Protein AF-A0A2R6EWQ9-F1 (afdb_monomer)

Radius of gyration: 22.06 Å; Cα contacts (8 Å, |Δi|>4): 755; chains: 1; bounding box: 52×58×64 Å

Solvent-accessible surface area (backbone atoms only — not comparable to full-atom values): 20057 Å² total; per-residue (Å²): 109,15,66,54,37,15,45,53,34,19,38,67,75,30,76,86,56,91,73,80,49,56,49,53,68,72,64,59,32,27,69,34,65,42,60,30,19,48,40,15,24,69,72,83,68,93,82,56,87,54,98,54,98,66,66,81,88,78,64,72,33,48,52,29,72,69,55,52,76,74,50,56,74,68,19,66,62,44,56,52,30,74,68,42,41,51,52,25,50,49,53,46,29,72,73,67,61,38,45,39,74,92,68,59,31,35,43,40,38,53,42,41,80,21,49,70,43,44,32,27,34,36,41,64,53,34,61,75,45,31,67,83,58,74,66,42,34,33,28,43,22,42,69,79,39,78,75,38,47,22,61,60,15,18,58,46,38,40,73,76,47,100,38,61,44,41,57,47,71,44,84,71,86,67,87,39,79,99,53,59,43,52,61,44,48,6,50,38,39,46,69,37,38,69,36,92,83,76,36,40,31,57,57,47,54,45,60,65,47,61,80,72,59,86,82,57,60,24,39,35,30,58,41,27,55,17,58,86,42,28,68,57,40,41,52,51,42,21,69,72,65,72,25,51,54,18,41,27,43,48,64,71,68,15,34,49,9,41,39,52,49,54,56,58,40,77,78,52,79,73,53,60,45,74,76,48,73,62,100,86,51,69,41,42,74,89,84,61,57,60,54,46,61,67,92,48,77,76,60,33,50,46,96,50,95,83,49,84,37,55,51,57,29,38,16,29,46,56,53,88,77,31,19,44,24,41,99,86,70,45,66,73,43,96,91,46,61,54,47,25,86,54,42,25,56,44,45,37,74,80,15,35,19,52,44,35,45,11,40,31,33,4,27,53,34,6,50,61,59,46,78,109

Sequence (372 aa):
MEGYVAALTAALEEPVADVRLLVRDDGRFCHEPGWIDLLGYPPADGDTAGDDDVGPVREPLQEPFAALADLPEDHPYSRAGIEGVRRALSLFEELSGYEGLESDANALVATATGEVTPTFLYPDSVASGLASDGRETLLVGFERIVDFDAALAAAKLDEFLPYDVGHTTIELDVEVGGAEPAKRFAAVLDDNAELDGELPARRAVAGKIRNELDIEPRIGFPAVLGRTDADEVRSDLEAILQADVFEVPLGPPSMPGLRLADRLRSELDVGAGGLRADRERIREPAFGCHVAQPADRADWVAEGFLDDQPFARAGLAVDDEFRPLDADGTPEFENLRAAGRVLGGADVAAEQSTGGVAVVTGYAAGQLAAEW

Mean predicted aligned error: 8.61 Å

Secondary structure (DSSP, 8-state):
-HHHHHHHHHHHH-TTS---EE-S--GGGGTS-S-B-S--SPPP-TT---SSSSPPPPPPPS-HHHHGGGS-TTSHHHHHHHHHHHHHHHHHHHHHTEE-GGG-S-EEEE-TTS-EEEESBEEHHHHTTBTT--S-EEEEEETT-TT--HHHHHHHHHTTSSS-EEEEEE------TTS-HHHHHHHHHHTTPEETTTEEHHHHHHHHHTTT-SS-SEEEEES-S-SSSHHHHHHHHHHHHTSEEEEE--SSSPHHHHHHHHHHHHT--EE----EE-SS-EE-SSS----B--SSGGGGS-SSTTS--GGGG-BB-B-TT-PBB-TTS-BS-TT----GGGB-S--TTTTT-HHHHHHHHHHHHHHHHHT-

Structure (mmCIF, N/CA/C/O backbone):
data_AF-A0A2R6EWQ9-F1
#
_entry.id   AF-A0A2R6EWQ9-F1
#
loop_
_atom_site.group_PDB
_atom_site.id
_atom_site.type_symbol
_atom_site.label_atom_id
_atom_site.label_alt_id
_atom_site.label_comp_id
_atom_site.label_asym_id
_atom_site.label_entity_id
_atom_site.label_seq_id
_atom_site.pdbx_PDB_ins_code
_atom_site.Cartn_x
_atom_site.Cartn_y
_atom_site.Cartn_z
_atom_site.occupancy
_atom_site.B_iso_or_equiv
_atom_site.auth_seq_id
_atom_site.auth_comp_id
_atom_site.auth_asym_id
_atom_site.auth_atom_id
_atom_site.pdbx_PDB_model_num
ATOM 1 N N . MET A 1 1 ? 1.059 3.180 10.791 1.00 85.56 1 MET A N 1
ATOM 2 C CA . MET A 1 1 ? 0.075 3.907 9.962 1.00 85.56 1 MET A CA 1
ATOM 3 C C . MET A 1 1 ? -1.058 4.475 10.816 1.00 85.56 1 MET A C 1
ATOM 5 O O . MET A 1 1 ? -1.260 5.679 10.828 1.00 85.56 1 MET A O 1
ATOM 9 N N . GLU A 1 2 ? -1.723 3.634 11.602 1.00 88.00 2 GLU A N 1
ATOM 10 C CA . GLU A 1 2 ? -2.805 3.932 12.544 1.00 88.00 2 GLU A CA 1
ATOM 11 C C . GLU A 1 2 ? -2.563 5.164 13.431 1.00 88.00 2 GLU A C 1
ATOM 13 O O . GLU A 1 2 ? -3.433 6.021 13.541 1.00 88.00 2 GLU A O 1
ATOM 18 N N . GLY A 1 3 ? -1.365 5.308 14.010 1.00 87.00 3 GLY A N 1
ATOM 19 C CA . GLY A 1 3 ? -1.033 6.455 14.859 1.00 87.00 3 GLY A CA 1
ATOM 20 C C . GLY A 1 3 ? -0.943 7.776 14.090 1.00 87.00 3 GLY A C 1
ATOM 21 O O . GLY A 1 3 ? -1.352 8.807 14.613 1.00 87.00 3 GLY A O 1
ATOM 22 N N . TYR A 1 4 ? -0.458 7.742 12.843 1.00 85.50 4 TYR A N 1
ATOM 23 C CA . TYR A 1 4 ? -0.447 8.916 11.965 1.00 85.50 4 TYR A CA 1
ATOM 24 C C . TYR A 1 4 ? -1.873 9.339 11.623 1.00 85.50 4 TYR A C 1
ATOM 26 O O . TYR A 1 4 ? -2.214 10.502 11.801 1.00 85.50 4 TYR A O 1
ATOM 34 N N . VAL A 1 5 ? -2.723 8.389 11.218 1.00 88.81 5 VAL A N 1
ATOM 35 C CA . VAL A 1 5 ? -4.127 8.679 10.891 1.00 88.81 5 VAL A CA 1
ATOM 36 C C . VAL A 1 5 ? -4.880 9.206 12.114 1.00 88.81 5 VAL A C 1
ATOM 38 O O . VAL A 1 5 ? -5.596 10.195 11.990 1.00 88.81 5 VAL A O 1
ATOM 41 N N . ALA A 1 6 ? -4.675 8.628 13.301 1.00 89.81 6 ALA A N 1
ATOM 42 C CA . ALA A 1 6 ? -5.292 9.118 14.534 1.00 89.81 6 ALA A CA 1
ATOM 43 C C . ALA A 1 6 ? -4.861 10.546 14.884 1.00 89.81 6 ALA A C 1
ATOM 45 O O . ALA A 1 6 ? -5.706 11.384 15.186 1.00 89.81 6 ALA A O 1
ATOM 46 N N . ALA A 1 7 ? -3.560 10.841 14.808 1.00 85.38 7 ALA A N 1
ATOM 47 C CA . ALA A 1 7 ? -3.040 12.174 15.095 1.00 85.38 7 ALA A CA 1
ATOM 48 C C . ALA A 1 7 ? -3.544 13.222 14.089 1.00 85.38 7 ALA A C 1
ATOM 50 O O . ALA A 1 7 ? -3.971 14.298 14.500 1.00 85.38 7 ALA A O 1
ATOM 51 N N . LEU A 1 8 ? -3.543 12.899 12.792 1.00 81.88 8 LEU A N 1
ATOM 52 C CA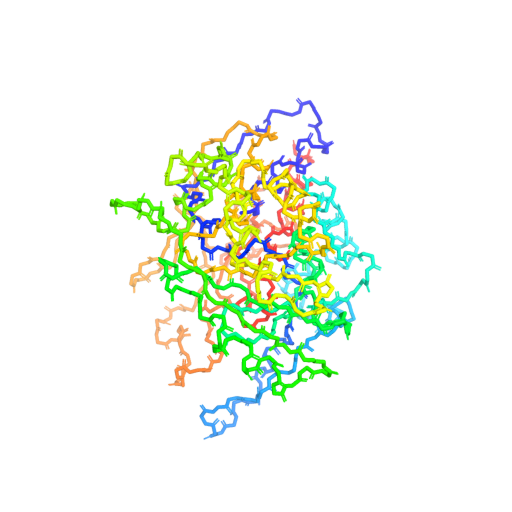 . LEU A 1 8 ? -4.062 13.785 11.746 1.00 81.88 8 LEU A CA 1
ATOM 53 C C . LEU A 1 8 ? -5.559 14.025 11.909 1.00 81.88 8 LEU A C 1
ATOM 55 O O . LEU A 1 8 ? -6.001 15.166 11.862 1.00 81.88 8 LEU A O 1
ATOM 59 N N . THR A 1 9 ? -6.326 12.968 12.172 1.00 87.44 9 THR A N 1
ATOM 60 C CA . THR A 1 9 ? -7.769 13.086 12.402 1.00 87.44 9 THR A CA 1
ATOM 61 C C . THR A 1 9 ? -8.051 13.966 13.616 1.00 87.44 9 THR A C 1
ATOM 63 O O . THR A 1 9 ? -8.817 14.913 13.503 1.00 87.44 9 THR A O 1
ATOM 66 N N . ALA A 1 10 ? -7.376 13.737 14.747 1.00 86.06 10 ALA A N 1
ATOM 67 C CA . ALA A 1 10 ? -7.555 14.561 15.942 1.00 86.06 10 ALA A CA 1
ATOM 68 C C . ALA A 1 10 ? -7.197 16.039 15.698 1.00 86.06 10 ALA A C 1
ATOM 70 O O . ALA A 1 10 ? -7.912 16.930 16.148 1.00 86.06 10 ALA A O 1
ATOM 71 N N . ALA A 1 11 ? -6.119 16.306 14.952 1.00 78.44 11 ALA A N 1
ATOM 72 C CA . ALA A 1 11 ? -5.702 17.666 14.607 1.00 78.44 11 ALA A CA 1
ATOM 73 C C . ALA A 1 11 ? -6.688 18.374 13.659 1.00 78.44 11 ALA A C 1
ATOM 75 O O . ALA A 1 11 ? -6.830 19.595 13.722 1.00 78.44 11 ALA A O 1
ATOM 76 N N . LEU A 1 12 ? -7.356 17.625 12.775 1.00 78.31 12 LEU A N 1
ATOM 77 C CA . LEU A 1 12 ? -8.372 18.155 11.863 1.00 78.31 12 LEU A CA 1
ATOM 78 C C . LEU A 1 12 ? -9.708 18.414 12.567 1.00 78.31 12 LEU A C 1
ATOM 80 O O . LEU A 1 12 ? -10.344 19.429 12.289 1.00 78.31 12 LEU A O 1
ATOM 84 N N . GLU A 1 13 ? -10.115 17.518 13.467 1.00 84.94 13 GLU A N 1
ATOM 85 C CA . GLU A 1 13 ? -11.352 17.648 14.246 1.00 84.94 13 GLU A CA 1
ATOM 86 C C . GLU A 1 13 ? -11.259 18.796 15.261 1.00 84.94 13 GLU A C 1
ATOM 88 O O . GLU A 1 13 ? -12.192 19.587 15.379 1.00 84.94 13 GLU A O 1
ATOM 93 N N . GLU A 1 14 ? -10.108 18.962 15.926 1.00 83.94 14 GLU A N 1
ATOM 94 C CA . GLU A 1 14 ? -9.870 20.057 16.873 1.00 83.94 14 GLU A CA 1
ATOM 95 C C . GLU A 1 14 ? -8.591 20.854 16.543 1.00 83.94 14 GLU A C 1
ATOM 97 O O . GLU A 1 14 ? -7.540 20.657 17.161 1.00 83.94 14 GLU A O 1
ATOM 102 N N . PRO A 1 15 ? -8.665 21.844 15.626 1.00 73.56 15 PRO A N 1
ATOM 103 C CA . PRO A 1 15 ? -7.501 22.603 15.144 1.00 73.56 15 PRO A CA 1
ATOM 104 C C . PRO A 1 15 ? -6.754 23.427 16.202 1.00 73.56 15 PRO A C 1
ATOM 106 O O . PRO A 1 15 ? -5.693 23.988 15.923 1.00 73.56 15 PRO A O 1
ATOM 109 N N . VAL A 1 16 ? -7.334 23.583 17.395 1.00 75.31 16 VAL A N 1
ATOM 110 C CA . VAL A 1 16 ? -6.729 24.307 18.525 1.00 75.31 16 VAL A CA 1
ATOM 111 C C . VAL A 1 16 ? -5.999 23.384 19.504 1.00 75.31 16 VAL A C 1
ATOM 113 O O . VAL A 1 16 ? -5.335 23.889 20.412 1.00 75.31 16 VAL A O 1
ATOM 116 N N . ALA A 1 17 ? -6.132 22.065 19.353 1.00 73.12 17 ALA A N 1
ATOM 117 C CA . ALA A 1 17 ? -5.489 21.084 20.213 1.00 73.12 17 ALA A CA 1
ATOM 118 C C . ALA A 1 17 ? -4.013 20.882 19.831 1.00 73.12 17 ALA A C 1
ATOM 120 O O . ALA A 1 17 ? -3.647 20.811 18.659 1.00 73.12 17 ALA A O 1
ATOM 121 N N . ASP A 1 18 ? -3.152 20.738 20.841 1.00 72.75 18 ASP A N 1
ATOM 122 C CA . ASP A 1 18 ? -1.759 20.338 20.642 1.00 72.75 18 ASP A CA 1
ATOM 123 C C . ASP A 1 18 ? -1.677 18.810 20.498 1.00 72.75 18 ASP A C 1
ATOM 125 O O . ASP A 1 18 ? -1.676 18.076 21.491 1.00 72.75 18 ASP A O 1
ATOM 129 N N . VAL A 1 19 ? -1.569 18.318 19.264 1.00 74.56 19 VAL A N 1
ATOM 130 C CA . VAL A 1 19 ? -1.415 16.883 18.988 1.00 74.56 19 VAL A CA 1
ATOM 131 C C . VAL A 1 19 ? 0.065 16.499 18.963 1.00 74.56 19 VAL A C 1
ATOM 133 O O . VAL A 1 19 ? 0.877 17.100 18.261 1.00 74.56 19 VAL A O 1
ATOM 136 N N . ARG A 1 20 ? 0.434 15.459 19.720 1.00 74.81 20 ARG A N 1
ATOM 137 C CA . ARG A 1 20 ? 1.791 14.893 19.721 1.00 74.81 20 ARG A CA 1
ATOM 138 C C . ARG A 1 20 ? 1.756 13.403 19.432 1.00 74.81 20 ARG A C 1
ATOM 140 O O . ARG A 1 20 ? 1.177 12.635 20.194 1.00 74.81 20 ARG A O 1
ATOM 147 N N . LEU A 1 21 ? 2.470 12.994 18.388 1.00 76.94 21 LEU A N 1
ATOM 148 C CA . LEU A 1 21 ? 2.582 11.598 17.986 1.00 76.94 21 LEU A CA 1
ATOM 149 C C . LEU A 1 21 ? 3.912 10.967 18.445 1.00 76.94 21 LEU A C 1
ATOM 151 O O . LEU A 1 21 ? 4.987 11.560 18.323 1.00 76.94 21 LEU A O 1
ATOM 155 N N . LEU A 1 22 ? 3.828 9.736 18.966 1.00 69.19 22 LEU A N 1
ATOM 156 C CA . LEU A 1 22 ? 4.959 8.899 19.383 1.00 69.19 22 LEU A CA 1
ATOM 157 C C . LEU A 1 22 ? 4.903 7.493 18.692 1.00 69.19 22 LEU A C 1
ATOM 159 O O . LEU A 1 22 ? 4.190 6.618 19.159 1.00 69.19 22 LEU A O 1
ATOM 163 N N . VAL A 1 23 ? 5.702 7.224 17.640 1.00 68.25 23 VAL A N 1
ATOM 164 C CA . VAL A 1 23 ? 5.900 6.021 16.739 1.00 68.25 23 VAL A CA 1
ATOM 165 C C . VAL A 1 23 ? 7.249 5.204 16.830 1.00 68.25 23 VAL A C 1
ATOM 167 O O . VAL A 1 23 ? 8.274 5.658 16.334 1.00 68.25 23 VAL A O 1
ATOM 170 N N . ARG A 1 24 ? 7.337 4.014 17.468 1.00 55.75 24 ARG A N 1
ATOM 171 C CA . ARG A 1 24 ? 8.615 3.485 18.091 1.00 55.75 24 ARG A CA 1
ATOM 172 C C . ARG A 1 24 ? 9.678 3.180 17.080 1.00 55.75 24 ARG A C 1
ATOM 174 O O . ARG A 1 24 ? 10.872 3.230 17.357 1.00 55.75 24 ARG A O 1
ATOM 181 N N . ASP A 1 25 ? 9.158 2.690 15.988 1.00 59.88 25 ASP A N 1
ATOM 182 C CA . ASP A 1 25 ? 9.857 2.108 14.895 1.00 59.88 25 ASP A CA 1
ATOM 183 C C . ASP A 1 25 ? 8.956 2.373 13.708 1.00 59.88 25 ASP A C 1
ATOM 185 O O . ASP A 1 25 ? 7.842 1.852 13.622 1.00 59.88 25 ASP A O 1
ATOM 189 N N . ASP A 1 26 ? 9.435 3.257 12.850 1.00 62.16 26 ASP A N 1
ATOM 190 C CA . ASP A 1 26 ? 8.756 3.624 11.622 1.00 62.16 26 ASP A CA 1
ATOM 191 C C . ASP A 1 26 ? 9.320 2.857 10.419 1.00 62.16 26 ASP A C 1
ATOM 193 O O . ASP A 1 26 ? 8.995 3.132 9.266 1.00 62.16 26 ASP A O 1
ATOM 197 N N . GLY A 1 27 ? 10.170 1.859 10.691 1.00 68.12 27 GLY A N 1
ATOM 198 C CA . GLY A 1 27 ? 10.653 0.908 9.707 1.00 68.12 27 GLY A CA 1
ATOM 199 C C . GLY A 1 27 ? 9.546 0.012 9.159 1.00 68.12 27 GLY A C 1
ATOM 200 O O . GLY A 1 27 ? 9.745 -0.596 8.118 1.00 68.12 27 GLY A O 1
ATOM 201 N N . ARG A 1 28 ? 8.354 -0.056 9.773 1.00 75.88 28 ARG A N 1
ATOM 202 C CA . ARG A 1 28 ? 7.239 -0.853 9.221 1.00 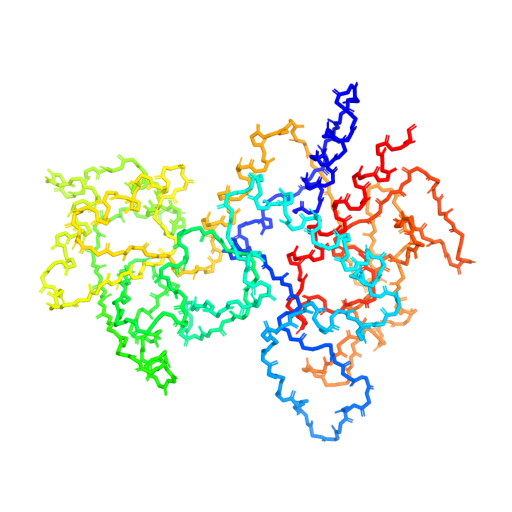75.88 28 ARG A CA 1
ATOM 203 C C . ARG A 1 28 ? 6.873 -0.457 7.798 1.00 75.88 28 ARG A C 1
ATOM 205 O O . ARG A 1 28 ? 6.698 -1.340 6.970 1.00 75.88 28 ARG A O 1
ATOM 212 N N . PHE A 1 29 ? 6.869 0.837 7.495 1.00 84.06 29 PHE A N 1
ATOM 213 C CA . PHE A 1 29 ? 6.629 1.316 6.139 1.00 84.06 29 PHE A CA 1
ATOM 214 C C . PHE A 1 29 ? 7.660 0.797 5.128 1.00 84.06 29 PHE A C 1
ATOM 216 O O . PHE A 1 29 ? 7.350 0.672 3.953 1.00 84.06 29 PHE A O 1
ATOM 223 N N . CYS A 1 30 ? 8.873 0.422 5.557 1.00 84.06 30 CYS A N 1
ATOM 224 C CA . CYS A 1 30 ? 9.844 -0.202 4.657 1.00 84.06 30 CYS A CA 1
ATOM 225 C C . CYS A 1 30 ? 9.515 -1.669 4.331 1.00 84.06 30 CYS A C 1
ATOM 227 O O . CYS A 1 30 ? 10.109 -2.226 3.413 1.00 84.06 30 CYS A O 1
ATOM 229 N N . HIS A 1 31 ? 8.575 -2.282 5.052 1.00 83.44 31 HIS A N 1
ATOM 230 C CA . HIS A 1 31 ? 8.115 -3.654 4.842 1.00 83.44 31 HIS A CA 1
ATOM 231 C C . HIS A 1 31 ? 6.708 -3.743 4.241 1.00 83.44 31 HIS A C 1
ATOM 233 O O . HIS A 1 31 ? 6.272 -4.839 3.903 1.00 83.44 31 HIS A O 1
ATOM 239 N N . GLU A 1 32 ? 6.001 -2.621 4.122 1.00 84.06 32 GLU A N 1
ATOM 240 C CA . GLU A 1 32 ? 4.654 -2.567 3.560 1.00 84.06 32 GLU A CA 1
ATOM 241 C C . GLU A 1 32 ? 4.723 -2.189 2.075 1.00 84.06 32 GLU A C 1
ATOM 243 O O . GLU A 1 32 ? 5.497 -1.302 1.712 1.00 84.06 32 GLU A O 1
ATOM 248 N N . PRO A 1 33 ? 3.918 -2.812 1.200 1.00 82.25 33 PRO A N 1
ATOM 249 C CA . PRO A 1 33 ? 3.963 -2.571 -0.246 1.00 82.25 33 PRO A CA 1
ATOM 250 C C . PRO A 1 33 ? 3.551 -1.145 -0.645 1.00 82.25 33 PRO A C 1
ATOM 252 O O . PRO A 1 33 ? 3.814 -0.736 -1.769 1.00 82.25 33 PRO A O 1
ATOM 255 N N . GLY A 1 34 ? 2.971 -0.370 0.281 1.00 85.12 34 GLY A N 1
ATOM 256 C CA . GLY A 1 34 ? 2.555 1.015 0.053 1.00 85.12 34 GLY A CA 1
ATOM 257 C C . GLY A 1 34 ? 1.174 1.145 -0.582 1.00 85.12 34 GLY A C 1
ATOM 258 O O . GLY A 1 34 ? 0.899 2.146 -1.223 1.00 85.12 34 GLY A O 1
ATOM 259 N N . TRP A 1 35 ? 0.310 0.150 -0.408 1.00 90.31 35 TRP A N 1
ATOM 260 C CA . TRP A 1 35 ? -1.111 0.223 -0.731 1.00 90.31 35 TRP A CA 1
ATOM 261 C C . TRP A 1 35 ? -1.956 -0.118 0.500 1.00 90.31 35 TRP A C 1
ATOM 263 O O . TRP A 1 35 ? -1.430 -0.597 1.509 1.00 90.31 35 TRP A O 1
ATOM 273 N N . ILE A 1 36 ? -3.257 0.147 0.429 1.00 93.12 36 ILE A N 1
ATOM 274 C CA . ILE A 1 36 ? -4.216 -0.060 1.512 1.00 93.12 36 ILE A CA 1
ATOM 275 C C . ILE A 1 36 ? -5.209 -1.133 1.103 1.00 93.12 36 ILE A C 1
ATOM 277 O O . ILE A 1 36 ? -5.940 -0.992 0.123 1.00 93.12 36 ILE A O 1
ATOM 281 N N . ASP A 1 37 ? -5.265 -2.191 1.897 1.00 91.50 37 ASP A N 1
ATOM 282 C CA . ASP A 1 37 ? -6.211 -3.275 1.686 1.00 91.50 37 ASP A CA 1
ATOM 283 C C . ASP A 1 37 ? -7.528 -3.013 2.427 1.00 91.50 37 ASP A C 1
ATOM 285 O O . ASP A 1 37 ? -7.514 -2.535 3.566 1.00 91.50 37 ASP A O 1
ATOM 289 N N . LEU A 1 38 ? -8.659 -3.375 1.818 1.00 93.31 38 LEU A N 1
ATOM 290 C CA . LEU A 1 38 ? -9.973 -3.389 2.459 1.00 93.31 38 LEU A CA 1
ATOM 291 C C . LEU A 1 38 ? -10.596 -4.768 2.253 1.00 93.31 38 LEU A C 1
ATOM 293 O O . LEU A 1 38 ? -11.191 -5.021 1.211 1.00 93.31 38 LEU A O 1
ATOM 297 N N . LEU A 1 39 ? -10.441 -5.644 3.251 1.00 92.31 39 LEU A N 1
ATOM 298 C CA . LEU A 1 39 ? -10.996 -7.002 3.260 1.00 92.31 39 LEU A CA 1
ATOM 299 C C . LEU A 1 39 ? -10.808 -7.715 1.904 1.00 92.31 39 LEU A C 1
ATOM 301 O O . LEU A 1 39 ? -11.763 -7.939 1.163 1.00 92.31 39 LEU A O 1
ATOM 305 N N . GLY A 1 40 ? -9.557 -8.013 1.550 1.00 90.12 40 GLY A N 1
ATOM 306 C CA . GLY A 1 40 ? -9.220 -8.648 0.275 1.00 90.12 40 GLY A CA 1
ATOM 307 C C . GLY A 1 40 ? -9.727 -10.088 0.140 1.00 90.12 40 GLY A C 1
ATOM 308 O O . GLY A 1 40 ? -9.950 -10.547 -0.977 1.00 90.12 40 GLY A O 1
ATOM 309 N N . TYR A 1 41 ? -9.957 -10.785 1.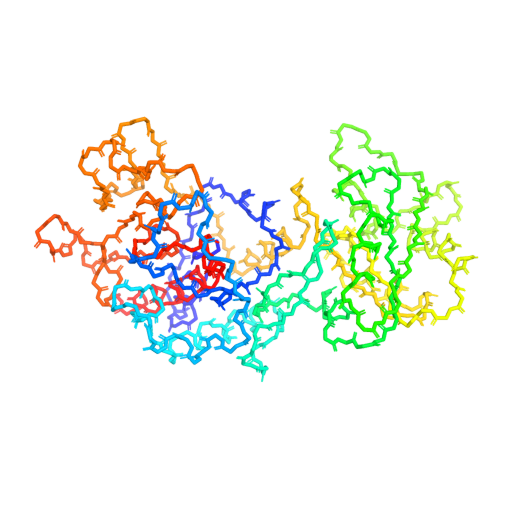253 1.00 90.81 41 TYR A N 1
ATOM 310 C CA . TYR A 1 41 ? -10.492 -12.148 1.291 1.00 90.81 41 TYR A CA 1
ATOM 311 C C . TYR A 1 41 ? -11.557 -12.278 2.382 1.00 90.81 41 TYR A C 1
ATOM 313 O O . TYR A 1 41 ? -11.481 -11.570 3.390 1.00 90.81 41 TYR A O 1
ATOM 321 N N . PRO A 1 42 ? -12.538 -13.189 2.231 1.00 85.50 42 PRO A N 1
ATOM 322 C CA . PRO A 1 42 ? -13.504 -13.424 3.292 1.00 85.50 42 PRO A CA 1
ATOM 323 C C . PRO A 1 42 ? -12.802 -13.961 4.555 1.00 85.50 42 PRO A C 1
ATOM 325 O O . PRO A 1 42 ? -11.808 -14.700 4.442 1.00 85.50 42 PRO A O 1
ATOM 328 N N . PRO A 1 43 ? -13.314 -13.632 5.757 1.00 80.06 43 PRO A N 1
ATOM 329 C CA . PRO A 1 43 ? -12.847 -14.239 6.997 1.00 80.06 43 PRO A CA 1
ATOM 330 C C . PRO A 1 43 ? -12.924 -15.763 6.941 1.00 80.06 43 PRO A C 1
ATOM 332 O O . PRO A 1 43 ? -13.742 -16.343 6.227 1.00 80.06 43 PRO A O 1
ATOM 335 N N . ALA A 1 44 ? -12.067 -16.427 7.713 1.00 70.38 44 ALA A N 1
ATOM 336 C CA . ALA A 1 44 ? -12.147 -17.873 7.856 1.00 70.38 44 ALA A CA 1
ATOM 337 C C . ALA A 1 44 ? -13.474 -18.255 8.532 1.00 70.38 44 ALA A C 1
ATOM 339 O O . ALA A 1 44 ? -13.709 -17.864 9.681 1.00 70.38 44 ALA A O 1
ATOM 340 N N . ASP A 1 45 ? -14.302 -19.056 7.859 1.00 61.53 45 ASP A N 1
ATOM 341 C CA . ASP A 1 45 ? -15.418 -19.739 8.509 1.00 61.53 45 ASP A CA 1
ATOM 342 C C . ASP A 1 45 ? -14.837 -20.717 9.535 1.00 61.53 45 ASP A C 1
ATOM 344 O O . ASP A 1 45 ? -14.238 -21.732 9.168 1.00 61.53 45 ASP A O 1
ATOM 348 N N . GLY A 1 46 ? -15.020 -20.424 10.825 1.00 48.25 46 GLY A N 1
ATOM 349 C CA . GLY A 1 46 ? -14.469 -21.198 11.948 1.00 48.25 46 GLY A CA 1
ATOM 350 C C . GLY A 1 46 ? -14.920 -22.667 12.045 1.00 48.25 46 GLY A C 1
ATOM 351 O O . GLY A 1 46 ? -14.551 -23.337 13.003 1.00 48.25 46 GLY A O 1
ATOM 352 N N . ASP A 1 47 ? -15.689 -23.171 11.073 1.00 43.47 47 ASP A N 1
ATOM 353 C CA . ASP A 1 47 ? -16.299 -24.508 11.042 1.00 43.47 47 ASP A CA 1
ATOM 354 C C . ASP A 1 47 ? -15.815 -25.403 9.875 1.00 43.47 47 ASP A C 1
ATOM 356 O O . ASP A 1 47 ? -16.314 -26.517 9.712 1.00 43.47 47 ASP A O 1
ATOM 360 N N . THR A 1 48 ? -14.850 -24.967 9.050 1.00 43.50 48 THR A N 1
ATOM 361 C CA . THR A 1 48 ? -14.399 -25.737 7.860 1.00 43.50 48 THR A CA 1
ATOM 362 C C . THR A 1 48 ? -12.969 -26.280 7.926 1.00 43.50 48 THR A C 1
ATOM 364 O O . THR A 1 48 ? -12.382 -26.595 6.891 1.00 43.50 48 THR A O 1
ATOM 367 N N . ALA A 1 49 ? -12.428 -26.499 9.128 1.00 42.78 49 ALA A N 1
ATOM 368 C CA . ALA A 1 49 ? -11.283 -27.394 9.308 1.00 42.78 49 ALA A CA 1
ATOM 369 C C . ALA A 1 49 ? -11.746 -28.855 9.127 1.00 42.78 49 ALA A C 1
ATOM 371 O O . ALA A 1 49 ? -11.997 -29.589 10.083 1.00 42.78 49 ALA A O 1
ATOM 372 N N . GLY A 1 50 ? -11.970 -29.253 7.874 1.00 44.78 50 GLY A N 1
ATOM 373 C CA . GLY A 1 50 ? -12.022 -30.664 7.507 1.00 44.78 50 GLY A CA 1
ATOM 374 C C . GLY A 1 50 ? -10.635 -31.289 7.657 1.00 44.78 50 GLY A C 1
ATOM 375 O O . GLY A 1 50 ? -9.636 -30.593 7.560 1.00 44.78 50 GLY A O 1
ATOM 376 N N . ASP A 1 51 ? -10.590 -32.607 7.853 1.00 46.31 51 ASP A N 1
ATOM 377 C CA . ASP A 1 51 ? -9.398 -33.466 8.049 1.00 46.31 51 ASP A CA 1
ATOM 378 C C . ASP A 1 51 ? -8.358 -33.422 6.891 1.00 46.31 51 ASP A C 1
ATOM 380 O O . ASP A 1 51 ? -7.398 -34.193 6.875 1.00 46.31 51 ASP A O 1
ATOM 384 N N . ASP A 1 52 ? -8.564 -32.550 5.900 1.00 48.66 52 ASP A N 1
ATOM 385 C CA . ASP A 1 52 ? -7.661 -32.293 4.786 1.00 48.66 52 ASP A CA 1
ATOM 386 C C . ASP A 1 52 ? -6.830 -31.038 5.121 1.00 48.66 52 ASP A C 1
ATOM 388 O O . ASP A 1 52 ? -7.363 -29.939 5.219 1.00 48.66 52 ASP A O 1
ATOM 392 N N . ASP A 1 53 ? -5.516 -31.228 5.279 1.00 47.66 53 ASP A N 1
ATOM 393 C CA . ASP A 1 53 ? -4.451 -30.303 5.748 1.00 47.66 53 ASP A CA 1
ATOM 394 C C . ASP A 1 53 ? -4.261 -29.006 4.907 1.00 47.66 53 ASP A C 1
ATOM 396 O O . ASP A 1 53 ? -3.212 -28.359 4.938 1.00 47.66 53 ASP A O 1
ATOM 400 N N . VAL A 1 54 ? -5.248 -28.640 4.083 1.00 48.75 54 VAL A N 1
ATOM 401 C CA . VAL A 1 54 ? -5.309 -27.410 3.287 1.00 48.75 54 VAL A CA 1
ATOM 402 C C . VAL A 1 54 ? -6.758 -26.919 3.309 1.00 48.75 54 VAL A C 1
ATOM 404 O O . VAL A 1 54 ? -7.614 -27.459 2.606 1.00 48.75 54 VAL A O 1
ATOM 407 N N . GLY A 1 55 ? -7.040 -25.893 4.118 1.00 52.03 55 GLY A N 1
ATOM 408 C CA . GLY A 1 55 ? -8.340 -25.214 4.120 1.00 52.03 55 GLY A CA 1
ATOM 409 C C . GLY A 1 55 ? -8.754 -24.728 2.717 1.00 52.03 55 GLY A C 1
ATOM 410 O O . GLY A 1 55 ? -7.914 -24.633 1.816 1.00 52.03 55 GLY A O 1
ATOM 411 N N . PRO A 1 56 ? -10.045 -24.424 2.489 1.00 55.16 56 PRO A N 1
ATOM 412 C CA . PRO A 1 56 ? -10.536 -24.052 1.166 1.00 55.16 56 PRO A CA 1
ATOM 413 C C . PRO A 1 56 ? -9.780 -22.838 0.608 1.00 55.16 56 PRO A C 1
ATOM 415 O O . PRO A 1 56 ? -9.566 -21.848 1.310 1.00 55.16 56 PRO A O 1
ATOM 418 N N . VAL A 1 57 ? -9.403 -22.910 -0.674 1.00 60.75 57 VAL A N 1
ATOM 419 C CA . VAL A 1 57 ? -8.853 -21.766 -1.414 1.00 60.75 57 VAL A CA 1
ATOM 420 C C . VAL A 1 57 ? -9.903 -20.657 -1.403 1.00 60.75 57 VAL A C 1
ATOM 422 O O . VAL A 1 57 ? -11.010 -20.853 -1.904 1.00 60.75 57 VAL A O 1
ATOM 425 N N . ARG A 1 58 ? -9.571 -19.513 -0.800 1.00 73.88 58 ARG A N 1
ATOM 426 C CA . ARG A 1 58 ? -10.463 -18.351 -0.734 1.00 73.88 58 ARG A CA 1
ATOM 427 C C . ARG A 1 58 ? -10.324 -17.534 -2.007 1.00 73.88 58 ARG A C 1
ATOM 429 O O . ARG A 1 58 ? -9.212 -17.257 -2.450 1.00 73.88 58 ARG A O 1
ATOM 436 N N . GLU A 1 59 ? -11.453 -17.147 -2.583 1.00 81.44 59 GLU A N 1
ATOM 437 C CA . GLU A 1 59 ? -11.467 -16.249 -3.734 1.00 81.44 59 GLU A CA 1
ATOM 438 C C . GLU A 1 59 ? -11.300 -14.791 -3.266 1.00 81.44 59 GLU A C 1
ATOM 440 O O . GLU A 1 59 ? -11.847 -14.427 -2.217 1.00 81.44 59 GLU A O 1
ATOM 445 N N . PRO A 1 60 ? -10.553 -13.952 -4.010 1.00 88.38 60 PRO A N 1
ATOM 446 C CA . PRO A 1 60 ? -10.456 -12.524 -3.728 1.00 88.38 60 PRO A CA 1
ATOM 447 C C . PRO A 1 60 ? -11.835 -11.850 -3.726 1.00 88.38 60 PRO A C 1
ATOM 449 O O . PRO A 1 60 ? -12.639 -12.054 -4.637 1.00 88.38 60 PRO A O 1
ATOM 452 N N . LEU A 1 61 ? -12.102 -11.007 -2.730 1.00 89.94 61 LEU A N 1
ATOM 453 C CA . LEU A 1 61 ? -13.334 -10.226 -2.648 1.00 89.94 61 LEU A CA 1
ATOM 454 C C . LEU A 1 61 ? -13.249 -9.000 -3.546 1.00 89.94 61 LEU A C 1
ATOM 456 O O . LEU A 1 61 ? -12.442 -8.106 -3.306 1.00 89.94 61 LEU A O 1
ATOM 460 N N . GLN A 1 62 ? -14.137 -8.924 -4.536 1.00 89.56 62 GLN A N 1
ATOM 461 C CA . GLN A 1 62 ? -14.261 -7.745 -5.389 1.00 89.56 62 GLN A CA 1
ATOM 462 C C . GLN A 1 62 ? -15.029 -6.608 -4.705 1.00 89.56 62 GLN A C 1
ATOM 464 O O . GLN A 1 62 ? -14.635 -5.460 -4.848 1.00 89.56 62 GLN A O 1
ATOM 469 N N . GLU A 1 63 ? -16.099 -6.905 -3.961 1.00 91.44 63 GLU A N 1
ATOM 470 C CA . GLU A 1 63 ? -17.002 -5.908 -3.361 1.00 91.44 63 GLU A CA 1
ATOM 471 C C . GLU A 1 63 ? -16.887 -5.909 -1.823 1.00 91.44 63 GLU A C 1
ATOM 473 O O . GLU A 1 63 ? -17.751 -6.459 -1.130 1.00 91.44 63 GLU A O 1
ATOM 478 N N . PRO A 1 64 ? -15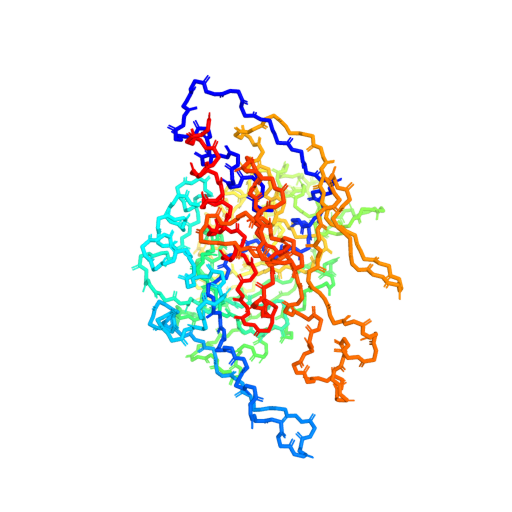.829 -5.315 -1.243 1.00 93.12 64 PRO A N 1
ATOM 479 C CA . PRO A 1 64 ? -15.569 -5.435 0.188 1.00 93.12 64 PRO A CA 1
ATOM 480 C C . PRO A 1 64 ? -16.671 -4.815 1.052 1.00 93.12 64 PRO A C 1
ATOM 482 O O . PRO A 1 64 ? -17.033 -5.394 2.072 1.00 93.12 64 PRO A O 1
ATOM 485 N N . PHE A 1 65 ? -17.278 -3.694 0.638 1.00 93.50 65 PHE A N 1
ATOM 486 C CA . PHE A 1 65 ? -18.357 -3.043 1.399 1.00 93.50 65 PHE A CA 1
ATOM 487 C C . PHE A 1 65 ? -19.605 -3.909 1.581 1.00 93.50 65 PHE A C 1
ATOM 489 O O . PHE A 1 65 ? -20.285 -3.766 2.597 1.00 93.50 65 PHE A O 1
ATOM 496 N N . ALA A 1 66 ? -19.911 -4.788 0.622 1.00 90.88 66 ALA A N 1
ATOM 497 C CA . ALA A 1 66 ? -21.008 -5.738 0.764 1.00 90.88 66 ALA A CA 1
ATOM 498 C C . ALA A 1 66 ? -20.680 -6.772 1.850 1.00 90.88 66 ALA A C 1
ATOM 500 O O . ALA A 1 66 ? -21.505 -7.027 2.722 1.00 90.88 66 ALA A O 1
ATOM 501 N N . ALA A 1 67 ? -19.446 -7.284 1.846 1.00 90.88 67 ALA A N 1
ATOM 502 C CA . ALA A 1 67 ? -18.970 -8.256 2.826 1.00 90.88 67 ALA A CA 1
ATOM 503 C C . ALA A 1 67 ? -18.822 -7.672 4.243 1.00 90.88 67 ALA A C 1
ATOM 505 O O . ALA A 1 67 ? -18.990 -8.402 5.216 1.00 90.88 67 ALA A O 1
ATOM 506 N N . LEU A 1 68 ? -18.575 -6.359 4.388 1.00 92.19 68 LEU A N 1
ATOM 507 C CA . LEU A 1 68 ? -18.489 -5.712 5.706 1.00 92.19 68 LEU A CA 1
ATOM 508 C C . LEU A 1 68 ? -19.760 -5.886 6.552 1.00 92.19 68 LEU A C 1
ATOM 510 O O . LEU A 1 68 ? -19.674 -5.866 7.777 1.00 92.19 68 LEU A O 1
ATOM 514 N N . ALA A 1 69 ? -20.930 -6.026 5.920 1.00 88.00 69 ALA A N 1
ATOM 515 C CA . ALA A 1 69 ? -22.208 -6.166 6.619 1.00 88.00 69 ALA A CA 1
ATOM 516 C C . ALA A 1 69 ? -22.367 -7.516 7.339 1.00 88.00 69 ALA A C 1
ATOM 518 O O . ALA A 1 69 ? -23.150 -7.603 8.285 1.00 88.00 69 ALA A O 1
ATOM 519 N N . ASP A 1 70 ? -21.628 -8.536 6.902 1.00 88.75 70 ASP A N 1
ATOM 520 C CA . ASP A 1 70 ? -21.714 -9.905 7.416 1.00 88.75 70 ASP A CA 1
ATOM 521 C C . ASP A 1 70 ? -20.583 -10.235 8.411 1.00 88.75 70 ASP A C 1
ATOM 523 O O . ASP A 1 70 ? -20.469 -11.368 8.882 1.00 88.75 70 ASP A O 1
ATOM 527 N N . LEU A 1 71 ? -19.737 -9.254 8.746 1.00 90.88 71 LEU A N 1
ATOM 528 C CA . LEU A 1 71 ? -18.627 -9.443 9.677 1.00 90.88 71 LEU A CA 1
ATOM 529 C C . LEU A 1 71 ? -19.112 -9.595 11.133 1.00 90.88 71 LEU A C 1
ATOM 531 O O . LEU A 1 71 ? -20.112 -8.984 11.521 1.00 90.88 71 LEU A O 1
ATOM 535 N N . PRO A 1 72 ? -18.382 -10.350 11.980 1.00 90.69 72 PRO A N 1
ATOM 536 C CA . PRO A 1 72 ? -18.669 -10.454 13.413 1.00 90.69 72 PRO A CA 1
ATOM 537 C C . PRO A 1 72 ? -18.769 -9.087 14.108 1.00 90.69 72 PRO A C 1
ATOM 539 O O . PRO A 1 72 ? -18.076 -8.144 13.730 1.00 90.69 72 PRO A O 1
ATOM 542 N N . GLU A 1 73 ? -19.601 -8.969 15.148 1.00 88.69 73 GLU A N 1
ATOM 543 C CA . GLU A 1 73 ? -19.816 -7.699 15.872 1.00 88.69 73 GLU A CA 1
ATOM 544 C C . GLU A 1 73 ? -18.527 -7.144 16.502 1.00 88.69 73 GLU A C 1
ATOM 546 O O . GLU A 1 73 ? -18.341 -5.931 16.590 1.00 88.69 73 GLU A O 1
ATOM 551 N N . ASP A 1 74 ? -17.612 -8.022 16.915 1.00 86.31 74 ASP A N 1
ATOM 552 C CA . ASP A 1 74 ? -16.333 -7.654 17.513 1.00 86.31 74 ASP A CA 1
ATOM 553 C C . ASP A 1 74 ? -15.267 -7.247 16.486 1.00 86.31 74 ASP A C 1
ATOM 555 O O . ASP A 1 74 ? -14.251 -6.669 16.886 1.00 86.31 74 ASP A O 1
ATOM 559 N N . HIS A 1 75 ? -15.516 -7.467 15.191 1.00 92.31 75 HIS A N 1
ATOM 560 C CA . HIS A 1 75 ? -14.599 -7.114 14.114 1.00 92.31 75 HIS A CA 1
ATOM 561 C C . HIS A 1 75 ? -14.383 -5.583 14.037 1.00 92.31 75 HIS A C 1
ATOM 563 O O . HIS A 1 75 ? -15.352 -4.816 14.092 1.00 92.31 75 HIS A O 1
ATOM 569 N N . PRO A 1 76 ? -13.143 -5.086 13.831 1.00 92.00 76 PRO A N 1
ATOM 570 C CA . PRO A 1 76 ? -12.853 -3.649 13.790 1.00 92.00 76 PRO A CA 1
ATOM 571 C C . PRO A 1 76 ? -13.700 -2.834 12.798 1.00 92.00 76 PRO A C 1
ATOM 573 O O . PRO A 1 76 ? -14.150 -1.737 13.129 1.00 92.00 76 PRO A O 1
ATOM 576 N N . TYR A 1 77 ? -13.955 -3.360 11.594 1.00 94.25 77 TYR A N 1
ATOM 577 C CA . TYR A 1 77 ? -14.848 -2.712 10.620 1.00 94.25 77 TYR A CA 1
ATOM 578 C C . TYR A 1 77 ? -16.320 -2.689 11.053 1.00 94.25 77 TYR A C 1
ATOM 580 O O . TYR A 1 77 ? -16.991 -1.691 10.794 1.00 94.25 77 TYR A O 1
ATOM 588 N N . SER A 1 78 ? -16.816 -3.724 11.741 1.00 94.12 78 SER A N 1
ATOM 589 C CA . SER A 1 78 ? -18.187 -3.748 12.270 1.00 94.12 78 SER A CA 1
ATOM 590 C C . SER A 1 78 ? -18.376 -2.669 13.330 1.00 94.12 78 SER A C 1
ATOM 592 O O . SER A 1 78 ? -19.357 -1.929 13.288 1.00 94.12 78 SER A O 1
ATOM 594 N N . ARG A 1 79 ? -17.385 -2.509 14.218 1.00 93.12 79 ARG A N 1
ATOM 595 C CA . ARG A 1 79 ? -17.368 -1.463 15.255 1.00 93.12 79 ARG A CA 1
ATOM 596 C C . ARG A 1 79 ? -17.312 -0.054 14.672 1.00 93.12 79 ARG A C 1
ATOM 598 O O . ARG A 1 79 ? -18.019 0.832 15.136 1.00 93.12 79 ARG A O 1
ATOM 605 N N . ALA A 1 80 ? -16.481 0.161 13.652 1.00 92.56 80 ALA A N 1
ATOM 606 C CA . ALA A 1 80 ? -16.398 1.455 12.974 1.00 92.56 80 ALA A CA 1
ATOM 607 C C . ALA A 1 80 ? -17.664 1.783 12.157 1.00 92.56 80 ALA A C 1
ATOM 609 O O . ALA A 1 80 ? -17.974 2.955 11.928 1.00 92.56 80 ALA A O 1
ATOM 610 N N . GLY A 1 81 ? -18.384 0.753 11.706 1.00 94.44 81 GLY A N 1
ATOM 611 C CA . GLY A 1 81 ? -19.530 0.866 10.813 1.00 94.44 81 GLY A CA 1
ATOM 612 C C . GLY A 1 81 ? -19.142 1.265 9.384 1.00 94.44 81 GLY A C 1
ATOM 613 O O . GLY A 1 81 ? -18.128 1.916 9.137 1.00 94.44 81 GLY A O 1
ATOM 614 N N . ILE A 1 82 ? -19.993 0.917 8.412 1.00 94.81 82 ILE A N 1
ATOM 615 C CA . ILE A 1 82 ? -19.737 1.152 6.976 1.00 94.81 82 ILE A CA 1
ATOM 616 C C . ILE A 1 82 ? -19.476 2.636 6.670 1.00 94.81 82 ILE A C 1
ATOM 618 O O . ILE A 1 82 ? -18.569 2.968 5.907 1.00 94.81 82 ILE A O 1
ATOM 622 N N . GLU A 1 83 ? -20.244 3.547 7.273 1.00 94.06 83 GLU A N 1
ATOM 623 C CA . GLU A 1 83 ? -20.032 4.985 7.080 1.00 94.06 83 GLU A CA 1
ATOM 624 C C . GLU A 1 83 ? -18.703 5.467 7.676 1.00 94.06 83 GLU A C 1
ATOM 626 O O . GLU A 1 83 ? -18.032 6.299 7.067 1.00 94.06 83 GLU A O 1
ATOM 631 N N . GLY A 1 84 ? -18.309 4.943 8.843 1.00 93.75 84 GLY A N 1
ATOM 632 C CA . GLY A 1 84 ? -17.023 5.256 9.466 1.00 93.75 84 GLY A CA 1
ATOM 633 C C . GLY A 1 84 ? -15.853 4.768 8.617 1.00 93.75 84 GLY A C 1
ATOM 634 O O . GLY A 1 84 ? -14.909 5.521 8.390 1.00 93.75 84 GLY A O 1
ATOM 635 N N . VAL A 1 85 ? -15.966 3.559 8.054 1.00 96.19 85 VAL A N 1
ATOM 636 C CA . VAL A 1 85 ? -14.990 3.007 7.102 1.00 96.19 85 VAL A CA 1
ATOM 637 C C . VAL A 1 85 ? -14.831 3.926 5.889 1.00 96.19 85 VAL A C 1
ATOM 639 O O . VAL A 1 85 ? -13.712 4.308 5.551 1.00 96.19 85 VAL A O 1
ATOM 642 N N . ARG A 1 86 ? -15.940 4.345 5.265 1.00 95.56 86 ARG A N 1
ATOM 643 C CA . ARG A 1 86 ? -15.909 5.242 4.097 1.00 95.56 86 ARG A CA 1
ATOM 644 C C . ARG A 1 86 ? -15.269 6.590 4.404 1.00 95.56 86 ARG A C 1
ATOM 646 O O . ARG A 1 86 ? -14.434 7.045 3.630 1.00 95.56 86 ARG A O 1
ATOM 653 N N . ARG A 1 87 ? -15.637 7.224 5.523 1.00 93.25 87 ARG A N 1
ATOM 654 C CA . ARG A 1 87 ? -15.058 8.518 5.918 1.00 93.25 87 ARG A CA 1
ATOM 655 C C . ARG A 1 87 ? -13.557 8.415 6.179 1.00 93.25 87 ARG A C 1
ATOM 657 O O . ARG A 1 87 ? -12.813 9.275 5.722 1.00 93.25 87 ARG A O 1
ATOM 664 N N . ALA A 1 88 ? -13.113 7.351 6.848 1.00 94.12 88 ALA A N 1
ATOM 665 C CA . ALA A 1 88 ? -11.697 7.129 7.115 1.00 94.12 88 ALA A CA 1
ATOM 666 C C . ALA A 1 88 ? -10.877 6.949 5.829 1.00 94.12 88 ALA A C 1
ATOM 668 O O . ALA A 1 88 ? -9.808 7.540 5.692 1.00 94.12 88 ALA A O 1
ATOM 669 N N . LEU A 1 89 ? -11.386 6.157 4.878 1.00 95.31 89 LEU A N 1
ATOM 670 C CA . LEU A 1 89 ? -10.725 5.932 3.590 1.00 95.31 89 LEU A CA 1
ATOM 671 C C . LEU A 1 89 ? -10.720 7.197 2.725 1.00 95.31 89 LEU A C 1
ATOM 673 O O . LEU A 1 89 ? -9.691 7.506 2.138 1.00 95.31 89 LEU A O 1
ATOM 677 N N . SER A 1 90 ? -11.813 7.968 2.720 1.00 91.31 90 SER A N 1
ATOM 678 C CA . SER A 1 90 ? -11.886 9.271 2.041 1.00 91.31 90 SER A CA 1
ATOM 679 C C . SER A 1 90 ? -10.855 10.253 2.589 1.00 91.31 90 SER A C 1
ATOM 681 O O . SER A 1 90 ? -10.132 10.875 1.818 1.00 91.31 90 SER A O 1
ATOM 683 N N . LEU A 1 91 ? -10.738 10.361 3.918 1.00 85.81 91 LEU A N 1
ATOM 684 C CA . LEU A 1 91 ? -9.719 11.208 4.534 1.00 85.81 91 LEU A CA 1
ATOM 685 C C . LEU A 1 91 ? -8.310 10.739 4.148 1.00 85.81 91 LEU A C 1
ATOM 687 O O . LEU A 1 91 ? -7.443 11.549 3.833 1.00 85.81 91 LEU A O 1
ATOM 691 N N . PHE A 1 92 ? -8.066 9.428 4.178 1.00 89.94 92 PHE A N 1
ATOM 692 C CA . PHE A 1 92 ? -6.768 8.883 3.799 1.00 89.94 92 PHE A CA 1
ATOM 693 C C . PHE A 1 92 ? -6.425 9.192 2.339 1.00 89.94 92 PHE A C 1
ATOM 695 O O . PHE A 1 92 ? -5.290 9.576 2.060 1.00 89.94 92 PHE A O 1
ATOM 702 N N . GLU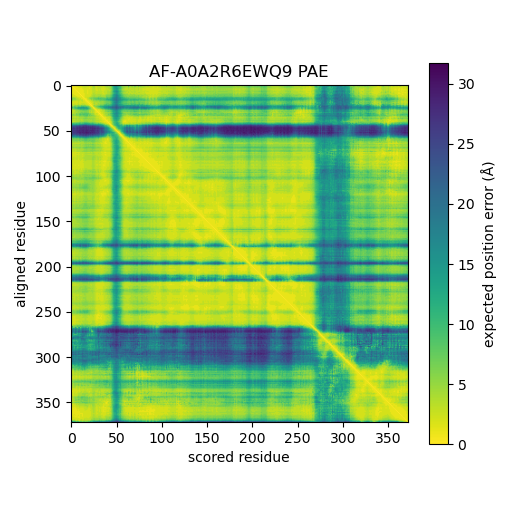 A 1 93 ? -7.384 9.062 1.423 1.00 88.25 93 GLU A N 1
ATOM 703 C CA . GLU A 1 93 ? -7.225 9.407 0.009 1.00 88.25 93 GLU A CA 1
ATOM 704 C C . GLU A 1 93 ? -6.816 10.876 -0.163 1.00 88.25 93 GLU A C 1
ATOM 706 O O . GLU A 1 93 ? -5.797 11.163 -0.791 1.00 88.25 93 GLU A O 1
ATOM 711 N N . GLU A 1 94 ? -7.523 11.796 0.501 1.00 80.75 94 GLU A N 1
ATOM 712 C CA . GLU A 1 94 ? -7.230 13.236 0.476 1.00 80.75 94 GLU A CA 1
ATOM 713 C C . GLU A 1 94 ? -5.815 13.567 0.983 1.00 80.75 94 GLU A C 1
ATOM 715 O O . GLU A 1 94 ? -5.125 14.413 0.410 1.00 80.75 94 GLU A O 1
ATOM 720 N N . LEU A 1 95 ? -5.356 12.891 2.041 1.00 76.12 95 LEU A N 1
ATOM 721 C CA . LEU A 1 95 ? -4.038 13.128 2.645 1.00 76.12 95 LEU A CA 1
ATOM 722 C C . LEU A 1 95 ? -2.893 12.498 1.837 1.00 76.12 95 LEU A C 1
ATOM 724 O O . LEU A 1 95 ? -1.784 13.037 1.758 1.00 76.12 95 LEU A O 1
ATOM 728 N N . SER A 1 96 ? -3.138 11.332 1.244 1.00 81.06 96 SER A N 1
ATOM 729 C CA . SER A 1 96 ? -2.102 10.525 0.596 1.00 81.06 96 SER A CA 1
ATOM 730 C C . SER A 1 96 ? -2.019 10.732 -0.918 1.00 81.06 96 SER A C 1
ATOM 732 O O . SER A 1 96 ? -0.958 10.488 -1.494 1.00 81.06 96 SER A O 1
ATOM 734 N N . GLY A 1 97 ? -3.090 11.217 -1.554 1.00 79.69 97 GLY A N 1
ATOM 735 C CA . GLY A 1 97 ? -3.230 11.253 -3.012 1.00 79.69 97 GLY A CA 1
ATOM 736 C C . GLY A 1 97 ? -3.335 9.860 -3.635 1.00 79.69 97 GLY A C 1
ATOM 737 O O . GLY A 1 97 ? -2.877 9.665 -4.756 1.00 79.69 97 GLY A O 1
ATOM 738 N N . TYR A 1 98 ? -3.823 8.879 -2.873 1.00 92.31 98 TYR A N 1
ATOM 739 C CA . TYR A 1 98 ? -4.087 7.534 -3.384 1.00 92.31 98 TYR A CA 1
ATOM 740 C C . TYR A 1 98 ? -5.390 7.542 -4.183 1.00 92.31 98 TYR A C 1
ATOM 742 O O . TYR A 1 98 ? -6.106 8.536 -4.203 1.00 92.31 98 TYR A O 1
ATOM 750 N N . GLU A 1 99 ? -5.693 6.435 -4.844 1.00 91.56 99 GLU A N 1
ATOM 751 C CA . GLU A 1 99 ? -6.903 6.263 -5.639 1.00 91.56 99 GLU A CA 1
ATOM 752 C C . GLU A 1 99 ? -7.553 4.917 -5.322 1.00 91.56 99 GLU A C 1
ATOM 754 O O . GLU A 1 99 ? -6.885 3.994 -4.850 1.00 91.56 99 GLU A O 1
ATOM 759 N N . GLY A 1 100 ? -8.849 4.796 -5.612 1.00 91.12 100 GLY A N 1
ATOM 760 C CA . GLY A 1 100 ? -9.575 3.522 -5.585 1.00 91.12 100 GLY A CA 1
ATOM 761 C C . GLY A 1 100 ? -10.959 3.595 -4.941 1.00 91.12 100 GLY A C 1
ATOM 762 O O . GLY A 1 100 ? -11.840 2.818 -5.321 1.00 91.12 100 GLY A O 1
ATOM 763 N N . LEU A 1 101 ? -11.204 4.567 -4.049 1.00 91.00 101 LEU A N 1
ATOM 764 C CA . LEU A 1 101 ? -12.464 4.670 -3.303 1.00 91.00 101 LEU A CA 1
ATOM 765 C C . LEU A 1 101 ? -13.684 4.826 -4.215 1.00 91.00 101 LEU A C 1
ATOM 767 O O . LEU A 1 101 ? -14.730 4.254 -3.927 1.00 91.00 101 LEU A O 1
ATOM 771 N N . GLU A 1 102 ? -13.555 5.554 -5.329 1.00 88.69 102 GLU A N 1
ATOM 772 C CA . GLU A 1 102 ? -14.654 5.773 -6.282 1.00 88.69 102 GLU A CA 1
ATOM 773 C C . GLU A 1 102 ? -15.207 4.475 -6.891 1.00 88.69 102 GLU A C 1
ATOM 775 O O . GLU A 1 102 ? -16.364 4.435 -7.315 1.00 88.69 102 GLU A O 1
ATOM 780 N N . SER A 1 103 ? -14.392 3.416 -6.948 1.00 89.06 103 SER A N 1
ATOM 781 C CA . SER A 1 103 ? -14.789 2.135 -7.537 1.00 89.06 103 SER A CA 1
ATOM 782 C C . SER A 1 103 ? -15.637 1.273 -6.601 1.00 89.06 103 SER A C 1
ATOM 784 O O . SER A 1 103 ? -16.318 0.364 -7.074 1.00 89.06 103 SER A O 1
ATOM 786 N N . ASP A 1 104 ? -15.584 1.536 -5.287 1.00 91.88 104 ASP A N 1
ATOM 787 C CA . ASP A 1 104 ? -16.135 0.681 -4.227 1.00 91.88 104 ASP A CA 1
ATOM 788 C C . ASP A 1 104 ? -15.685 -0.794 -4.279 1.00 91.88 104 ASP A C 1
ATOM 790 O O . ASP A 1 104 ? -16.242 -1.641 -3.572 1.00 91.88 104 ASP A O 1
ATOM 794 N N . ALA A 1 105 ? -14.657 -1.105 -5.071 1.00 93.44 105 ALA A N 1
ATOM 795 C CA . ALA A 1 105 ? -14.201 -2.455 -5.345 1.00 93.44 105 ALA A CA 1
ATOM 796 C C . ALA A 1 105 ? -12.700 -2.605 -5.083 1.00 93.44 105 ALA A C 1
ATOM 798 O O . ALA A 1 105 ? -11.923 -1.676 -5.285 1.00 93.44 105 ALA A O 1
ATOM 799 N N . ASN A 1 106 ? -12.273 -3.801 -4.673 1.00 95.44 106 ASN A N 1
ATOM 800 C CA . ASN A 1 106 ? -10.850 -4.122 -4.671 1.00 95.44 106 ASN A CA 1
ATOM 801 C C . ASN A 1 106 ? -10.362 -4.242 -6.120 1.00 95.44 106 ASN A C 1
ATOM 803 O O . ASN A 1 106 ? -10.879 -5.042 -6.907 1.00 95.44 106 ASN A O 1
ATOM 807 N N . ALA A 1 107 ? -9.340 -3.465 -6.460 1.00 95.06 107 ALA A N 1
ATOM 808 C CA . ALA A 1 107 ? -8.571 -3.639 -7.677 1.00 95.06 107 ALA A CA 1
ATOM 809 C C . ALA A 1 107 ? -7.626 -4.844 -7.544 1.00 95.06 107 ALA A C 1
ATOM 811 O O . ALA A 1 107 ? -7.315 -5.289 -6.443 1.00 95.06 107 ALA A O 1
ATOM 812 N N . LEU A 1 108 ? -7.144 -5.372 -8.667 1.00 94.38 108 LEU A N 1
ATOM 813 C CA . LEU A 1 108 ? -6.154 -6.449 -8.684 1.00 94.38 108 LEU A CA 1
ATOM 814 C C . LEU A 1 108 ? -4.805 -5.890 -9.133 1.00 94.38 108 LEU A C 1
ATOM 816 O O . LEU A 1 108 ? -4.656 -5.472 -10.283 1.00 94.38 108 LEU A O 1
ATOM 820 N N . VAL A 1 109 ? -3.833 -5.887 -8.223 1.00 94.38 109 VAL A N 1
ATOM 821 C CA . VAL A 1 109 ? -2.495 -5.332 -8.454 1.00 94.38 109 VAL A CA 1
ATOM 822 C C . VAL A 1 109 ? -1.481 -6.456 -8.630 1.00 94.38 109 VAL A C 1
ATOM 824 O O . VAL A 1 109 ? -1.464 -7.404 -7.846 1.00 94.38 109 VAL A O 1
ATOM 827 N N . ALA A 1 110 ? -0.625 -6.356 -9.649 1.00 93.50 110 ALA A N 1
ATOM 828 C CA . ALA A 1 110 ? 0.441 -7.325 -9.888 1.00 93.50 110 ALA A CA 1
ATOM 829 C C . ALA A 1 110 ? 1.536 -7.264 -8.805 1.00 93.50 110 ALA A C 1
ATOM 831 O O . ALA A 1 110 ? 1.947 -6.191 -8.363 1.00 93.50 110 ALA A O 1
ATOM 832 N N . THR A 1 111 ? 2.050 -8.424 -8.405 1.00 92.94 111 THR A N 1
ATOM 833 C CA . THR A 1 111 ? 3.132 -8.570 -7.425 1.00 92.94 111 THR A CA 1
ATOM 834 C C . THR A 1 111 ? 4.458 -8.918 -8.106 1.00 92.94 111 THR A C 1
ATOM 836 O O . THR A 1 111 ? 4.490 -9.422 -9.232 1.00 92.94 111 THR A O 1
ATOM 839 N N . ALA A 1 112 ? 5.581 -8.726 -7.402 1.00 91.75 112 ALA A N 1
ATOM 840 C CA . ALA A 1 112 ? 6.909 -9.104 -7.902 1.00 91.75 112 ALA A CA 1
ATOM 841 C C . ALA A 1 112 ? 7.041 -10.591 -8.284 1.00 91.75 112 ALA A C 1
ATOM 843 O O . ALA A 1 112 ? 7.920 -10.950 -9.063 1.00 91.75 112 ALA A O 1
ATOM 844 N N . THR A 1 113 ? 6.189 -11.463 -7.736 1.00 92.50 113 THR A N 1
ATOM 845 C CA . THR A 1 113 ? 6.200 -12.908 -7.998 1.00 92.50 113 THR A CA 1
ATOM 846 C C . THR A 1 113 ? 5.341 -13.320 -9.190 1.00 92.50 113 THR A C 1
ATOM 848 O O . THR A 1 113 ? 5.276 -14.524 -9.458 1.00 92.50 113 THR A O 1
ATOM 851 N N . GLY A 1 114 ? 4.710 -12.370 -9.893 1.00 93.12 114 GLY A N 1
ATOM 852 C CA . GLY A 1 114 ? 3.819 -12.631 -11.027 1.00 93.12 114 GLY A CA 1
ATOM 853 C C . GLY A 1 114 ? 2.415 -13.083 -10.627 1.00 93.12 114 GLY A C 1
ATOM 854 O O . GLY A 1 114 ? 1.769 -13.809 -11.374 1.00 93.12 114 GLY A O 1
ATOM 855 N N . GLU A 1 115 ? 1.964 -12.713 -9.431 1.00 92.25 115 GLU A N 1
ATOM 856 C CA . GLU A 1 115 ? 0.600 -12.960 -8.952 1.00 92.25 115 GLU A CA 1
ATOM 857 C C . GLU A 1 115 ? -0.182 -11.643 -8.926 1.00 92.25 115 GLU A C 1
ATOM 859 O O . GLU A 1 115 ? 0.393 -10.571 -9.115 1.00 92.25 115 GLU A O 1
ATOM 864 N N . VAL A 1 116 ? -1.490 -11.710 -8.685 1.00 92.94 116 VAL A N 1
ATOM 865 C CA . VAL A 1 116 ? -2.318 -10.525 -8.432 1.00 92.94 116 VAL A CA 1
ATOM 866 C C . VAL A 1 116 ? -2.868 -10.556 -7.018 1.00 92.94 116 VAL A C 1
ATOM 868 O O . VAL A 1 116 ? -3.161 -11.623 -6.482 1.00 92.94 116 VAL A O 1
ATOM 871 N N . THR A 1 117 ? -3.017 -9.382 -6.417 1.00 91.62 117 THR A N 1
ATOM 872 C CA . THR A 1 117 ? -3.519 -9.238 -5.053 1.00 91.62 117 THR A CA 1
ATOM 873 C C . THR A 1 117 ? -4.642 -8.195 -4.973 1.00 91.62 117 THR A C 1
ATOM 875 O O . THR A 1 117 ? -4.561 -7.187 -5.680 1.00 91.62 117 THR A O 1
ATOM 878 N N . PRO A 1 118 ? -5.708 -8.432 -4.177 1.00 93.94 118 PRO A N 1
ATOM 879 C CA . PRO A 1 118 ? -6.825 -7.499 -4.024 1.00 93.94 118 PRO A CA 1
ATOM 880 C C . PRO A 1 118 ? -6.454 -6.263 -3.189 1.00 93.94 118 PRO A C 1
ATOM 882 O O . PRO A 1 118 ? -6.207 -6.346 -1.992 1.00 93.94 118 PRO A O 1
ATOM 885 N N . THR A 1 119 ? -6.473 -5.086 -3.793 1.00 94.69 119 THR A N 1
ATOM 886 C CA . THR A 1 119 ? -6.043 -3.831 -3.170 1.00 94.69 119 THR A CA 1
ATOM 887 C C . THR A 1 119 ? -7.140 -2.784 -3.285 1.00 94.69 119 THR A C 1
ATOM 889 O O . THR A 1 119 ? -7.719 -2.621 -4.355 1.00 94.69 119 THR A O 1
ATOM 892 N N . PHE A 1 120 ? -7.408 -2.048 -2.205 1.00 96.31 120 PHE A N 1
ATOM 893 C CA . PHE A 1 120 ? -8.508 -1.086 -2.183 1.00 96.31 120 PHE A CA 1
ATOM 894 C C . PHE A 1 120 ? -8.072 0.336 -2.531 1.00 96.31 120 PHE A C 1
ATOM 896 O O . PHE A 1 120 ? -8.632 0.924 -3.447 1.00 96.31 120 PHE A O 1
ATOM 903 N N . LEU A 1 121 ? -7.063 0.877 -1.834 1.00 95.88 121 LEU A N 1
ATOM 904 C CA . LEU A 1 121 ? -6.426 2.139 -2.223 1.00 95.88 121 LEU A CA 1
ATOM 905 C C . LEU A 1 121 ? -4.988 1.889 -2.649 1.00 95.88 121 LEU A C 1
ATOM 907 O O . LEU A 1 121 ? -4.233 1.220 -1.943 1.00 95.88 121 LEU A O 1
ATOM 911 N N . TYR A 1 122 ? -4.580 2.476 -3.760 1.00 95.31 122 TYR A N 1
ATOM 912 C CA . TYR A 1 122 ? -3.233 2.351 -4.306 1.00 95.31 122 TYR A CA 1
ATOM 913 C C . TYR A 1 122 ? -2.713 3.728 -4.736 1.00 95.31 122 TYR A C 1
ATOM 915 O O . TYR A 1 122 ? -3.507 4.617 -5.040 1.00 95.31 122 TYR A O 1
ATOM 923 N N . PRO A 1 123 ? -1.388 3.953 -4.742 1.00 93.62 123 PRO A N 1
ATOM 924 C CA . PRO A 1 123 ? -0.835 5.189 -5.279 1.00 93.62 123 PRO A CA 1
ATOM 925 C C . PRO A 1 123 ? -1.047 5.248 -6.798 1.00 93.62 123 PRO A C 1
ATOM 927 O O . PRO A 1 123 ? -1.028 4.216 -7.468 1.00 93.62 123 PRO A O 1
ATOM 930 N N . ASP A 1 124 ? -1.146 6.454 -7.355 1.00 91.44 124 ASP A N 1
ATOM 931 C CA . ASP A 1 124 ? -1.256 6.691 -8.807 1.00 91.44 124 ASP A CA 1
ATOM 932 C C . ASP A 1 124 ? -0.147 5.977 -9.615 1.00 91.44 124 ASP A C 1
ATOM 934 O O . ASP A 1 124 ? -0.387 5.443 -10.696 1.00 91.44 124 ASP A O 1
ATOM 938 N N . SER A 1 125 ? 1.054 5.810 -9.037 1.00 94.00 125 SER A N 1
ATOM 939 C CA . SER A 1 125 ? 2.140 5.044 -9.672 1.00 94.00 125 SER A CA 1
ATOM 940 C C . SER A 1 125 ? 1.823 3.565 -9.926 1.00 94.00 125 SER A C 1
ATOM 942 O O . SER A 1 125 ? 2.584 2.906 -10.623 1.00 94.00 125 SER A O 1
ATOM 944 N N . VAL A 1 126 ? 0.724 3.027 -9.396 1.00 95.50 126 VAL A N 1
ATOM 945 C CA . VAL A 1 126 ? 0.257 1.647 -9.607 1.00 95.50 126 VAL A CA 1
ATOM 946 C C . VAL A 1 126 ? -0.957 1.587 -10.545 1.00 95.50 126 VAL A C 1
ATOM 948 O O . VAL A 1 126 ? -1.232 0.526 -11.103 1.00 95.50 126 VAL A O 1
ATOM 951 N N . ALA A 1 127 ? -1.664 2.698 -10.780 1.00 94.56 127 ALA A N 1
ATOM 952 C CA . ALA A 1 127 ? -2.955 2.722 -11.478 1.00 94.56 127 ALA A CA 1
ATOM 953 C C . ALA A 1 127 ? -2.880 2.157 -12.909 1.00 94.56 127 ALA A C 1
ATOM 955 O O . ALA A 1 127 ? -3.701 1.335 -13.321 1.00 94.56 127 ALA A O 1
ATOM 956 N N . SER A 1 128 ? -1.831 2.507 -13.654 1.00 95.25 128 SER A N 1
ATOM 957 C CA . SER A 1 128 ? -1.596 1.952 -14.994 1.00 95.25 128 SER A CA 1
ATOM 958 C C . SER A 1 128 ? -1.141 0.486 -14.974 1.00 95.25 128 SER A C 1
ATOM 960 O O . SER A 1 128 ? -1.011 -0.113 -16.032 1.00 95.25 128 SER A O 1
ATOM 962 N N . GLY A 1 129 ? -0.917 -0.124 -13.809 1.00 94.81 129 GLY A N 1
ATOM 963 C CA . GLY A 1 129 ? -0.525 -1.526 -13.637 1.00 94.81 129 GLY A CA 1
ATOM 964 C C . GLY A 1 129 ? -1.655 -2.469 -13.226 1.00 94.81 129 GLY A C 1
ATOM 965 O O . GLY A 1 129 ? -1.407 -3.661 -13.041 1.00 94.81 129 GLY A O 1
ATOM 966 N N . LEU A 1 130 ? -2.883 -1.966 -13.057 1.00 95.38 130 LEU A N 1
ATOM 967 C CA . LEU A 1 130 ? -4.015 -2.791 -12.636 1.00 95.38 130 LEU A CA 1
ATOM 968 C C . LEU A 1 130 ? -4.322 -3.886 -13.662 1.00 95.38 130 LEU A C 1
ATOM 970 O O . LEU A 1 130 ? -4.410 -3.625 -14.866 1.00 95.38 130 LEU A O 1
ATOM 974 N N . ALA A 1 131 ? -4.577 -5.098 -13.166 1.00 94.12 131 ALA A N 1
ATOM 975 C CA . ALA A 1 131 ? -4.869 -6.273 -13.987 1.00 94.12 131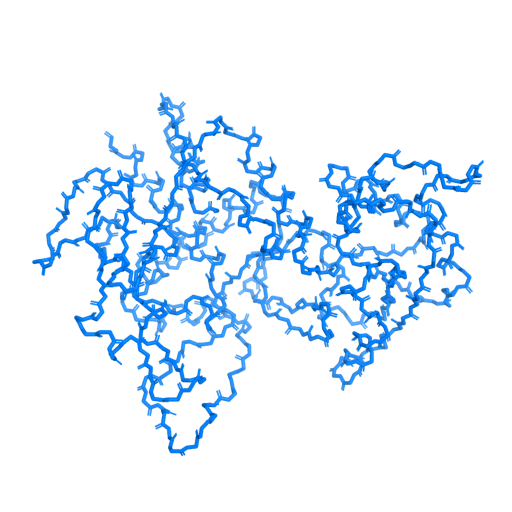 ALA A CA 1
ATOM 976 C C . ALA A 1 131 ? -6.179 -6.158 -14.792 1.00 94.12 131 ALA A C 1
ATOM 978 O O . ALA A 1 131 ? -6.406 -6.897 -15.747 1.00 94.12 131 ALA A O 1
ATOM 979 N N . SER A 1 132 ? -7.066 -5.240 -14.398 1.00 91.62 132 SER A N 1
ATOM 980 C CA . SER A 1 132 ? -8.328 -4.964 -15.090 1.00 91.62 132 SER A CA 1
ATOM 981 C C . SER A 1 132 ? -8.164 -4.129 -16.361 1.00 91.62 132 SER A C 1
ATOM 983 O O . SER A 1 132 ? -9.066 -4.115 -17.199 1.00 91.62 132 SER A O 1
ATOM 985 N N . ASP A 1 133 ? -7.055 -3.406 -16.511 1.00 93.25 133 ASP A N 1
ATOM 986 C CA . ASP A 1 133 ? -6.764 -2.690 -17.750 1.00 93.25 133 ASP A CA 1
ATOM 987 C C . ASP A 1 133 ? -6.212 -3.695 -18.770 1.00 93.25 133 ASP A C 1
ATOM 989 O O . ASP A 1 133 ? -5.147 -4.274 -18.582 1.00 93.25 133 ASP A O 1
ATOM 993 N N . GLY A 1 134 ? -6.985 -3.924 -19.835 1.00 92.38 134 GLY A N 1
ATOM 994 C CA . GLY A 1 134 ? -6.754 -4.979 -20.825 1.00 92.38 134 GLY A CA 1
ATOM 995 C C . GLY A 1 134 ? -5.712 -4.664 -21.900 1.00 92.38 134 GLY A C 1
ATOM 996 O O . GLY A 1 134 ? -5.648 -5.373 -22.903 1.00 92.38 134 GLY A O 1
ATOM 997 N N . ARG A 1 135 ? -4.963 -3.568 -21.764 1.00 93.75 135 ARG A N 1
ATOM 998 C CA . 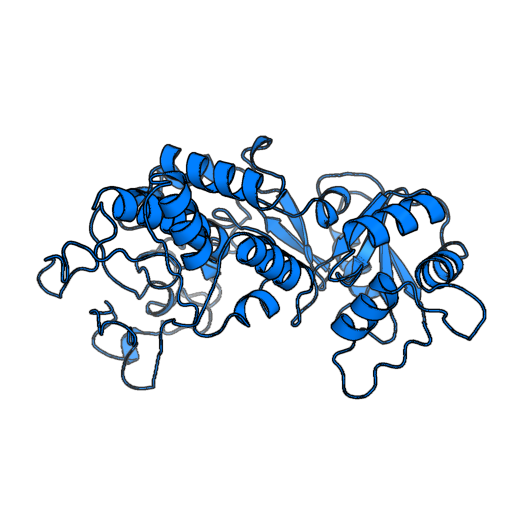ARG A 1 135 ? -3.869 -3.222 -22.677 1.00 93.75 135 ARG A CA 1
ATOM 999 C C . ARG A 1 135 ? -2.653 -4.128 -22.439 1.00 93.75 135 ARG A C 1
ATOM 1001 O O . ARG A 1 135 ? -2.358 -4.456 -21.295 1.00 93.75 135 ARG A O 1
ATOM 1008 N N . GLU A 1 136 ? -1.905 -4.455 -23.490 1.00 93.06 136 GLU A N 1
ATOM 1009 C CA . GLU A 1 136 ? -0.615 -5.161 -23.374 1.00 93.06 136 GLU A CA 1
ATOM 1010 C C . GLU A 1 136 ? 0.349 -4.403 -22.444 1.00 93.06 136 GLU A C 1
ATOM 1012 O O . GLU A 1 136 ? 0.240 -3.181 -22.272 1.00 93.06 136 GLU A O 1
ATOM 1017 N N . THR A 1 137 ? 1.273 -5.122 -21.807 1.00 93.81 137 THR A N 1
ATOM 1018 C CA . THR A 1 137 ? 2.194 -4.528 -20.829 1.00 93.81 137 THR A CA 1
ATOM 1019 C C . THR A 1 137 ? 3.600 -5.099 -20.954 1.00 93.81 137 THR A C 1
ATOM 1021 O O . THR A 1 137 ? 3.769 -6.288 -21.211 1.00 93.81 137 THR A O 1
ATOM 1024 N N . LEU A 1 138 ? 4.614 -4.257 -20.747 1.00 95.50 138 LEU A N 1
ATOM 1025 C CA . LEU A 1 138 ? 6.014 -4.672 -20.657 1.00 95.50 138 LEU A CA 1
ATOM 1026 C C . LEU A 1 138 ? 6.498 -4.563 -19.212 1.00 95.50 138 LEU A C 1
ATOM 1028 O O . LEU A 1 138 ? 6.505 -3.470 -18.649 1.00 95.50 138 LEU A O 1
ATOM 1032 N N . LEU A 1 139 ? 6.984 -5.658 -18.630 1.00 96.56 139 LEU A N 1
ATOM 1033 C CA . LEU A 1 139 ? 7.677 -5.630 -17.341 1.00 96.56 139 LEU A CA 1
ATOM 1034 C C . LEU A 1 139 ? 9.187 -5.457 -17.532 1.00 96.56 139 LEU A C 1
ATOM 1036 O O . LEU A 1 139 ? 9.839 -6.226 -18.237 1.00 96.56 139 LEU A O 1
ATOM 1040 N N . VAL A 1 140 ? 9.765 -4.460 -16.871 1.00 96.44 140 VAL A N 1
ATOM 1041 C CA . VAL A 1 140 ? 11.190 -4.129 -16.958 1.00 96.44 140 VAL A CA 1
ATOM 1042 C C . VAL A 1 140 ? 11.891 -4.521 -15.667 1.00 96.44 140 VAL A C 1
ATOM 1044 O O . VAL A 1 140 ? 11.624 -3.948 -14.620 1.00 96.44 140 VAL A O 1
ATOM 1047 N N . GLY A 1 141 ? 12.832 -5.458 -15.732 1.00 95.94 141 GLY A N 1
ATOM 1048 C CA . GLY A 1 141 ? 13.749 -5.785 -14.643 1.00 95.94 141 GLY A CA 1
ATOM 1049 C C . GLY A 1 141 ? 15.042 -4.970 -14.705 1.00 95.94 141 GLY A C 1
ATOM 1050 O O . GLY A 1 141 ? 15.488 -4.559 -15.778 1.00 95.94 141 GLY A O 1
ATOM 1051 N N . PHE A 1 142 ? 15.699 -4.794 -13.558 1.00 94.88 142 PHE A N 1
ATOM 1052 C CA . PHE A 1 142 ? 17.080 -4.309 -13.492 1.00 94.88 142 PHE A CA 1
ATOM 1053 C C . PHE A 1 142 ? 17.984 -5.440 -13.009 1.00 94.88 142 PHE A C 1
ATOM 1055 O O . PHE A 1 142 ? 17.728 -6.004 -11.952 1.00 94.88 142 PHE A O 1
ATOM 1062 N N . GLU A 1 143 ? 19.078 -5.733 -13.715 1.00 92.38 143 GLU A N 1
ATOM 1063 C CA . GLU A 1 143 ? 19.939 -6.891 -13.398 1.00 92.38 143 GLU A CA 1
ATOM 1064 C C . GLU A 1 143 ? 20.457 -6.899 -11.944 1.00 92.38 143 GLU A C 1
ATOM 1066 O O . GLU A 1 143 ? 20.597 -7.952 -11.325 1.00 92.38 143 GLU A O 1
ATOM 1071 N N . ARG A 1 144 ? 20.711 -5.717 -11.362 1.00 91.44 144 ARG A N 1
ATOM 1072 C CA . ARG A 1 144 ? 21.192 -5.579 -9.974 1.00 91.44 144 ARG A CA 1
ATOM 1073 C C . ARG A 1 144 ? 20.079 -5.591 -8.915 1.00 91.44 144 ARG A C 1
ATOM 1075 O O . ARG A 1 144 ? 20.396 -5.563 -7.727 1.00 91.44 144 ARG A O 1
ATOM 1082 N N . ILE A 1 145 ? 18.807 -5.630 -9.314 1.00 91.81 145 ILE A N 1
ATOM 1083 C CA . ILE A 1 145 ? 17.653 -5.784 -8.418 1.00 91.81 145 ILE A CA 1
ATOM 1084 C C . ILE A 1 145 ? 17.137 -7.213 -8.576 1.00 91.81 145 ILE A C 1
ATOM 1086 O O . ILE A 1 145 ? 16.271 -7.506 -9.390 1.00 91.81 145 ILE A O 1
ATOM 1090 N N . VAL A 1 146 ? 17.706 -8.114 -7.779 1.00 89.31 146 VAL A N 1
ATOM 1091 C CA . VAL A 1 146 ? 17.412 -9.556 -7.843 1.00 89.31 146 VAL A CA 1
ATOM 1092 C C . VAL A 1 146 ? 16.046 -9.931 -7.265 1.00 89.31 146 VAL A C 1
ATOM 1094 O O . VAL A 1 146 ? 15.565 -11.032 -7.508 1.00 89.31 146 VAL A O 1
ATOM 1097 N N . ASP A 1 147 ? 15.423 -9.020 -6.516 1.00 88.00 147 ASP A N 1
ATOM 1098 C CA . ASP A 1 147 ? 14.114 -9.230 -5.892 1.00 88.00 147 ASP A CA 1
ATOM 1099 C C . ASP A 1 147 ? 12.954 -9.140 -6.901 1.00 88.00 147 ASP A C 1
ATOM 1101 O O . ASP A 1 147 ? 11.806 -9.388 -6.537 1.00 88.00 147 ASP A O 1
ATOM 1105 N N . PHE A 1 148 ? 13.242 -8.796 -8.163 1.00 94.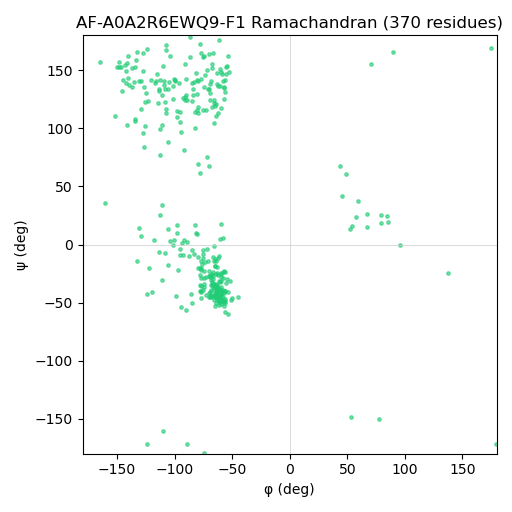69 148 PHE A N 1
ATOM 1106 C CA . PHE A 1 148 ? 12.266 -8.770 -9.247 1.00 94.69 148 PHE A CA 1
ATOM 1107 C C . PHE A 1 148 ? 12.813 -9.423 -10.514 1.00 94.69 148 PHE A C 1
ATOM 1109 O O . PHE A 1 148 ? 13.629 -8.852 -11.239 1.00 94.69 148 PHE A O 1
ATOM 1116 N N . ASP A 1 149 ? 12.316 -10.624 -10.793 1.00 96.06 149 ASP A N 1
ATOM 1117 C CA . ASP A 1 149 ? 12.545 -11.322 -12.051 1.00 96.06 149 ASP A CA 1
ATOM 1118 C C . ASP A 1 149 ? 11.377 -11.025 -13.000 1.00 96.06 149 ASP A C 1
ATOM 1120 O O . ASP A 1 149 ? 10.316 -11.647 -12.921 1.00 96.06 149 ASP A O 1
ATOM 1124 N N . ALA A 1 150 ? 11.574 -10.049 -13.890 1.00 95.94 150 ALA A N 1
ATOM 1125 C CA . ALA A 1 150 ? 10.553 -9.627 -14.846 1.00 95.94 150 ALA A CA 1
ATOM 1126 C C . ALA A 1 150 ? 10.116 -10.761 -15.786 1.00 95.94 150 ALA A C 1
ATOM 1128 O O . ALA A 1 150 ? 8.949 -10.810 -16.162 1.00 95.94 150 ALA A O 1
ATOM 1129 N N . ALA A 1 151 ? 11.016 -11.688 -16.133 1.00 96.56 151 ALA A N 1
ATOM 1130 C CA . ALA A 1 151 ? 10.690 -12.813 -17.004 1.00 96.56 151 ALA A CA 1
ATOM 1131 C C . ALA A 1 151 ? 9.778 -13.818 -16.296 1.00 96.56 151 ALA A C 1
ATOM 1133 O O . ALA A 1 151 ? 8.778 -14.255 -16.862 1.00 96.56 151 ALA A O 1
ATOM 1134 N N . LEU A 1 152 ? 10.093 -14.152 -15.041 1.00 96.69 152 LEU A N 1
ATOM 1135 C CA . LEU A 1 152 ? 9.247 -15.016 -14.220 1.00 96.69 152 LEU A CA 1
ATOM 1136 C C . LEU A 1 152 ? 7.885 -14.371 -13.939 1.00 96.69 152 LEU A C 1
ATOM 1138 O O . LEU A 1 152 ? 6.862 -15.048 -14.039 1.00 96.69 152 LEU A O 1
ATOM 1142 N N . ALA A 1 153 ? 7.876 -13.085 -13.575 1.00 97.06 153 ALA A N 1
ATOM 1143 C CA . ALA A 1 153 ? 6.647 -12.359 -13.287 1.00 97.06 153 ALA A CA 1
ATOM 1144 C C . ALA A 1 153 ? 5.740 -12.300 -14.522 1.00 97.06 153 ALA A C 1
ATOM 1146 O O . ALA A 1 153 ? 4.564 -12.647 -14.429 1.00 97.06 153 ALA A O 1
ATOM 1147 N N . ALA A 1 154 ? 6.303 -11.941 -15.680 1.00 96.44 154 ALA A N 1
ATOM 1148 C CA . ALA A 1 154 ? 5.578 -11.885 -16.941 1.00 96.44 154 ALA A CA 1
ATOM 1149 C C . ALA A 1 154 ? 5.018 -13.248 -17.343 1.00 96.44 154 ALA A C 1
ATOM 1151 O O . ALA A 1 154 ? 3.824 -13.353 -17.584 1.00 96.44 154 ALA A O 1
ATOM 1152 N N . ALA A 1 155 ? 5.843 -14.302 -17.318 1.00 97.25 155 ALA A N 1
ATOM 1153 C CA . ALA A 1 155 ? 5.412 -15.646 -17.693 1.00 97.25 155 ALA A CA 1
ATOM 1154 C C . ALA A 1 155 ? 4.212 -16.132 -16.869 1.00 97.25 155 ALA A C 1
ATOM 1156 O O . ALA A 1 155 ? 3.310 -16.747 -17.420 1.00 97.25 155 ALA A O 1
ATOM 1157 N N . LYS A 1 156 ? 4.182 -15.843 -15.563 1.00 96.88 156 LYS A N 1
ATOM 1158 C CA . LYS A 1 156 ? 3.050 -16.207 -14.704 1.00 96.88 156 LYS A CA 1
ATOM 1159 C C . LYS A 1 156 ? 1.811 -15.359 -14.959 1.00 96.88 156 LYS A C 1
ATOM 1161 O O . LYS A 1 156 ? 0.715 -15.901 -14.999 1.00 96.88 156 LYS A O 1
ATOM 1166 N N . LEU A 1 157 ? 1.973 -14.047 -15.108 1.00 95.75 157 LEU A N 1
ATOM 1167 C CA . LEU A 1 157 ? 0.859 -13.136 -15.373 1.00 95.75 157 LEU A CA 1
ATOM 1168 C C . LEU A 1 157 ? 0.189 -13.462 -16.722 1.00 95.75 157 LEU A C 1
ATOM 1170 O O . LEU A 1 157 ? -1.037 -13.487 -16.809 1.00 95.75 157 LEU A O 1
ATOM 1174 N N . ASP A 1 158 ? 0.985 -13.806 -17.734 1.00 94.44 158 ASP A N 1
ATOM 1175 C CA . ASP A 1 158 ? 0.536 -14.223 -19.069 1.00 94.44 158 ASP A CA 1
ATOM 1176 C C . ASP A 1 158 ? -0.290 -15.530 -19.049 1.00 94.44 158 ASP A C 1
ATOM 1178 O O . ASP A 1 158 ? -1.133 -15.753 -19.915 1.00 94.44 158 ASP A O 1
ATOM 1182 N N . GLU A 1 159 ? -0.123 -16.392 -18.032 1.00 94.75 159 GLU A N 1
ATOM 1183 C CA . GLU A 1 159 ? -0.908 -17.632 -17.903 1.00 94.75 159 GLU A CA 1
ATOM 1184 C C . GLU A 1 159 ? -2.399 -17.383 -17.617 1.00 94.75 159 GLU A C 1
ATOM 1186 O O . GLU A 1 159 ? -3.226 -18.250 -17.920 1.00 94.75 159 GLU A O 1
ATOM 1191 N N . PHE A 1 160 ? -2.760 -16.241 -17.017 1.00 90.75 160 PHE A N 1
ATOM 1192 C CA . PHE A 1 160 ? -4.135 -15.984 -16.569 1.00 90.75 160 PHE A CA 1
ATOM 1193 C C . PHE A 1 160 ? -4.716 -14.621 -16.961 1.00 90.75 160 PHE A C 1
ATOM 1195 O O . PHE A 1 160 ? -5.935 -14.446 -16.860 1.00 90.75 160 PHE A O 1
ATOM 1202 N N . LEU A 1 161 ? -3.905 -13.664 -17.413 1.00 93.94 161 LEU A N 1
ATOM 1203 C CA . LEU A 1 161 ? -4.407 -12.387 -17.913 1.00 93.94 161 LEU A CA 1
ATOM 1204 C C . LEU A 1 161 ? -4.882 -12.510 -19.370 1.00 93.94 161 LEU A C 1
ATOM 1206 O O . LEU A 1 161 ? -4.347 -13.297 -20.146 1.00 93.94 161 LEU A O 1
ATOM 1210 N N . PRO A 1 162 ? -5.905 -11.741 -19.781 1.00 93.31 162 PRO A N 1
ATOM 1211 C CA . PRO A 1 162 ? -6.470 -11.828 -21.127 1.00 93.31 162 PRO A CA 1
ATOM 1212 C C . PRO A 1 162 ? -5.676 -11.033 -22.185 1.00 93.31 162 PRO A C 1
ATOM 1214 O O . PRO A 1 162 ? -6.227 -10.729 -23.245 1.00 93.31 162 PRO A O 1
ATOM 1217 N N . TYR A 1 163 ? -4.432 -10.653 -21.892 1.00 93.06 163 TYR A N 1
ATOM 1218 C CA . TYR A 1 163 ? -3.560 -9.824 -22.724 1.00 93.06 163 TYR A CA 1
ATOM 1219 C C . TYR A 1 163 ? -2.096 -10.220 -22.528 1.00 93.06 163 TYR A C 1
ATOM 1221 O O . TYR A 1 163 ? -1.741 -10.748 -21.475 1.00 93.06 163 TYR A O 1
ATOM 1229 N N . ASP A 1 164 ? -1.264 -9.904 -23.521 1.00 92.12 164 ASP A N 1
ATOM 1230 C CA . ASP A 1 164 ? 0.144 -10.293 -23.526 1.00 92.12 164 ASP A CA 1
ATOM 1231 C C . ASP A 1 164 ? 0.948 -9.494 -22.484 1.00 92.12 164 ASP A C 1
ATOM 1233 O O . ASP A 1 164 ? 0.850 -8.259 -22.386 1.00 92.12 164 ASP A O 1
ATOM 1237 N N . VAL A 1 165 ? 1.771 -10.214 -21.718 1.00 94.81 165 VAL A N 1
ATOM 1238 C CA . VAL A 1 165 ? 2.712 -9.642 -20.748 1.00 94.81 165 VAL A CA 1
ATOM 1239 C C . VAL A 1 165 ? 4.141 -9.885 -21.225 1.00 94.81 165 VAL A C 1
ATOM 1241 O O . VAL A 1 165 ? 4.716 -10.960 -21.057 1.00 94.81 165 VAL A O 1
ATOM 1244 N N . GLY A 1 166 ? 4.736 -8.859 -21.829 1.00 93.62 166 GLY A N 1
ATOM 1245 C CA . GLY A 1 166 ? 6.131 -8.865 -22.249 1.00 93.62 166 GLY A CA 1
ATOM 1246 C C . GLY A 1 166 ? 7.089 -8.653 -21.079 1.00 93.62 166 GLY A C 1
ATOM 1247 O O . GLY A 1 166 ? 6.715 -8.155 -20.013 1.00 93.62 166 GLY A O 1
ATOM 1248 N N . HIS A 1 167 ? 8.368 -8.958 -21.294 1.00 95.06 167 HIS A N 1
ATOM 1249 C CA . HIS A 1 167 ? 9.413 -8.619 -20.335 1.00 95.06 167 HIS A CA 1
ATOM 1250 C C . HIS A 1 167 ? 10.726 -8.210 -20.998 1.00 95.06 167 HIS A C 1
ATOM 1252 O O . HIS A 1 167 ? 11.076 -8.666 -22.084 1.00 95.06 167 HIS A O 1
ATOM 1258 N N . THR A 1 168 ? 11.516 -7.417 -20.282 1.00 94.56 168 THR A N 1
ATOM 1259 C CA . THR A 1 168 ? 12.929 -7.183 -20.587 1.00 94.56 168 THR A CA 1
ATOM 1260 C C . THR A 1 168 ? 13.705 -6.947 -19.296 1.00 94.56 168 THR A C 1
ATOM 1262 O O . THR A 1 168 ? 13.144 -6.476 -18.311 1.00 94.56 168 THR A O 1
ATOM 1265 N N . THR A 1 169 ? 14.997 -7.266 -19.279 1.00 95.19 169 THR A N 1
ATOM 1266 C CA . THR A 1 169 ? 15.876 -6.969 -18.140 1.00 95.19 169 THR A CA 1
ATOM 1267 C C . THR A 1 169 ? 17.042 -6.141 -18.636 1.00 95.19 169 THR A C 1
ATOM 1269 O O . THR A 1 169 ? 17.769 -6.565 -19.534 1.00 95.19 169 THR A O 1
ATOM 1272 N N . ILE A 1 170 ? 17.237 -4.966 -18.038 1.00 92.94 170 ILE A N 1
ATOM 1273 C CA . ILE A 1 170 ? 18.286 -4.037 -18.447 1.00 92.94 170 ILE A CA 1
ATOM 1274 C C . ILE A 1 170 ? 19.409 -3.966 -17.411 1.00 92.94 170 ILE A C 1
ATOM 1276 O O . ILE A 1 170 ? 19.190 -3.928 -16.198 1.00 92.94 170 ILE A O 1
ATOM 1280 N N . GLU A 1 171 ? 20.639 -3.894 -17.907 1.00 91.44 171 GLU A N 1
ATOM 1281 C CA . GLU A 1 171 ? 21.821 -3.618 -17.095 1.00 91.44 171 GLU A CA 1
ATOM 1282 C C . GLU A 1 171 ? 22.045 -2.102 -17.025 1.00 91.44 171 GLU A C 1
ATOM 1284 O O . GLU A 1 171 ? 22.180 -1.450 -18.062 1.00 91.44 171 GLU A O 1
ATOM 1289 N N . LEU A 1 172 ? 22.109 -1.530 -15.822 1.00 88.56 172 LEU A N 1
ATOM 1290 C CA . LEU A 1 172 ? 22.545 -0.149 -15.592 1.00 88.56 172 LEU A CA 1
ATOM 1291 C C . LEU A 1 172 ? 23.813 -0.153 -14.745 1.00 88.56 172 LEU A C 1
ATOM 1293 O O . LEU A 1 172 ? 23.875 -0.880 -13.747 1.00 88.56 172 LEU A O 1
ATOM 1297 N N . ASP A 1 173 ? 24.777 0.711 -15.072 1.00 86.06 173 ASP A N 1
ATOM 1298 C CA . ASP A 1 173 ? 25.967 0.878 -14.237 1.00 86.06 173 ASP A CA 1
ATOM 1299 C C . ASP A 1 173 ? 25.680 1.766 -13.018 1.00 86.06 173 ASP A C 1
ATOM 1301 O O . ASP A 1 173 ? 26.108 2.911 -12.889 1.00 86.06 173 ASP A O 1
ATOM 1305 N N . VAL A 1 174 ? 24.875 1.225 -12.108 1.00 86.06 174 VAL A N 1
ATOM 1306 C CA . VAL A 1 174 ? 24.572 1.837 -10.818 1.00 86.06 174 VAL A CA 1
ATOM 1307 C C . VAL A 1 174 ? 25.470 1.205 -9.770 1.00 86.06 174 VAL A C 1
ATOM 1309 O O . VAL A 1 174 ? 25.287 0.042 -9.404 1.00 86.06 174 VAL A O 1
ATOM 1312 N N . GLU A 1 175 ? 26.437 1.958 -9.248 1.00 82.88 175 GLU A N 1
ATOM 1313 C CA . GLU A 1 175 ? 27.257 1.498 -8.127 1.00 82.88 175 GLU A CA 1
ATOM 1314 C C . GLU A 1 175 ? 26.387 1.352 -6.868 1.00 82.88 175 GLU A C 1
ATOM 1316 O O . GLU A 1 175 ? 25.995 2.341 -6.241 1.00 82.88 175 GLU A O 1
ATOM 1321 N N . VAL A 1 176 ? 26.077 0.101 -6.515 1.00 77.38 176 VAL A N 1
ATOM 1322 C CA . VAL A 1 176 ? 25.228 -0.252 -5.366 1.00 77.38 176 VAL A CA 1
ATOM 1323 C C . VAL A 1 176 ? 25.989 -0.147 -4.036 1.00 77.38 176 VAL A C 1
ATOM 1325 O O . VAL A 1 176 ? 25.396 0.161 -3.004 1.00 77.38 176 VAL A O 1
ATOM 1328 N N . GLY A 1 177 ? 27.318 -0.300 -4.043 1.00 68.44 177 GLY A N 1
ATOM 1329 C CA . GLY A 1 177 ? 28.129 -0.261 -2.822 1.00 68.44 177 GLY A CA 1
ATOM 1330 C C . GLY A 1 177 ? 27.615 -1.234 -1.750 1.00 68.44 177 GLY A C 1
ATOM 1331 O O . GLY A 1 177 ? 27.063 -2.283 -2.062 1.00 68.44 177 GLY A O 1
ATOM 1332 N N . GLY A 1 178 ? 27.785 -0.887 -0.471 1.00 66.69 178 GLY A N 1
ATOM 1333 C CA . GLY A 1 178 ? 27.163 -1.612 0.648 1.00 66.69 178 GLY A CA 1
ATOM 1334 C C . GLY A 1 178 ? 25.702 -1.224 0.920 1.00 66.69 178 GLY A C 1
ATOM 1335 O O . GLY A 1 178 ? 25.190 -1.566 1.984 1.00 66.69 178 GLY A O 1
ATOM 1336 N N . ALA A 1 179 ? 25.064 -0.451 0.032 1.00 70.88 179 ALA A N 1
ATOM 1337 C CA . ALA A 1 179 ? 23.670 -0.040 0.167 1.00 70.88 179 ALA A CA 1
ATOM 1338 C C . ALA A 1 179 ? 22.722 -1.095 -0.426 1.00 70.88 179 ALA A C 1
ATOM 1340 O O . ALA A 1 179 ? 23.118 -1.931 -1.233 1.00 70.88 179 ALA A O 1
ATOM 1341 N N . GLU A 1 180 ? 21.449 -1.045 -0.036 1.00 85.38 180 GLU A N 1
ATOM 1342 C CA . GLU A 1 180 ? 20.412 -1.897 -0.626 1.00 85.38 180 GLU A CA 1
ATOM 1343 C C . GLU A 1 180 ? 20.139 -1.455 -2.081 1.00 85.38 180 GLU A C 1
ATOM 1345 O O . GLU A 1 180 ? 19.915 -0.256 -2.300 1.00 85.38 180 GLU A O 1
ATOM 1350 N N . PRO A 1 181 ? 20.132 -2.373 -3.074 1.00 90.94 181 PRO A N 1
ATOM 1351 C CA . PRO A 1 181 ? 19.978 -2.028 -4.490 1.00 90.94 181 PRO A CA 1
ATOM 1352 C C . PRO A 1 181 ? 18.781 -1.118 -4.779 1.00 90.94 181 PRO A C 1
ATOM 1354 O O . PRO A 1 181 ? 18.952 -0.076 -5.408 1.00 90.94 181 PRO A O 1
ATOM 1357 N N . ALA A 1 182 ? 17.598 -1.442 -4.246 1.00 91.38 182 ALA A N 1
ATOM 1358 C CA . ALA A 1 182 ? 16.376 -0.666 -4.463 1.00 91.38 182 ALA A CA 1
ATOM 1359 C C . ALA A 1 182 ? 16.525 0.809 -4.046 1.00 91.38 182 ALA A C 1
ATOM 1361 O O . ALA A 1 182 ? 16.220 1.714 -4.821 1.00 91.38 182 ALA A O 1
ATOM 1362 N N . LYS A 1 183 ? 17.092 1.066 -2.857 1.00 91.94 183 LYS A N 1
ATOM 1363 C CA . LYS A 1 183 ? 17.359 2.431 -2.369 1.00 91.94 183 LYS A CA 1
ATOM 1364 C C . LYS A 1 183 ? 18.355 3.169 -3.251 1.00 91.94 183 LYS A C 1
ATOM 1366 O O . LYS A 1 183 ? 18.211 4.371 -3.461 1.00 91.94 183 LYS A O 1
ATOM 1371 N N . ARG A 1 184 ? 19.386 2.474 -3.742 1.00 93.81 184 ARG A N 1
ATOM 1372 C CA . ARG A 1 184 ? 20.394 3.107 -4.592 1.00 93.81 184 ARG A CA 1
ATOM 1373 C C . ARG A 1 184 ? 19.817 3.501 -5.947 1.00 93.81 184 ARG A C 1
ATOM 1375 O O . ARG A 1 184 ? 20.089 4.611 -6.393 1.00 93.81 184 ARG A O 1
ATOM 1382 N N . PHE A 1 185 ? 19.040 2.621 -6.574 1.00 95.19 185 PHE A N 1
ATOM 1383 C CA . PHE A 1 185 ? 18.372 2.910 -7.843 1.00 95.19 185 PHE A CA 1
ATOM 1384 C C . PHE A 1 185 ? 17.390 4.073 -7.696 1.00 95.19 185 PHE A C 1
ATOM 1386 O O . PHE A 1 185 ? 17.461 5.010 -8.486 1.00 95.19 185 PHE A O 1
ATOM 1393 N N . ALA A 1 186 ? 16.578 4.075 -6.633 1.00 95.31 186 ALA A N 1
ATOM 1394 C CA . ALA A 1 186 ? 15.684 5.189 -6.327 1.00 95.31 186 ALA A CA 1
ATOM 1395 C C . ALA A 1 186 ? 16.433 6.522 -6.204 1.00 95.31 186 ALA A C 1
ATOM 1397 O O . ALA A 1 186 ? 16.065 7.483 -6.869 1.00 95.31 186 ALA A O 1
ATOM 1398 N N . ALA A 1 187 ? 17.533 6.565 -5.445 1.00 94.25 187 ALA A N 1
ATOM 1399 C CA . ALA A 1 187 ? 18.334 7.782 -5.299 1.00 94.25 187 ALA A CA 1
ATOM 1400 C C . ALA A 1 187 ? 18.970 8.248 -6.623 1.00 94.25 187 ALA A C 1
ATOM 1402 O O . ALA A 1 187 ? 18.992 9.436 -6.918 1.00 94.25 187 ALA A O 1
ATOM 1403 N N . VAL A 1 188 ? 19.479 7.319 -7.438 1.00 94.94 188 VAL A N 1
ATOM 1404 C CA . VAL A 1 188 ? 20.059 7.644 -8.752 1.00 94.94 188 VAL A CA 1
ATOM 1405 C C . VAL A 1 188 ? 19.014 8.223 -9.708 1.00 94.94 188 VAL A C 1
ATOM 1407 O O . VAL A 1 188 ? 19.337 9.126 -10.482 1.00 94.94 188 VAL A O 1
ATOM 1410 N N . LEU A 1 189 ? 17.783 7.707 -9.670 1.00 96.12 189 LEU A N 1
ATOM 1411 C CA . LEU A 1 189 ? 16.686 8.186 -10.506 1.00 96.12 189 LEU A CA 1
ATOM 1412 C C . LEU A 1 189 ? 16.115 9.521 -10.010 1.00 96.12 189 LEU A C 1
ATOM 1414 O O . LEU A 1 189 ? 15.874 10.389 -10.852 1.00 96.12 189 LEU A O 1
ATOM 1418 N N . ASP A 1 190 ? 15.987 9.710 -8.690 1.00 94.19 190 ASP A N 1
ATOM 1419 C CA . ASP A 1 190 ? 15.665 11.002 -8.059 1.00 94.19 190 ASP A CA 1
ATOM 1420 C C . ASP A 1 190 ? 16.657 12.074 -8.531 1.00 94.19 190 ASP A C 1
ATOM 1422 O O . ASP A 1 190 ? 16.272 13.006 -9.233 1.00 94.19 190 ASP A O 1
ATOM 1426 N N . ASP A 1 191 ? 17.956 11.864 -8.278 1.00 94.69 191 ASP A N 1
ATOM 1427 C CA . ASP A 1 191 ? 19.030 12.803 -8.636 1.00 94.69 191 ASP A CA 1
ATOM 1428 C C . ASP A 1 191 ? 19.219 12.958 -10.159 1.00 94.69 191 ASP A C 1
ATOM 1430 O O . ASP A 1 191 ? 19.991 13.807 -10.614 1.00 94.69 191 ASP A O 1
ATOM 1434 N N . ASN A 1 192 ? 18.571 12.096 -10.954 1.00 94.50 192 ASN A N 1
ATOM 1435 C CA . ASN A 1 192 ? 18.785 11.930 -12.390 1.00 94.50 192 ASN A CA 1
ATOM 1436 C C . ASN A 1 192 ? 20.284 11.870 -12.745 1.00 94.50 192 ASN A C 1
ATOM 1438 O O . ASN A 1 192 ? 20.744 12.497 -13.706 1.00 94.50 192 ASN A O 1
ATOM 1442 N N . ALA A 1 193 ? 21.051 11.145 -11.926 1.00 91.31 193 ALA A N 1
ATOM 1443 C CA . ALA A 1 193 ? 22.507 11.169 -11.957 1.00 91.31 193 ALA A CA 1
ATOM 1444 C C . ALA A 1 193 ? 23.053 10.741 -13.328 1.00 91.31 193 ALA A C 1
ATOM 1446 O O . ALA A 1 193 ? 22.473 9.891 -14.003 1.00 91.31 193 ALA A O 1
ATOM 1447 N N . GLU A 1 194 ? 24.182 11.310 -13.750 1.00 91.56 194 GLU A N 1
ATOM 1448 C CA . GLU A 1 194 ? 24.849 10.863 -14.975 1.00 91.56 194 GLU A CA 1
ATOM 1449 C C . GLU A 1 194 ? 25.371 9.431 -14.797 1.00 91.56 194 GLU A C 1
ATOM 1451 O O . GLU A 1 194 ? 26.174 9.157 -13.902 1.00 91.56 194 GLU A O 1
ATOM 1456 N N . LEU A 1 195 ? 24.913 8.524 -15.662 1.00 87.25 195 LEU A N 1
ATOM 1457 C CA . LEU A 1 195 ? 25.385 7.145 -15.752 1.00 87.25 195 LEU A CA 1
ATOM 1458 C C . LEU A 1 195 ? 26.385 7.025 -16.904 1.00 87.25 195 LEU A C 1
ATOM 1460 O O . LEU A 1 195 ? 26.229 7.669 -17.947 1.00 87.25 195 LEU A O 1
ATOM 1464 N N . ASP A 1 196 ? 27.446 6.245 -16.680 1.00 69.56 196 ASP A N 1
ATOM 1465 C CA . ASP A 1 196 ? 28.563 6.037 -17.615 1.00 69.56 196 ASP A CA 1
ATOM 1466 C C . ASP A 1 196 ? 29.247 7.331 -18.113 1.00 69.56 196 ASP A C 1
ATOM 1468 O O . ASP A 1 196 ? 29.998 7.318 -19.084 1.00 69.56 196 ASP A O 1
ATOM 1472 N N . GLY A 1 197 ? 29.018 8.469 -17.441 1.00 67.50 197 GLY A N 1
ATOM 1473 C CA . GLY A 1 197 ? 29.544 9.783 -17.832 1.00 67.50 197 GLY A CA 1
ATOM 1474 C C . GLY A 1 197 ? 28.971 10.340 -19.142 1.00 67.50 197 GLY A C 1
ATOM 1475 O O . GLY A 1 197 ? 29.556 11.264 -19.709 1.00 67.50 197 GLY A O 1
ATOM 1476 N N . GLU A 1 198 ? 27.861 9.782 -19.638 1.00 76.38 198 GLU A N 1
ATOM 1477 C CA . GLU A 1 198 ? 27.304 10.119 -20.955 1.00 76.38 198 GLU A CA 1
ATOM 1478 C C . GLU A 1 198 ? 25.845 10.590 -20.903 1.00 76.38 198 GLU A C 1
ATOM 1480 O O . GLU A 1 198 ? 25.491 11.554 -21.589 1.00 76.38 198 GLU A O 1
ATOM 1485 N N . LEU A 1 199 ? 24.982 9.934 -20.115 1.00 88.81 199 LEU A N 1
ATOM 1486 C CA . LEU A 1 199 ? 23.539 10.196 -20.123 1.00 88.81 199 LEU A CA 1
ATOM 1487 C C . LEU A 1 199 ? 22.957 10.296 -18.704 1.00 88.81 199 LEU A C 1
ATOM 1489 O O . LEU A 1 199 ? 23.291 9.475 -17.852 1.00 88.81 199 LEU A O 1
ATOM 1493 N N . PRO A 1 200 ? 22.025 11.238 -18.452 1.00 94.88 200 PRO A N 1
ATOM 1494 C CA . PRO A 1 200 ? 21.225 11.239 -17.228 1.00 94.88 200 PRO A CA 1
ATOM 1495 C C . PRO A 1 200 ? 20.470 9.916 -17.051 1.00 94.88 200 PRO A C 1
ATOM 1497 O O . PRO A 1 200 ? 19.957 9.367 -18.035 1.00 94.88 200 PRO A O 1
ATOM 1500 N N . ALA A 1 201 ? 20.368 9.427 -15.814 1.00 95.19 201 ALA A N 1
ATOM 1501 C CA . ALA A 1 201 ? 19.851 8.100 -15.481 1.00 95.19 201 ALA A CA 1
ATOM 1502 C C . ALA A 1 201 ? 18.500 7.787 -16.137 1.00 95.19 201 ALA A C 1
ATOM 1504 O O . ALA A 1 201 ? 18.348 6.733 -16.757 1.00 95.19 201 ALA A O 1
ATOM 1505 N N . ARG A 1 202 ? 17.545 8.725 -16.095 1.00 95.69 202 ARG A N 1
ATOM 1506 C CA . ARG A 1 202 ? 16.200 8.540 -16.673 1.00 95.69 202 ARG A CA 1
ATOM 1507 C C . ARG A 1 202 ? 16.261 8.308 -18.194 1.00 95.69 202 ARG A C 1
ATOM 1509 O O . ARG A 1 202 ? 15.557 7.460 -18.739 1.00 95.69 202 ARG A O 1
ATOM 1516 N N . ARG A 1 203 ? 17.174 8.996 -18.896 1.00 94.25 203 ARG A N 1
ATOM 1517 C CA . ARG A 1 203 ? 17.420 8.788 -20.338 1.00 94.25 203 ARG A CA 1
ATOM 1518 C C . ARG A 1 203 ? 18.178 7.499 -20.628 1.00 94.25 203 ARG A C 1
ATOM 1520 O O . ARG A 1 203 ? 17.898 6.874 -21.647 1.00 94.25 203 ARG A O 1
ATOM 1527 N N . ALA A 1 204 ? 19.122 7.116 -19.771 1.00 93.38 204 ALA A N 1
ATOM 1528 C CA . ALA A 1 204 ? 19.859 5.862 -19.911 1.00 93.38 204 ALA A CA 1
ATOM 1529 C C . ALA A 1 204 ? 18.921 4.647 -19.789 1.00 93.38 204 ALA A C 1
ATOM 1531 O O . ALA A 1 204 ? 18.979 3.749 -20.628 1.00 93.38 204 ALA A O 1
ATOM 1532 N N . VAL A 1 205 ? 18.000 4.669 -18.815 1.00 94.00 205 VAL A N 1
ATOM 1533 C CA . VAL A 1 205 ? 16.921 3.677 -18.667 1.00 94.00 205 VAL A CA 1
ATOM 1534 C C . VAL A 1 205 ? 16.087 3.601 -19.940 1.00 94.00 205 VAL A C 1
ATOM 1536 O O . VAL A 1 205 ? 16.025 2.554 -20.584 1.00 94.00 205 VAL A O 1
ATOM 1539 N N . ALA A 1 206 ? 15.506 4.728 -20.356 1.00 93.31 206 ALA A N 1
ATOM 1540 C CA . ALA A 1 206 ? 14.615 4.738 -21.506 1.00 93.31 206 ALA A CA 1
ATOM 1541 C C . ALA A 1 206 ? 15.318 4.341 -22.817 1.00 93.31 206 ALA A C 1
ATOM 1543 O O . ALA A 1 206 ? 14.729 3.677 -23.667 1.00 93.31 206 ALA A O 1
ATOM 1544 N N . GLY A 1 207 ? 16.591 4.711 -22.984 1.00 91.62 207 GLY A N 1
ATOM 1545 C CA . GLY A 1 207 ? 17.396 4.340 -24.147 1.00 91.62 207 GLY A CA 1
ATOM 1546 C C . GLY A 1 207 ? 17.644 2.835 -24.268 1.00 91.62 207 GLY A C 1
ATOM 1547 O O . GLY A 1 207 ? 17.686 2.327 -25.386 1.00 91.62 207 GLY A O 1
ATOM 1548 N N . LYS A 1 208 ? 17.773 2.118 -23.144 1.00 91.38 208 LYS A N 1
ATOM 1549 C CA . LYS A 1 208 ? 17.923 0.654 -23.139 1.00 91.38 208 LYS A CA 1
ATOM 1550 C C . LYS A 1 208 ? 16.610 -0.065 -23.447 1.00 91.38 208 LYS A C 1
ATOM 1552 O O . LYS A 1 208 ? 16.644 -1.075 -24.134 1.00 91.38 208 LYS A O 1
ATOM 1557 N N . ILE A 1 209 ? 15.480 0.490 -23.012 1.00 90.50 209 ILE A N 1
ATOM 1558 C CA . ILE A 1 209 ? 14.147 -0.097 -23.223 1.00 90.50 209 ILE A CA 1
ATOM 1559 C C . ILE A 1 209 ? 13.651 0.126 -24.654 1.00 90.50 209 ILE A C 1
ATOM 1561 O O . ILE A 1 209 ? 13.137 -0.795 -25.269 1.00 90.50 209 ILE A O 1
ATOM 1565 N N . ARG A 1 210 ? 13.862 1.314 -25.240 1.00 83.19 210 ARG A N 1
ATOM 1566 C CA . ARG A 1 210 ? 13.393 1.644 -26.605 1.00 83.19 210 ARG A CA 1
ATOM 1567 C C . ARG A 1 210 ? 13.869 0.700 -27.709 1.00 83.19 210 ARG A C 1
ATOM 1569 O O . ARG A 1 210 ? 13.242 0.668 -28.759 1.00 83.19 210 ARG A O 1
ATOM 1576 N N . ASN A 1 211 ? 14.980 -0.005 -27.512 1.00 70.94 211 ASN A N 1
ATOM 1577 C CA . ASN A 1 211 ? 15.462 -0.976 -28.497 1.00 70.94 211 ASN A CA 1
ATOM 1578 C C . ASN A 1 211 ? 14.676 -2.296 -28.466 1.00 70.94 211 ASN A C 1
ATOM 1580 O O . ASN A 1 211 ? 14.815 -3.084 -29.394 1.00 70.94 211 ASN A O 1
ATOM 1584 N N . GLU A 1 212 ? 13.887 -2.510 -27.413 1.00 68.69 212 GLU A N 1
ATOM 1585 C CA . GLU A 1 212 ? 13.099 -3.714 -27.139 1.00 68.69 212 GLU A CA 1
ATOM 1586 C C . GLU A 1 212 ? 11.582 -3.438 -27.193 1.00 68.69 212 GLU A C 1
ATOM 1588 O O . GLU A 1 212 ? 10.802 -4.376 -27.094 1.00 68.69 212 GLU A O 1
ATOM 1593 N N . LEU A 1 213 ? 11.156 -2.171 -27.331 1.00 72.75 213 LEU A N 1
ATOM 1594 C CA . LEU A 1 213 ? 9.740 -1.803 -27.457 1.00 72.75 213 LEU A CA 1
ATOM 1595 C C . LEU A 1 213 ? 9.273 -2.013 -28.895 1.00 72.75 213 LEU A C 1
ATOM 1597 O O . LEU A 1 213 ? 9.726 -1.290 -29.790 1.00 72.75 213 LEU A O 1
ATOM 1601 N N . ASP A 1 214 ? 8.341 -2.941 -29.102 1.00 62.91 214 ASP A N 1
ATOM 1602 C CA . ASP A 1 214 ? 7.666 -3.087 -30.388 1.00 62.91 214 ASP A CA 1
ATOM 1603 C C . ASP A 1 214 ? 6.396 -2.215 -30.410 1.00 62.91 214 ASP A C 1
ATOM 1605 O O . ASP A 1 214 ? 6.293 -1.359 -31.296 1.00 62.91 214 ASP A O 1
ATOM 1609 N N . ILE A 1 215 ? 5.447 -2.361 -29.463 1.00 62.91 215 ILE A N 1
ATOM 1610 C CA . ILE A 1 215 ? 4.192 -1.564 -29.419 1.00 62.91 215 ILE A CA 1
ATOM 1611 C C . ILE A 1 215 ? 3.491 -1.550 -28.031 1.00 62.91 215 ILE A C 1
ATOM 1613 O O . ILE A 1 215 ? 2.263 -1.548 -27.955 1.00 62.91 215 ILE A O 1
ATOM 1617 N N . GLU A 1 216 ? 4.211 -1.538 -26.910 1.00 67.81 216 GLU A N 1
ATOM 1618 C CA . GLU A 1 216 ? 3.573 -1.673 -25.592 1.00 67.81 216 GLU A CA 1
ATOM 1619 C C . GLU A 1 216 ? 3.066 -0.321 -25.046 1.00 67.81 216 GLU A C 1
ATOM 1621 O O . GLU A 1 216 ? 3.845 0.625 -24.894 1.00 67.81 216 GLU A O 1
ATOM 1626 N N . PRO A 1 217 ? 1.765 -0.192 -24.715 1.00 79.56 217 PRO A N 1
ATOM 1627 C CA . PRO A 1 217 ? 1.186 1.067 -24.243 1.00 79.56 217 PRO A CA 1
ATOM 1628 C C . PRO A 1 217 ? 1.528 1.390 -22.785 1.00 79.56 217 PRO A C 1
ATOM 1630 O O . PRO A 1 217 ? 1.324 2.529 -22.360 1.00 79.56 217 PRO A O 1
ATOM 1633 N N . ARG A 1 218 ? 1.990 0.397 -22.012 1.00 94.12 218 ARG A N 1
ATOM 1634 C CA . ARG A 1 218 ? 2.256 0.522 -20.577 1.00 94.12 218 ARG A CA 1
ATOM 1635 C C . ARG A 1 218 ? 3.493 -0.265 -20.176 1.00 94.12 218 ARG A C 1
ATOM 1637 O O . ARG A 1 218 ? 3.691 -1.389 -20.637 1.00 94.12 218 ARG A O 1
ATOM 1644 N N . ILE A 1 219 ? 4.303 0.321 -19.303 1.00 96.56 219 ILE A N 1
ATOM 1645 C CA . ILE A 1 219 ? 5.592 -0.233 -18.897 1.00 96.56 219 ILE A CA 1
ATOM 1646 C C . ILE A 1 219 ? 5.672 -0.264 -17.370 1.00 96.56 219 ILE A C 1
ATOM 1648 O O . ILE A 1 219 ? 5.652 0.775 -16.709 1.00 96.56 219 ILE A O 1
ATOM 1652 N N . GLY A 1 220 ? 5.776 -1.472 -16.821 1.00 97.12 220 GLY A N 1
ATOM 1653 C CA . GLY A 1 220 ? 5.909 -1.733 -15.395 1.00 97.12 220 GLY A CA 1
ATOM 1654 C C . GLY A 1 220 ? 7.368 -1.838 -14.980 1.00 97.12 220 GLY A C 1
ATOM 1655 O O . GLY A 1 220 ? 8.114 -2.653 -15.517 1.00 97.12 220 GLY A O 1
ATOM 1656 N N . PHE A 1 221 ? 7.775 -1.054 -13.992 1.00 97.75 221 PHE A N 1
ATOM 1657 C CA . PHE A 1 221 ? 9.103 -1.121 -13.382 1.00 97.75 221 PHE A CA 1
ATOM 1658 C C . PHE A 1 221 ? 9.003 -1.674 -11.965 1.00 97.75 221 PHE A C 1
ATOM 1660 O O . PHE A 1 221 ? 7.985 -1.462 -11.314 1.00 97.75 221 PHE A O 1
ATOM 1667 N N . PRO A 1 222 ? 10.046 -2.304 -11.404 1.00 96.94 222 PRO A N 1
ATOM 1668 C CA . PRO A 1 222 ? 10.113 -2.476 -9.962 1.00 96.94 222 PRO A CA 1
ATOM 1669 C C . PRO A 1 222 ? 9.998 -1.104 -9.284 1.00 96.94 222 PRO A C 1
ATOM 1671 O O . PRO A 1 222 ? 10.486 -0.109 -9.823 1.00 96.94 222 PRO A O 1
ATOM 1674 N N . ALA A 1 223 ? 9.377 -1.057 -8.104 1.00 96.00 223 ALA A N 1
ATOM 1675 C CA . ALA A 1 223 ? 9.056 0.167 -7.370 1.00 96.00 223 ALA A CA 1
ATOM 1676 C C . ALA A 1 223 ? 10.297 0.877 -6.796 1.00 96.00 223 ALA A C 1
ATOM 1678 O O . ALA A 1 223 ? 10.538 0.915 -5.588 1.00 96.00 223 ALA A O 1
ATOM 1679 N N . VAL A 1 224 ? 11.124 1.400 -7.697 1.00 95.81 224 VAL A N 1
ATOM 1680 C CA . VAL A 1 224 ? 12.373 2.119 -7.446 1.00 95.81 224 VAL A CA 1
ATOM 1681 C C . VAL A 1 224 ? 12.420 3.425 -8.232 1.00 95.81 224 VAL A C 1
ATOM 1683 O O . VAL A 1 224 ? 13.494 4.007 -8.353 1.00 95.81 224 VAL A O 1
ATOM 1686 N N . LEU A 1 225 ? 11.293 3.899 -8.777 1.00 96.00 225 LEU A N 1
ATOM 1687 C CA . LEU A 1 225 ? 11.225 5.121 -9.582 1.00 96.00 225 LEU A CA 1
ATOM 1688 C C . LEU A 1 225 ? 11.249 6.364 -8.689 1.00 96.00 225 LEU A C 1
ATOM 1690 O O . LEU A 1 225 ? 10.304 7.137 -8.646 1.00 96.00 225 LEU A O 1
ATOM 1694 N N . GLY A 1 226 ? 12.335 6.525 -7.939 1.00 94.12 226 GLY A N 1
ATOM 1695 C CA . GLY A 1 226 ? 12.535 7.623 -7.004 1.00 94.12 226 GLY A CA 1
ATOM 1696 C C . GLY A 1 226 ? 12.035 7.340 -5.589 1.00 94.12 226 GLY A C 1
ATOM 1697 O O . GLY A 1 226 ? 11.306 6.387 -5.319 1.00 94.12 226 GLY A O 1
ATOM 1698 N N . ARG A 1 227 ? 12.444 8.167 -4.640 1.00 90.00 227 ARG A N 1
ATOM 1699 C CA . ARG A 1 227 ? 11.908 8.199 -3.276 1.00 90.00 227 ARG A CA 1
ATOM 1700 C C . ARG A 1 227 ? 11.315 9.566 -2.977 1.00 90.00 227 ARG A C 1
ATOM 1702 O O . ARG A 1 227 ? 10.273 9.628 -2.341 1.00 90.00 227 ARG A O 1
ATOM 1709 N N . THR A 1 228 ? 11.981 10.628 -3.406 1.00 87.12 228 THR A N 1
ATOM 1710 C CA . THR A 1 228 ? 11.566 12.004 -3.118 1.00 87.12 228 THR A CA 1
ATOM 1711 C C . THR A 1 228 ? 10.809 12.593 -4.298 1.00 87.12 228 THR A C 1
ATOM 1713 O O . THR A 1 228 ? 9.730 13.145 -4.109 1.00 87.12 228 THR A O 1
ATOM 1716 N N . ASP A 1 229 ? 11.317 12.384 -5.514 1.00 90.62 229 ASP A N 1
ATOM 1717 C CA . ASP A 1 229 ? 10.827 13.027 -6.736 1.00 90.62 229 ASP A CA 1
ATOM 1718 C C . ASP A 1 229 ? 10.128 12.011 -7.652 1.00 90.62 229 ASP A C 1
ATOM 1720 O O . ASP A 1 229 ? 10.205 12.082 -8.877 1.00 90.62 229 ASP A O 1
ATOM 1724 N N . ALA A 1 230 ? 9.448 11.026 -7.057 1.00 93.12 230 ALA A N 1
ATOM 1725 C CA . ALA A 1 230 ? 8.940 9.859 -7.773 1.00 93.12 230 ALA A CA 1
ATOM 1726 C C . ALA A 1 230 ? 7.952 10.193 -8.902 1.00 93.12 230 ALA A C 1
ATOM 1728 O O . ALA A 1 230 ? 8.018 9.599 -9.978 1.00 93.12 230 ALA A O 1
ATOM 1729 N N . ASP A 1 231 ? 7.077 11.178 -8.688 1.00 90.38 231 ASP A N 1
ATOM 1730 C CA . ASP A 1 231 ? 6.138 11.635 -9.717 1.00 90.38 231 ASP A CA 1
ATOM 1731 C C . ASP A 1 231 ? 6.866 12.305 -10.890 1.00 90.38 231 ASP A C 1
ATOM 1733 O O . ASP A 1 231 ? 6.486 12.116 -12.046 1.00 90.38 231 ASP A O 1
ATOM 1737 N N . GLU A 1 232 ? 7.953 13.037 -10.618 1.00 94.69 232 GLU A N 1
ATOM 1738 C CA . GLU A 1 232 ? 8.794 13.643 -11.655 1.00 94.69 232 GLU A CA 1
ATOM 1739 C C . GLU A 1 232 ? 9.557 12.567 -12.435 1.00 94.69 232 GLU A C 1
ATOM 1741 O O . GLU A 1 232 ? 9.567 12.592 -13.664 1.00 94.69 232 GLU A O 1
ATOM 1746 N N . VAL A 1 233 ? 10.147 11.589 -11.738 1.00 97.38 233 VAL A N 1
ATOM 1747 C CA . VAL A 1 233 ? 10.837 10.448 -12.359 1.00 97.38 233 VAL A CA 1
ATOM 1748 C C . VAL A 1 233 ? 9.891 9.690 -13.287 1.00 97.38 233 VAL A C 1
ATOM 1750 O O . VAL A 1 233 ? 10.255 9.413 -14.432 1.00 97.38 233 VAL A O 1
ATOM 1753 N N . ARG A 1 234 ? 8.684 9.368 -12.807 1.00 96.94 234 ARG A N 1
ATOM 1754 C CA . ARG A 1 234 ? 7.657 8.669 -13.586 1.00 96.94 234 ARG A CA 1
ATOM 1755 C C . ARG A 1 234 ? 7.246 9.491 -14.806 1.00 96.94 234 ARG A C 1
ATOM 1757 O O . ARG A 1 234 ? 7.378 8.994 -15.919 1.00 96.94 234 ARG A O 1
ATOM 1764 N N . SER A 1 235 ? 6.876 10.759 -14.613 1.00 95.69 235 SER A N 1
ATOM 1765 C CA . SER A 1 235 ? 6.463 11.665 -15.698 1.00 95.69 235 SER A CA 1
ATOM 1766 C C . SER A 1 235 ? 7.548 11.839 -16.769 1.00 95.69 235 SER A C 1
ATOM 1768 O O . SER A 1 235 ? 7.260 11.874 -17.967 1.00 95.69 235 SER A O 1
ATOM 1770 N N . ASP A 1 236 ? 8.817 11.927 -16.361 1.00 96.94 236 ASP A N 1
ATOM 1771 C CA . ASP A 1 236 ? 9.948 11.995 -17.286 1.00 96.94 236 ASP A CA 1
ATOM 1772 C C . ASP A 1 236 ? 10.090 10.708 -18.101 1.00 96.94 236 ASP A C 1
ATOM 1774 O O . ASP A 1 236 ? 10.307 10.763 -19.316 1.00 96.94 236 ASP A O 1
ATOM 1778 N N . LEU A 1 237 ? 9.981 9.544 -17.453 1.00 96.19 237 LEU A N 1
ATOM 1779 C CA . LEU A 1 237 ? 10.044 8.257 -18.139 1.00 96.19 237 LEU A CA 1
ATOM 1780 C C . LEU A 1 237 ? 8.871 8.090 -19.105 1.00 96.19 237 LEU A C 1
ATOM 1782 O O . LEU A 1 237 ? 9.117 7.695 -20.240 1.00 96.19 237 LEU A O 1
ATOM 1786 N N . GLU A 1 238 ? 7.651 8.471 -18.725 1.00 95.81 238 GLU A N 1
ATOM 1787 C CA . GLU A 1 238 ? 6.476 8.475 -19.609 1.00 95.81 238 GLU A CA 1
ATOM 1788 C C . GLU A 1 238 ? 6.697 9.367 -20.830 1.00 95.81 238 GLU A C 1
ATOM 1790 O O . GLU A 1 238 ? 6.499 8.947 -21.971 1.00 95.81 238 GLU A O 1
ATOM 1795 N N . ALA A 1 239 ? 7.192 10.590 -20.623 1.00 94.88 239 ALA A N 1
ATOM 1796 C CA . ALA A 1 239 ? 7.451 11.529 -21.709 1.00 94.88 239 ALA A CA 1
ATOM 1797 C C . ALA A 1 239 ? 8.540 11.029 -22.675 1.00 94.88 239 ALA A C 1
ATOM 1799 O O . ALA A 1 239 ? 8.460 11.258 -23.888 1.00 94.88 239 ALA A O 1
ATOM 1800 N N . ILE A 1 240 ? 9.575 10.356 -22.159 1.00 93.62 240 ILE A N 1
ATOM 1801 C CA . ILE A 1 240 ? 10.648 9.798 -22.984 1.00 93.62 240 ILE A CA 1
ATOM 1802 C C . ILE A 1 240 ? 10.172 8.510 -23.671 1.00 93.62 240 ILE A C 1
ATOM 1804 O O . ILE A 1 240 ? 10.402 8.343 -24.867 1.00 93.62 240 ILE A O 1
ATOM 1808 N N . LEU A 1 241 ? 9.524 7.590 -22.969 1.00 92.88 241 LEU A N 1
ATOM 1809 C CA . LEU A 1 241 ? 9.110 6.293 -23.511 1.00 92.88 241 LEU A CA 1
ATOM 1810 C C . LEU A 1 241 ? 7.862 6.390 -24.395 1.00 92.88 241 LEU A C 1
ATOM 1812 O O . LEU A 1 241 ? 7.706 5.559 -25.281 1.00 92.88 241 LEU A O 1
ATOM 1816 N N . GLN A 1 242 ? 7.052 7.439 -24.227 1.00 92.12 242 GLN A N 1
ATOM 1817 C CA . GLN A 1 242 ? 5.740 7.608 -24.864 1.00 92.12 242 GLN A CA 1
ATOM 1818 C C . GLN A 1 242 ? 4.761 6.474 -24.520 1.00 92.12 242 GLN A C 1
ATOM 1820 O O . GLN A 1 242 ? 3.978 6.050 -25.366 1.00 92.12 242 GLN A O 1
ATOM 1825 N N . ALA A 1 243 ? 4.817 6.008 -23.273 1.00 93.75 243 ALA A N 1
ATOM 1826 C CA . ALA A 1 243 ? 3.980 4.955 -22.708 1.00 93.75 243 ALA A CA 1
ATOM 1827 C C . ALA A 1 243 ? 3.619 5.322 -21.265 1.00 93.75 243 ALA A C 1
ATOM 1829 O O . ALA A 1 243 ? 4.373 6.065 -20.633 1.00 93.75 243 ALA A O 1
ATOM 1830 N N . ASP A 1 244 ? 2.512 4.789 -20.748 1.00 96.38 244 ASP A N 1
ATOM 1831 C CA . ASP A 1 244 ? 2.179 4.948 -19.330 1.00 96.38 244 ASP A CA 1
ATOM 1832 C C . ASP A 1 244 ? 3.180 4.144 -18.491 1.00 96.38 244 ASP A C 1
ATOM 1834 O O . ASP A 1 244 ? 3.528 3.012 -18.845 1.00 96.38 244 ASP A O 1
ATOM 1838 N N . VAL A 1 245 ? 3.647 4.702 -17.377 1.00 97.38 245 VAL A N 1
ATOM 1839 C CA . VAL A 1 245 ? 4.636 4.043 -16.520 1.00 97.38 245 VAL A CA 1
ATOM 1840 C C . VAL A 1 245 ? 3.997 3.712 -15.186 1.00 97.38 245 VAL A C 1
ATOM 1842 O O . VAL A 1 245 ? 3.382 4.564 -14.554 1.00 97.38 245 VAL A O 1
ATOM 1845 N N . PHE A 1 246 ? 4.178 2.477 -14.730 1.00 97.69 246 PHE A N 1
ATOM 1846 C CA . PHE A 1 246 ? 3.723 2.056 -13.410 1.00 97.69 246 PHE A CA 1
ATOM 1847 C C . PHE A 1 246 ? 4.804 1.294 -12.645 1.00 97.69 246 PHE A C 1
ATOM 1849 O O . PHE A 1 246 ? 5.817 0.868 -13.202 1.00 97.69 246 PHE A O 1
ATOM 1856 N N . GLU A 1 247 ? 4.583 1.129 -11.348 1.00 97.19 247 GLU A N 1
ATOM 1857 C CA . GLU A 1 247 ? 5.462 0.415 -10.436 1.00 97.19 247 GLU A CA 1
ATOM 1858 C C . GLU A 1 247 ? 4.845 -0.911 -9.978 1.00 97.19 247 GLU A C 1
ATOM 1860 O O . GLU A 1 247 ? 3.675 -0.992 -9.615 1.00 97.19 247 GLU A O 1
ATOM 1865 N N . VAL A 1 248 ? 5.673 -1.951 -9.949 1.00 96.12 248 VAL A N 1
ATOM 1866 C CA . VAL A 1 248 ? 5.415 -3.248 -9.328 1.00 96.12 248 VAL A CA 1
ATOM 1867 C C . VAL A 1 248 ? 6.148 -3.258 -7.985 1.00 96.12 248 VAL A C 1
ATOM 1869 O O . VAL A 1 248 ? 7.356 -2.993 -7.948 1.00 96.12 248 VAL A O 1
ATOM 1872 N N . PRO A 1 249 ? 5.466 -3.531 -6.862 1.00 91.69 249 PRO A N 1
ATOM 1873 C CA . PRO A 1 249 ? 6.076 -3.486 -5.536 1.00 91.69 249 PRO A CA 1
ATOM 1874 C C . PRO A 1 249 ? 7.242 -4.468 -5.424 1.00 91.69 249 PRO A C 1
ATOM 1876 O O . PRO A 1 249 ? 7.217 -5.557 -5.993 1.00 91.69 249 PRO A O 1
ATOM 1879 N N . LEU A 1 250 ? 8.234 -4.101 -4.618 1.00 90.62 250 LEU A N 1
ATOM 1880 C CA . LEU A 1 250 ? 9.335 -4.978 -4.240 1.00 90.62 250 LEU A CA 1
ATOM 1881 C C . LEU A 1 250 ? 9.208 -5.428 -2.786 1.00 90.62 250 LEU A C 1
ATOM 1883 O O . LEU A 1 250 ? 8.464 -4.849 -1.990 1.00 90.62 250 LEU A O 1
ATOM 1887 N N . GLY A 1 251 ? 10.010 -6.431 -2.428 1.00 86.38 251 GLY A N 1
ATOM 1888 C CA . GLY A 1 251 ? 10.304 -6.717 -1.032 1.00 86.38 251 GLY A CA 1
ATOM 1889 C C . GLY A 1 251 ? 11.002 -5.544 -0.318 1.00 86.38 251 GLY A C 1
ATOM 1890 O O . GLY A 1 251 ? 11.331 -4.521 -0.926 1.00 86.38 251 GLY A O 1
ATOM 1891 N N . PRO A 1 252 ? 11.247 -5.675 0.994 1.00 87.06 252 PRO A N 1
ATOM 1892 C CA . PRO A 1 252 ? 11.899 -4.629 1.768 1.00 87.06 252 PRO A CA 1
ATOM 1893 C C . PRO A 1 252 ? 13.314 -4.317 1.241 1.00 87.06 252 PRO A C 1
ATOM 1895 O O . PRO A 1 252 ? 14.079 -5.253 1.006 1.00 87.06 252 PRO A O 1
ATOM 1898 N N . PRO A 1 253 ? 13.707 -3.034 1.127 1.00 90.19 253 PRO A N 1
ATOM 1899 C CA . PRO A 1 253 ? 12.942 -1.853 1.517 1.00 90.19 253 PRO A CA 1
ATOM 1900 C C . PRO A 1 253 ? 11.943 -1.400 0.437 1.00 90.19 253 PRO A C 1
ATOM 1902 O O . PRO A 1 253 ? 12.326 -1.105 -0.691 1.00 90.19 253 PRO A O 1
ATOM 1905 N N . SER A 1 254 ? 10.684 -1.219 0.832 1.00 92.38 254 SER A N 1
ATOM 1906 C CA . SER A 1 254 ? 9.613 -0.684 -0.013 1.00 92.38 254 SER A CA 1
ATOM 1907 C C . SER A 1 254 ? 9.743 0.829 -0.202 1.00 92.38 254 SER A C 1
ATOM 1909 O O . SER A 1 254 ? 9.636 1.589 0.765 1.00 92.38 254 SER A O 1
ATOM 1911 N N . MET A 1 255 ? 9.970 1.293 -1.438 1.00 94.31 255 MET A N 1
ATOM 1912 C CA . MET A 1 255 ? 9.956 2.733 -1.731 1.00 94.31 255 MET A CA 1
ATOM 1913 C C . MET A 1 255 ? 8.550 3.332 -1.607 1.00 94.31 255 MET A C 1
ATOM 1915 O O . MET A 1 255 ? 8.446 4.363 -0.945 1.00 94.31 255 MET A O 1
ATOM 1919 N N . PRO A 1 256 ? 7.467 2.718 -2.133 1.00 93.56 256 PRO A N 1
ATOM 1920 C CA . PRO A 1 256 ? 6.117 3.261 -1.970 1.00 93.56 256 PRO A CA 1
ATOM 1921 C C . PRO A 1 256 ? 5.704 3.404 -0.501 1.00 93.56 256 PRO A C 1
ATOM 1923 O O . PRO A 1 256 ? 5.174 4.441 -0.104 1.00 93.56 256 PRO A O 1
ATOM 1926 N N . GLY A 1 257 ? 6.029 2.418 0.340 1.00 91.31 257 GLY A N 1
ATOM 1927 C CA . GLY A 1 257 ? 5.764 2.505 1.774 1.00 91.31 257 GLY A CA 1
ATOM 1928 C C . GLY A 1 257 ? 6.564 3.626 2.449 1.00 91.31 257 GLY A C 1
ATOM 1929 O O . GLY A 1 257 ? 6.011 4.405 3.224 1.00 91.31 257 GLY A O 1
ATOM 1930 N N . LEU A 1 258 ? 7.848 3.793 2.107 1.00 90.50 258 LEU A N 1
ATOM 1931 C CA . LEU A 1 258 ? 8.652 4.921 2.599 1.00 90.50 258 LEU A CA 1
ATOM 1932 C C . LEU A 1 258 ? 8.115 6.285 2.130 1.00 90.50 258 LEU A C 1
ATOM 1934 O O . LEU A 1 258 ? 8.108 7.219 2.930 1.00 90.50 258 LEU A O 1
ATOM 1938 N N . ARG A 1 259 ? 7.634 6.396 0.883 1.00 91.12 259 ARG A N 1
ATOM 1939 C CA . ARG A 1 259 ? 6.981 7.609 0.356 1.00 91.12 259 ARG A CA 1
ATOM 1940 C C . ARG A 1 259 ? 5.723 7.948 1.153 1.00 91.12 259 ARG A C 1
ATOM 1942 O O . ARG A 1 259 ? 5.539 9.101 1.535 1.00 91.12 259 ARG A O 1
ATOM 1949 N N . LEU A 1 260 ? 4.898 6.946 1.465 1.00 89.75 260 LEU A N 1
ATOM 1950 C CA . LEU A 1 260 ? 3.728 7.123 2.324 1.00 89.75 260 LEU A CA 1
ATOM 1951 C C . LEU A 1 260 ? 4.121 7.629 3.717 1.00 89.75 260 LEU A C 1
ATOM 1953 O O . LEU A 1 260 ? 3.507 8.563 4.226 1.00 89.75 260 LEU A O 1
ATOM 1957 N N . ALA A 1 261 ? 5.166 7.054 4.318 1.00 84.56 261 ALA A N 1
ATOM 1958 C CA . ALA A 1 261 ? 5.668 7.504 5.614 1.00 84.56 261 ALA A CA 1
ATOM 1959 C C . ALA A 1 261 ? 6.116 8.971 5.574 1.00 84.56 261 ALA A C 1
ATOM 1961 O O . ALA A 1 261 ? 5.760 9.747 6.456 1.00 84.56 261 ALA A O 1
ATOM 1962 N N . ASP A 1 262 ? 6.888 9.355 4.554 1.00 83.00 262 ASP A N 1
ATOM 1963 C CA . ASP A 1 262 ? 7.390 10.720 4.393 1.00 83.00 262 ASP A CA 1
ATOM 1964 C C . ASP A 1 262 ? 6.226 11.720 4.206 1.00 83.00 262 ASP A C 1
ATOM 1966 O O . ASP A 1 262 ? 6.248 12.794 4.810 1.00 83.00 262 ASP A O 1
ATOM 1970 N N . ARG A 1 263 ? 5.159 11.325 3.496 1.00 81.81 263 ARG A N 1
ATOM 1971 C CA . ARG A 1 263 ? 3.933 12.123 3.310 1.00 81.81 263 ARG A CA 1
ATOM 1972 C C . ARG A 1 263 ? 3.097 12.265 4.585 1.00 81.81 263 ARG A C 1
ATOM 1974 O O . ARG A 1 263 ? 2.642 13.351 4.908 1.00 81.81 263 ARG A O 1
ATOM 1981 N N . LEU A 1 264 ? 2.938 11.194 5.363 1.00 78.88 264 LEU A N 1
ATOM 1982 C CA . LEU A 1 264 ? 2.234 11.260 6.651 1.00 78.88 264 LEU A CA 1
ATOM 1983 C C . LEU A 1 264 ? 3.026 12.051 7.709 1.00 78.88 264 LEU A C 1
ATOM 1985 O O . LEU A 1 264 ? 2.435 12.636 8.615 1.00 78.88 264 LEU A O 1
ATOM 1989 N N . ARG A 1 265 ? 4.362 12.075 7.605 1.00 73.31 265 ARG A N 1
ATOM 1990 C CA . ARG A 1 265 ? 5.243 12.858 8.484 1.00 73.31 265 ARG A CA 1
ATOM 1991 C C . ARG A 1 265 ? 5.296 14.336 8.133 1.00 73.31 265 ARG A C 1
ATOM 1993 O O . ARG A 1 265 ? 5.441 15.123 9.054 1.00 73.31 265 ARG A O 1
ATOM 2000 N N . SER A 1 266 ? 5.225 14.739 6.861 1.00 67.50 266 SER A N 1
ATOM 2001 C CA . SER A 1 266 ? 5.282 16.174 6.517 1.00 67.50 266 SER A CA 1
ATOM 2002 C C . SER A 1 266 ? 4.179 16.983 7.200 1.00 67.50 266 SER A C 1
ATOM 2004 O O . SER A 1 266 ? 4.350 18.175 7.440 1.00 67.50 266 SER A O 1
ATOM 2006 N N . GLU A 1 267 ? 3.097 16.305 7.575 1.00 64.25 267 GLU A N 1
ATOM 2007 C CA . GLU A 1 267 ? 1.949 16.863 8.275 1.00 64.25 267 GLU A CA 1
ATOM 2008 C C . GLU A 1 267 ? 2.087 16.878 9.820 1.00 64.25 267 GLU A C 1
ATOM 2010 O O . GLU A 1 267 ? 1.264 17.501 10.487 1.00 64.25 267 GLU A O 1
ATOM 2015 N N . LEU A 1 268 ? 3.100 16.228 10.428 1.00 59.94 268 LEU A N 1
ATOM 2016 C CA . LEU A 1 268 ? 3.237 16.074 11.894 1.00 59.94 268 LEU A CA 1
ATOM 2017 C C . LEU A 1 268 ? 4.695 16.182 12.411 1.00 59.94 268 LEU A C 1
ATOM 2019 O O . LEU A 1 268 ? 5.641 15.729 11.777 1.00 59.94 268 LEU A O 1
ATOM 2023 N N . ASP A 1 269 ? 4.894 16.676 13.642 1.00 45.31 269 ASP A N 1
ATOM 2024 C CA . ASP A 1 269 ? 6.198 16.664 14.344 1.00 45.31 269 ASP A CA 1
ATOM 2025 C C . ASP A 1 269 ? 6.294 15.423 15.273 1.00 45.31 269 ASP A C 1
ATOM 2027 O O . ASP A 1 269 ? 5.602 15.353 16.294 1.00 45.31 269 ASP A O 1
ATOM 2031 N N . VAL A 1 270 ? 7.075 14.387 14.906 1.00 47.09 270 VAL A N 1
ATOM 2032 C CA . VAL A 1 270 ? 6.886 13.000 15.419 1.00 47.09 270 VAL A CA 1
ATOM 2033 C C . VAL A 1 270 ? 8.127 12.363 16.084 1.00 47.09 270 VAL A C 1
ATOM 2035 O O . VAL A 1 270 ? 9.213 12.315 15.508 1.00 47.09 270 VAL A O 1
ATOM 2038 N N . GLY A 1 271 ? 7.932 11.809 17.298 1.00 35.41 271 GLY A N 1
ATOM 2039 C CA . GLY A 1 271 ? 8.834 10.906 18.062 1.00 35.41 271 GLY A CA 1
ATOM 2040 C C . GLY A 1 271 ? 8.262 9.477 18.142 1.00 35.41 271 GLY A C 1
ATOM 2041 O O . GLY A 1 271 ? 7.405 9.208 17.327 1.00 35.41 271 GLY A O 1
ATOM 2042 N N . ALA A 1 272 ? 8.654 8.556 19.063 1.00 32.47 272 ALA A N 1
ATOM 2043 C CA . ALA A 1 272 ? 8.568 7.093 18.799 1.00 32.47 272 ALA A CA 1
ATOM 2044 C C . ALA A 1 272 ? 7.978 6.000 19.842 1.00 32.47 272 ALA A C 1
ATOM 2046 O O . ALA A 1 272 ? 8.751 5.647 20.728 1.00 32.47 272 ALA A O 1
ATOM 2047 N N . GLY A 1 273 ? 6.764 5.321 19.727 1.00 46.34 273 GLY A N 1
ATOM 2048 C CA . GLY A 1 273 ? 6.210 4.052 20.419 1.00 46.34 273 GLY A CA 1
ATOM 2049 C C . GLY A 1 273 ? 5.331 2.910 19.670 1.00 46.34 273 GLY A C 1
ATOM 2050 O O . GLY A 1 273 ? 4.883 3.155 18.564 1.00 46.34 273 GLY A O 1
ATOM 2051 N N . GLY A 1 274 ? 5.159 1.636 20.193 1.00 48.72 274 GLY A N 1
ATOM 2052 C CA . GLY A 1 274 ? 4.426 0.423 19.614 1.00 48.72 274 GLY A CA 1
ATOM 2053 C C . GLY A 1 274 ? 4.512 -0.947 20.416 1.00 48.72 274 GLY A C 1
ATOM 2054 O O . GLY A 1 274 ? 5.350 -1.034 21.311 1.00 48.72 274 GLY A O 1
ATOM 2055 N N . LEU A 1 275 ? 3.732 -2.033 20.134 1.00 45.31 275 LEU A N 1
ATOM 2056 C CA . LEU A 1 275 ? 3.611 -3.312 20.942 1.00 45.31 275 LEU A CA 1
ATOM 2057 C C . LEU A 1 275 ? 4.859 -4.248 21.034 1.00 45.31 275 LEU A C 1
ATOM 2059 O O . LEU A 1 275 ? 5.804 -4.109 20.251 1.00 45.31 275 LEU A O 1
ATOM 2063 N N . ARG A 1 276 ? 4.892 -5.217 21.984 1.00 46.91 276 ARG A N 1
ATOM 2064 C CA . ARG A 1 276 ? 5.942 -6.271 22.126 1.00 46.91 276 ARG A CA 1
ATOM 2065 C C . ARG A 1 276 ? 5.395 -7.658 22.492 1.00 46.91 276 ARG A C 1
ATOM 2067 O O . ARG A 1 276 ? 4.626 -7.779 23.434 1.00 46.91 276 ARG A O 1
ATOM 2074 N N . ALA A 1 277 ? 5.905 -8.708 21.851 1.00 44.66 277 ALA A N 1
ATOM 2075 C CA . ALA A 1 277 ? 5.654 -10.101 22.233 1.00 44.66 277 ALA A CA 1
ATOM 2076 C C . ALA A 1 277 ? 6.951 -10.803 22.670 1.00 44.66 277 ALA A C 1
ATOM 2078 O O . ALA A 1 277 ? 8.008 -10.587 22.074 1.00 44.66 277 ALA A O 1
ATOM 2079 N N . ASP A 1 278 ? 6.870 -11.635 23.711 1.00 57.78 278 ASP A N 1
ATOM 2080 C CA . ASP A 1 278 ? 7.935 -12.549 24.139 1.00 57.78 278 ASP A CA 1
ATOM 2081 C C . ASP A 1 278 ? 7.428 -14.008 24.200 1.00 57.78 278 ASP A C 1
ATOM 2083 O O . ASP A 1 278 ? 6.346 -14.327 23.708 1.00 57.78 278 ASP A O 1
ATOM 2087 N N . ARG A 1 279 ? 8.234 -14.935 24.744 1.00 45.03 279 ARG A N 1
ATOM 2088 C CA . ARG A 1 279 ? 7.860 -16.361 24.830 1.00 45.03 279 ARG A CA 1
ATOM 2089 C C . ARG A 1 279 ? 6.746 -16.653 25.845 1.00 45.03 279 ARG A C 1
ATOM 2091 O O . ARG A 1 279 ? 6.195 -17.750 25.805 1.00 45.03 279 ARG A O 1
ATOM 2098 N N . GLU A 1 280 ? 6.434 -15.718 26.732 1.00 51.31 280 GLU A N 1
ATOM 2099 C CA . GLU A 1 280 ? 5.512 -15.895 27.854 1.00 51.31 280 GLU A CA 1
ATOM 2100 C C . GLU A 1 280 ? 4.212 -15.092 27.687 1.00 51.31 280 GLU A C 1
ATOM 2102 O O . GLU A 1 280 ? 3.185 -15.538 28.184 1.00 51.31 280 GLU A O 1
ATOM 2107 N N . ARG A 1 281 ? 4.227 -13.929 27.013 1.00 54.59 281 ARG A N 1
ATOM 2108 C CA . ARG A 1 281 ? 3.030 -13.091 26.777 1.00 54.59 281 ARG A CA 1
ATOM 2109 C C . ARG A 1 281 ? 3.226 -12.022 25.694 1.00 54.59 281 ARG A C 1
ATOM 2111 O O . ARG A 1 281 ? 4.340 -11.543 25.464 1.00 54.59 281 ARG A O 1
ATOM 2118 N N . ILE A 1 282 ? 2.121 -11.562 25.110 1.00 59.09 282 ILE A N 1
ATOM 2119 C CA . ILE A 1 282 ? 2.029 -10.309 24.343 1.00 59.09 282 ILE A CA 1
ATOM 2120 C C . ILE A 1 282 ? 1.789 -9.146 25.324 1.00 59.09 282 ILE A C 1
ATOM 2122 O O . ILE A 1 282 ? 1.087 -9.298 26.328 1.00 59.09 282 ILE A O 1
ATOM 2126 N N . ARG A 1 283 ? 2.446 -8.000 25.108 1.00 56.94 283 ARG A N 1
ATOM 2127 C CA . ARG A 1 283 ? 2.435 -6.831 26.003 1.00 56.94 283 ARG A CA 1
ATOM 2128 C C . ARG A 1 283 ? 2.293 -5.530 25.213 1.00 56.94 283 ARG A C 1
ATOM 2130 O O . ARG A 1 283 ? 3.035 -5.303 24.253 1.00 56.94 283 ARG A O 1
ATOM 2137 N N . GLU A 1 284 ? 1.438 -4.636 25.698 1.00 64.19 284 GLU A N 1
ATOM 2138 C CA . GLU A 1 284 ? 1.470 -3.208 25.378 1.00 64.19 284 GLU A CA 1
ATOM 2139 C C . GLU A 1 284 ? 2.524 -2.539 26.293 1.00 64.19 284 GLU A C 1
ATOM 2141 O O . GLU A 1 284 ? 2.411 -2.627 27.517 1.00 64.19 284 GLU A O 1
ATOM 2146 N N . PRO A 1 285 ? 3.641 -2.008 25.753 1.00 51.31 285 PRO A N 1
ATOM 2147 C CA . PRO A 1 285 ? 4.758 -1.536 26.566 1.00 51.31 285 PRO A CA 1
ATOM 2148 C C . PRO A 1 285 ? 4.699 -0.043 26.922 1.00 51.31 285 PRO A C 1
ATOM 2150 O O . PRO A 1 285 ? 5.559 0.391 27.688 1.00 51.31 285 PRO A O 1
ATOM 2153 N N . ALA A 1 286 ? 3.790 0.746 26.341 1.00 54.88 286 ALA A N 1
ATOM 2154 C CA . ALA A 1 286 ? 3.723 2.191 26.563 1.00 54.88 286 ALA A CA 1
ATOM 2155 C C . ALA A 1 286 ? 2.904 2.556 27.814 1.00 54.88 286 ALA A C 1
ATOM 2157 O O . ALA A 1 286 ? 3.334 3.390 28.609 1.00 54.88 286 ALA A O 1
ATOM 2158 N N . PHE A 1 287 ? 1.772 1.891 28.009 1.00 51.88 287 PHE A N 1
ATOM 2159 C CA . PHE A 1 287 ? 0.777 2.100 29.060 1.00 51.88 287 PHE A CA 1
ATOM 2160 C C . PHE A 1 287 ? 0.534 0.844 29.907 1.00 51.88 287 PHE A C 1
ATOM 2162 O O . PHE A 1 287 ? 0.108 0.960 31.054 1.00 51.88 287 PHE A O 1
ATOM 2169 N N . GLY A 1 288 ? 0.877 -0.345 29.401 1.00 57.31 288 GLY A N 1
ATOM 2170 C CA . GLY A 1 288 ? 0.754 -1.598 30.149 1.00 57.31 288 GLY A CA 1
ATOM 2171 C C . GLY A 1 288 ? -0.627 -2.248 30.073 1.00 57.31 288 GLY A C 1
ATOM 2172 O O . GLY A 1 288 ? -0.919 -3.078 30.934 1.00 57.31 288 GLY A O 1
ATOM 2173 N N . CYS A 1 289 ? -1.437 -1.893 29.071 1.00 64.56 289 CYS A N 1
ATOM 2174 C CA . CYS A 1 289 ? -2.816 -2.366 28.921 1.00 64.56 289 CYS A CA 1
ATOM 2175 C C . CYS A 1 289 ? -2.942 -3.890 28.771 1.00 64.56 289 CYS A C 1
ATOM 2177 O O . CYS A 1 289 ? -2.039 -4.559 28.244 1.00 64.56 289 CYS A O 1
ATOM 2179 N N . HIS A 1 290 ? -4.080 -4.436 29.215 1.00 68.06 290 HIS A N 1
ATOM 2180 C CA . HIS A 1 290 ? -4.424 -5.848 29.091 1.00 68.06 290 HIS A CA 1
ATOM 2181 C C . HIS A 1 290 ? -4.600 -6.263 27.628 1.00 68.06 290 HIS A C 1
ATOM 2183 O O . HIS A 1 290 ? -5.487 -5.790 26.928 1.00 68.06 290 HIS A O 1
ATOM 2189 N N . VAL A 1 291 ? -3.768 -7.205 27.178 1.00 66.25 291 VAL A N 1
ATOM 2190 C CA . VAL A 1 291 ? -3.894 -7.850 25.865 1.00 66.25 291 VAL A CA 1
ATOM 2191 C C . VAL A 1 291 ? -4.661 -9.155 26.037 1.00 66.25 291 VAL A C 1
ATOM 2193 O O . VAL A 1 291 ? -4.145 -10.075 26.683 1.00 66.25 291 VAL A O 1
ATOM 2196 N N . ALA A 1 292 ? -5.863 -9.235 25.456 1.00 63.97 292 ALA A N 1
ATOM 2197 C CA . ALA A 1 292 ? -6.647 -10.460 25.432 1.00 63.97 292 ALA A CA 1
ATOM 2198 C C . ALA A 1 292 ? -5.928 -11.487 24.543 1.00 63.97 292 ALA A C 1
ATOM 2200 O O . ALA A 1 292 ? -5.661 -11.266 23.362 1.00 63.97 292 ALA A O 1
ATOM 2201 N N . GLN A 1 293 ? -5.543 -12.602 25.152 1.00 61.84 293 GLN A N 1
ATOM 2202 C CA . GLN A 1 293 ? -4.782 -13.685 24.533 1.00 61.84 293 GLN A CA 1
ATOM 2203 C C . GLN A 1 293 ? -5.172 -15.005 25.217 1.00 61.84 293 GLN A C 1
ATOM 2205 O O . GLN A 1 293 ? -5.548 -14.970 26.395 1.00 61.84 293 GLN A O 1
ATOM 2210 N N . PRO A 1 294 ? -5.077 -16.165 24.541 1.00 58.78 294 PRO A N 1
ATOM 2211 C CA . PRO A 1 294 ? -5.374 -17.448 25.176 1.00 58.78 294 PRO A CA 1
ATOM 2212 C C . PRO A 1 294 ? -4.478 -17.688 26.401 1.00 58.78 294 PRO A C 1
ATOM 2214 O O . PRO A 1 294 ? -3.291 -17.340 26.389 1.00 58.78 294 PRO A O 1
ATOM 2217 N N . ALA A 1 295 ? -5.058 -18.264 27.461 1.00 59.94 295 ALA A N 1
ATOM 2218 C CA . ALA A 1 295 ? -4.397 -18.438 28.757 1.00 59.94 295 ALA A CA 1
ATOM 2219 C C . ALA A 1 295 ? -3.203 -19.406 28.693 1.00 59.94 295 ALA A C 1
ATOM 2221 O O . ALA A 1 295 ? -2.202 -19.183 29.377 1.00 59.94 295 ALA A O 1
ATOM 2222 N N . ASP A 1 296 ? -3.294 -20.437 27.849 1.00 56.75 296 ASP A N 1
ATOM 2223 C CA . ASP A 1 296 ? -2.233 -21.407 27.614 1.00 56.75 296 ASP A CA 1
ATOM 2224 C C . ASP A 1 296 ? -1.609 -21.218 26.225 1.00 56.75 296 ASP A C 1
ATOM 2226 O O . ASP A 1 296 ? -2.285 -21.098 25.206 1.00 56.75 296 ASP A O 1
ATOM 2230 N N . ARG A 1 297 ? -0.271 -21.234 26.171 1.00 53.84 297 ARG A N 1
ATOM 2231 C CA . ARG A 1 297 ? 0.504 -21.082 24.925 1.00 53.84 297 ARG A CA 1
ATOM 2232 C C . ARG A 1 297 ? 0.196 -22.170 23.890 1.00 53.84 297 ARG A C 1
ATOM 2234 O O . ARG A 1 297 ? 0.386 -21.942 22.701 1.00 53.84 297 ARG A O 1
ATOM 2241 N N . ALA A 1 298 ? -0.214 -23.355 24.342 1.00 56.00 298 ALA A N 1
ATOM 2242 C CA . ALA A 1 298 ? -0.602 -24.449 23.455 1.00 56.00 298 ALA A CA 1
ATOM 2243 C C . ALA A 1 298 ? -1.823 -24.082 22.596 1.00 56.00 298 ALA A C 1
ATOM 2245 O O . ALA A 1 298 ? -1.910 -24.554 21.473 1.00 56.00 298 ALA A O 1
ATOM 2246 N N . ASP A 1 299 ? -2.669 -23.169 23.083 1.00 58.47 299 ASP A N 1
ATOM 2247 C CA . ASP A 1 299 ? -3.887 -22.721 22.406 1.00 58.47 299 ASP A CA 1
ATOM 2248 C C . ASP A 1 299 ? -3.648 -21.479 21.531 1.00 58.47 299 ASP A C 1
ATOM 2250 O O . ASP A 1 299 ? -4.584 -20.901 20.987 1.00 58.47 299 ASP A O 1
ATOM 2254 N N . TRP A 1 300 ? -2.397 -21.011 21.417 1.00 51.41 300 TRP A N 1
ATOM 2255 C CA . TRP A 1 300 ? -2.052 -19.904 20.517 1.00 51.41 300 TRP A CA 1
ATOM 2256 C C . TRP A 1 300 ? -2.036 -20.359 19.064 1.00 51.41 300 TRP A C 1
ATOM 2258 O O . TRP A 1 300 ? -2.267 -19.546 18.177 1.00 51.41 300 TRP A O 1
ATOM 2268 N N . VAL A 1 301 ? -1.736 -21.634 18.831 1.00 43.47 301 VAL A N 1
ATOM 2269 C CA . VAL A 1 301 ? -1.564 -22.220 17.506 1.00 43.47 301 VAL A CA 1
ATOM 2270 C C . VAL A 1 301 ? -2.573 -23.345 17.303 1.00 43.47 301 VAL A C 1
ATOM 2272 O O . VAL A 1 301 ? -2.857 -24.090 18.238 1.00 43.47 301 VAL A O 1
ATOM 2275 N N . ALA A 1 302 ? -3.117 -23.459 16.099 1.00 53.34 302 ALA A N 1
ATOM 2276 C CA . ALA A 1 302 ? -3.889 -24.624 15.683 1.00 53.34 302 ALA A CA 1
ATOM 2277 C C . ALA A 1 302 ? -2.950 -25.823 15.417 1.00 53.34 302 ALA A C 1
ATOM 2279 O O . ALA A 1 302 ? -1.732 -25.654 15.303 1.00 53.34 302 ALA A O 1
ATOM 2280 N N . GLU A 1 303 ? -3.494 -27.048 15.378 1.00 51.75 303 GLU A N 1
ATOM 2281 C CA . GLU A 1 303 ? -2.687 -28.267 15.181 1.00 51.75 303 GLU A CA 1
ATOM 2282 C C . GLU A 1 303 ? -1.998 -28.291 13.803 1.00 51.75 303 GLU A C 1
ATOM 2284 O O . GLU A 1 303 ? -0.847 -28.735 13.713 1.00 51.75 303 GLU A O 1
ATOM 2289 N N . GLY A 1 304 ? -2.652 -27.771 12.757 1.00 50.09 304 GLY A N 1
ATOM 2290 C CA . GLY A 1 304 ? -2.075 -27.584 11.430 1.00 50.09 304 GLY A CA 1
ATOM 2291 C C . GLY A 1 304 ? -1.266 -26.290 11.318 1.00 50.09 304 GLY A C 1
ATOM 2292 O O . GLY A 1 304 ? -1.642 -25.226 11.810 1.00 50.09 304 GLY A O 1
ATOM 2293 N N . PHE A 1 305 ? -0.123 -26.359 10.629 1.00 42.41 305 PHE A N 1
ATOM 2294 C CA . PHE A 1 305 ? 0.773 -25.207 10.438 1.00 42.41 305 PHE A CA 1
ATOM 2295 C C . PHE A 1 305 ? 0.156 -24.096 9.567 1.00 42.41 305 PHE A C 1
ATOM 2297 O O . PHE A 1 305 ? 0.546 -22.938 9.702 1.00 42.41 305 PHE A O 1
ATOM 2304 N N . LEU A 1 306 ? -0.774 -24.447 8.671 1.00 52.62 306 LEU A N 1
ATOM 2305 C CA . LEU A 1 306 ? -1.449 -23.526 7.745 1.00 52.62 306 LEU A CA 1
ATOM 2306 C C . LEU A 1 306 ? -2.886 -23.180 8.168 1.00 52.62 306 LEU A C 1
ATOM 2308 O O . LEU A 1 306 ? -3.572 -22.461 7.444 1.00 52.62 306 LEU A O 1
ATOM 2312 N N . ASP A 1 307 ? -3.336 -23.684 9.317 1.00 57.38 307 ASP A N 1
ATOM 2313 C CA . ASP A 1 307 ? -4.679 -23.427 9.836 1.00 57.38 307 ASP A CA 1
ATOM 2314 C C . ASP A 1 307 ? -4.837 -21.971 10.293 1.00 57.38 307 ASP A C 1
ATOM 2316 O O . ASP A 1 307 ? -3.848 -21.277 10.542 1.00 57.38 307 ASP A O 1
ATOM 2320 N N . ASP A 1 308 ? -6.084 -21.527 10.465 1.00 58.72 308 ASP A N 1
ATOM 2321 C CA . ASP A 1 308 ? -6.398 -20.251 11.113 1.00 58.72 308 ASP A CA 1
ATOM 2322 C C . ASP A 1 308 ? -5.910 -20.272 12.569 1.00 58.72 308 ASP A C 1
ATOM 2324 O O . ASP A 1 308 ? -6.370 -21.062 13.399 1.00 58.72 308 ASP A O 1
ATOM 2328 N N . GLN A 1 309 ? -4.915 -19.440 12.865 1.00 65.50 309 GLN A N 1
ATOM 2329 C CA . GLN A 1 309 ? -4.197 -19.503 14.129 1.00 65.50 309 GLN A CA 1
ATOM 2330 C C . GLN A 1 309 ? -4.865 -18.583 15.159 1.00 65.50 309 GLN A C 1
ATOM 2332 O O . GLN A 1 309 ? -4.923 -17.372 14.937 1.00 65.50 309 GLN A O 1
ATOM 2337 N N . PRO A 1 310 ? -5.269 -19.078 16.346 1.00 67.19 310 PRO A N 1
ATOM 2338 C CA . PRO A 1 310 ? -5.897 -18.243 17.374 1.00 67.19 310 PRO A CA 1
ATOM 2339 C C . PRO A 1 310 ? -5.075 -17.010 17.787 1.00 67.19 310 PRO A C 1
ATOM 2341 O O . PRO A 1 310 ? -5.644 -15.979 18.148 1.00 67.19 310 PRO A O 1
ATOM 2344 N N . PHE A 1 311 ? -3.737 -17.068 17.708 1.00 63.94 311 PHE A N 1
ATOM 2345 C CA . PHE A 1 311 ? -2.883 -15.906 17.979 1.00 63.94 311 PHE A CA 1
ATOM 2346 C C . PHE A 1 311 ? -3.084 -14.755 16.983 1.00 63.94 311 PHE A C 1
ATOM 2348 O O . PHE A 1 311 ? -2.786 -13.615 17.333 1.00 63.94 311 PHE A O 1
ATOM 2355 N N . ALA A 1 312 ? -3.542 -15.026 15.757 1.00 59.72 312 ALA A N 1
ATOM 2356 C CA . ALA A 1 312 ? -3.690 -14.018 14.711 1.00 59.72 312 ALA A CA 1
ATOM 2357 C C . ALA A 1 312 ? -4.828 -13.031 15.013 1.00 59.72 312 ALA A C 1
ATOM 2359 O O . ALA A 1 312 ? -4.737 -11.867 14.633 1.00 59.72 312 ALA A O 1
ATOM 2360 N N . ARG A 1 313 ? -5.836 -13.475 15.780 1.00 73.00 313 ARG A N 1
ATOM 2361 C CA . ARG A 1 313 ? -6.972 -12.664 16.254 1.00 73.00 313 ARG A CA 1
ATOM 2362 C C . ARG A 1 313 ? -6.773 -12.095 17.667 1.00 73.00 313 ARG A C 1
ATOM 2364 O O . ARG A 1 313 ? -7.642 -11.380 18.168 1.00 73.00 313 ARG A O 1
ATOM 2371 N N . ALA A 1 314 ? -5.668 -12.433 18.336 1.00 74.62 314 ALA A N 1
ATOM 2372 C CA . ALA A 1 314 ? -5.382 -11.985 19.696 1.00 74.62 314 ALA A CA 1
ATOM 2373 C C . ALA A 1 314 ? -4.964 -10.504 19.722 1.00 74.62 314 ALA A C 1
ATOM 2375 O O . ALA A 1 314 ? -4.120 -10.066 18.941 1.00 74.62 314 ALA A O 1
ATOM 2376 N N . GLY A 1 315 ? -5.509 -9.739 20.666 1.00 80.31 315 GLY A N 1
ATOM 2377 C CA . GLY A 1 315 ? -5.277 -8.301 20.770 1.00 80.31 315 GLY A CA 1
ATOM 2378 C C . GLY A 1 315 ? -6.048 -7.677 21.931 1.00 80.31 315 GLY A C 1
ATOM 2379 O O . GLY A 1 315 ? -6.603 -8.371 22.775 1.00 80.31 315 GLY A O 1
ATOM 2380 N N . LEU A 1 316 ? -6.058 -6.353 22.023 1.00 84.12 316 LEU A N 1
ATOM 2381 C CA . LEU A 1 316 ? -6.846 -5.621 23.009 1.00 84.12 316 LEU A CA 1
ATOM 2382 C C . LEU A 1 316 ? -8.338 -5.837 22.717 1.00 84.12 316 LEU A C 1
ATOM 2384 O O . LEU A 1 316 ? -8.799 -5.547 21.610 1.00 84.12 316 LEU A O 1
ATOM 2388 N N . ALA A 1 317 ? -9.085 -6.315 23.713 1.00 87.75 317 ALA A N 1
ATOM 2389 C CA . ALA A 1 317 ? -10.534 -6.178 23.709 1.00 87.75 317 ALA A CA 1
ATOM 2390 C C . ALA A 1 317 ? -10.862 -4.702 23.942 1.00 87.75 317 ALA A C 1
ATOM 2392 O O . ALA A 1 317 ? -10.272 -4.068 24.820 1.00 87.75 317 ALA A O 1
ATOM 2393 N N . VAL A 1 318 ? -11.772 -4.152 23.145 1.00 90.56 318 VAL A N 1
ATOM 2394 C CA . VAL A 1 318 ? -12.200 -2.757 23.270 1.00 90.56 318 VAL A CA 1
ATOM 2395 C C . VAL A 1 318 ? -13.719 -2.660 23.367 1.00 90.56 318 VAL A C 1
ATOM 2397 O O . VAL A 1 318 ? -14.415 -3.634 23.066 1.00 90.56 318 VAL A O 1
ATOM 2400 N N . ASP A 1 319 ? -14.250 -1.519 23.792 1.00 91.12 319 ASP A N 1
ATOM 2401 C CA . ASP A 1 319 ? -15.678 -1.193 23.661 1.00 91.12 319 ASP A CA 1
ATOM 2402 C C . ASP A 1 319 ? -15.994 -0.481 22.332 1.00 91.12 319 ASP A C 1
ATOM 2404 O O . ASP A 1 319 ? -15.144 -0.395 21.440 1.00 91.12 319 ASP A O 1
ATOM 2408 N N . ASP A 1 320 ? -17.227 0.005 22.182 1.00 88.69 320 ASP A N 1
ATOM 2409 C CA . ASP A 1 320 ? -17.707 0.716 20.986 1.00 88.69 320 ASP A CA 1
ATOM 2410 C C . ASP A 1 320 ? -16.989 2.057 20.758 1.00 88.69 320 ASP A C 1
ATOM 2412 O O . ASP A 1 320 ? -16.987 2.589 19.652 1.00 88.69 320 ASP A O 1
ATOM 2416 N N . GLU A 1 321 ? -16.334 2.590 21.792 1.00 90.62 321 GLU A N 1
ATOM 2417 C CA . GLU A 1 321 ? -15.496 3.784 21.714 1.00 90.62 321 GLU A CA 1
ATOM 2418 C C . GLU A 1 321 ? -14.009 3.425 21.582 1.00 90.62 321 GLU A C 1
ATOM 2420 O O . GLU A 1 321 ? -13.155 4.266 21.838 1.00 90.62 321 GLU A O 1
ATOM 2425 N N . PHE A 1 322 ? -13.652 2.190 21.216 1.00 91.88 322 PHE A N 1
ATOM 2426 C CA . PHE A 1 322 ? -12.259 1.747 21.074 1.00 91.88 322 PHE A CA 1
ATOM 2427 C C . PHE A 1 322 ? -11.406 1.901 22.354 1.00 91.88 322 PHE A C 1
ATOM 2429 O O . PHE A 1 322 ? -10.172 1.980 22.278 1.00 91.88 322 PHE A O 1
ATOM 2436 N N . ARG A 1 323 ? -12.018 1.928 23.549 1.00 93.12 323 ARG A N 1
ATOM 2437 C CA . ARG A 1 323 ? -11.282 1.939 24.826 1.00 93.12 323 ARG A CA 1
ATOM 2438 C C . ARG A 1 323 ? -10.839 0.527 25.197 1.00 93.12 323 ARG A C 1
ATOM 2440 O O . ARG A 1 323 ? -11.691 -0.358 25.218 1.00 93.12 323 ARG A O 1
ATOM 2447 N N . PRO A 1 324 ? -9.557 0.296 25.539 1.00 92.56 324 PRO A N 1
ATOM 2448 C CA . PRO A 1 324 ? -9.104 -0.994 26.056 1.00 92.56 324 PRO A CA 1
ATOM 2449 C C . PRO A 1 324 ? -9.881 -1.420 27.304 1.00 92.56 324 PRO A C 1
ATOM 2451 O O . PRO A 1 324 ? -10.029 -0.631 28.242 1.00 92.56 324 PRO A O 1
ATOM 2454 N N . LEU A 1 325 ? -10.350 -2.666 27.307 1.00 89.31 325 LEU A N 1
ATOM 2455 C CA . LEU A 1 325 ? -11.088 -3.275 28.408 1.00 89.31 325 LEU A CA 1
ATOM 2456 C C . LEU A 1 325 ? -10.185 -4.182 29.246 1.00 89.31 325 LEU A C 1
ATOM 2458 O O . LEU A 1 325 ? -9.343 -4.910 28.713 1.00 89.31 325 LEU A O 1
ATOM 2462 N N . ASP A 1 326 ? -10.401 -4.167 30.558 1.00 88.12 326 ASP A N 1
ATOM 2463 C CA . ASP A 1 326 ? -9.814 -5.132 31.478 1.00 88.12 326 ASP A CA 1
ATOM 2464 C C . ASP A 1 326 ? -10.500 -6.511 31.383 1.00 88.12 326 ASP A C 1
ATOM 2466 O O . ASP A 1 326 ? -11.435 -6.734 30.609 1.00 88.12 326 ASP A O 1
ATOM 2470 N N . ALA A 1 327 ? -10.035 -7.463 32.195 1.00 85.25 327 ALA A N 1
ATOM 2471 C CA . ALA A 1 327 ? -10.577 -8.822 32.224 1.00 85.25 327 ALA A CA 1
ATOM 2472 C C . ALA A 1 327 ? -12.052 -8.900 32.672 1.00 85.25 327 ALA A C 1
ATOM 2474 O O . ALA A 1 327 ? -12.711 -9.905 32.404 1.00 85.25 327 ALA A O 1
ATOM 2475 N N . ASP A 1 328 ? -12.561 -7.865 33.344 1.00 85.38 328 ASP A N 1
ATOM 2476 C CA . ASP A 1 328 ? -13.948 -7.767 33.799 1.00 85.38 328 ASP A CA 1
ATOM 2477 C C . ASP A 1 328 ? -14.835 -7.022 32.777 1.00 85.38 328 ASP A C 1
ATOM 2479 O O . ASP A 1 328 ? -16.036 -6.857 33.001 1.00 85.38 328 ASP A O 1
ATOM 2483 N N . GLY A 1 329 ? -14.268 -6.591 31.641 1.00 86.62 329 GLY A N 1
ATOM 2484 C CA . GLY A 1 329 ? -14.970 -5.861 30.584 1.00 86.62 329 GLY A CA 1
ATOM 2485 C C . GLY A 1 329 ? -15.162 -4.372 30.882 1.00 86.62 329 GLY A C 1
ATOM 2486 O O . GLY A 1 329 ? -16.031 -3.741 30.282 1.00 86.62 329 GLY A O 1
ATOM 2487 N N . THR A 1 330 ? -14.389 -3.805 31.812 1.00 88.69 330 THR A N 1
ATOM 2488 C CA . THR A 1 330 ? -14.455 -2.384 32.180 1.00 88.69 330 THR A CA 1
ATOM 2489 C C . THR A 1 330 ? -13.333 -1.604 31.486 1.00 88.69 330 THR A C 1
ATOM 2491 O O . THR A 1 330 ? -12.222 -2.125 31.385 1.00 88.69 330 THR A O 1
ATOM 2494 N N . PRO A 1 331 ? -13.566 -0.362 31.012 1.00 91.69 331 PRO A N 1
ATOM 2495 C CA . PRO A 1 331 ? -12.500 0.450 30.432 1.00 91.69 331 PRO A CA 1
ATOM 2496 C C . PRO A 1 331 ? -11.344 0.661 31.414 1.00 91.69 331 PRO A C 1
ATOM 2498 O O . PRO A 1 331 ? -11.550 1.168 32.517 1.00 91.69 331 PRO A O 1
ATOM 2501 N N . GLU A 1 332 ? -10.121 0.317 31.002 1.00 88.88 332 GLU A N 1
ATOM 2502 C CA . GLU A 1 332 ? -8.930 0.519 31.839 1.00 88.88 332 GLU A CA 1
ATOM 2503 C C . GLU A 1 332 ? -8.632 2.006 32.066 1.00 88.88 332 GLU A C 1
ATOM 2505 O O . GLU A 1 332 ? -8.169 2.408 33.135 1.00 88.88 332 GLU A O 1
ATOM 2510 N N . PHE A 1 333 ? -8.905 2.829 31.050 1.00 89.75 333 PHE A N 1
ATOM 2511 C CA . PHE A 1 333 ? -8.712 4.274 31.071 1.00 89.75 333 PHE A CA 1
ATOM 2512 C C . PHE A 1 333 ? -9.807 4.958 30.246 1.00 89.75 333 PHE A C 1
ATOM 2514 O O . PHE A 1 333 ? -10.055 4.589 29.099 1.00 89.75 333 PHE A O 1
ATOM 2521 N N . GLU A 1 334 ? -10.436 5.996 30.800 1.00 88.38 334 GLU A N 1
ATOM 2522 C CA . GLU A 1 334 ? -11.541 6.706 30.131 1.00 88.38 334 GLU A CA 1
ATOM 2523 C C . GLU A 1 334 ? -11.081 7.495 28.889 1.00 88.38 334 GLU A C 1
ATOM 2525 O O . GLU A 1 334 ? -11.823 7.616 27.913 1.00 88.38 334 GLU A O 1
ATOM 2530 N N . ASN A 1 335 ? -9.835 7.976 28.897 1.00 88.75 335 ASN A N 1
ATOM 2531 C CA . ASN A 1 335 ? -9.240 8.850 27.883 1.00 88.75 335 ASN A CA 1
ATOM 2532 C C . ASN A 1 335 ? -8.229 8.138 26.961 1.00 88.75 335 ASN A C 1
ATOM 2534 O O . ASN A 1 335 ? -7.449 8.799 26.278 1.00 88.75 335 ASN A O 1
ATOM 2538 N N . LEU A 1 336 ? -8.192 6.802 26.967 1.00 89.94 336 LEU A N 1
ATOM 2539 C CA . LEU A 1 336 ? -7.314 6.018 26.096 1.00 89.94 336 LEU A CA 1
ATOM 2540 C C . LEU A 1 336 ? -8.120 5.390 24.962 1.00 89.94 336 LEU A C 1
ATOM 2542 O O . LEU A 1 336 ? -9.232 4.915 25.181 1.00 89.94 336 LEU A O 1
ATOM 2546 N N . ARG A 1 337 ? -7.555 5.380 23.756 1.00 92.50 337 ARG A N 1
ATOM 2547 C CA . ARG A 1 337 ? -8.135 4.756 22.563 1.00 92.50 337 ARG A CA 1
ATOM 2548 C C . ARG A 1 337 ? -7.090 3.854 21.914 1.00 92.50 337 ARG A C 1
ATOM 2550 O O . ARG A 1 337 ? -5.909 4.205 21.890 1.00 92.50 337 ARG A O 1
ATOM 2557 N N . ALA A 1 338 ? -7.507 2.694 21.418 1.00 90.31 338 ALA A N 1
ATOM 2558 C CA . ALA A 1 338 ? -6.644 1.742 20.725 1.00 90.31 338 ALA A CA 1
ATOM 2559 C C . ALA A 1 338 ? -7.012 1.638 19.241 1.00 90.31 338 ALA A C 1
ATOM 2561 O O . ALA A 1 338 ? -8.184 1.652 18.879 1.00 90.31 338 ALA A O 1
ATOM 2562 N N . ALA A 1 339 ? -6.000 1.513 18.383 1.00 91.38 339 ALA A N 1
ATOM 2563 C CA . ALA A 1 339 ? -6.164 1.465 16.936 1.00 91.38 339 ALA A CA 1
ATOM 2564 C C . ALA A 1 339 ? -5.119 0.556 16.277 1.00 91.38 339 ALA A C 1
ATOM 2566 O O . ALA A 1 339 ? -4.004 0.390 16.776 1.00 91.38 339 ALA A O 1
ATOM 2567 N N . GLY A 1 340 ? -5.475 0.003 15.122 1.00 87.75 340 GLY A N 1
ATOM 2568 C CA . GLY A 1 340 ? -4.636 -0.828 14.271 1.00 87.75 340 GLY A CA 1
ATOM 2569 C C . GLY A 1 340 ? -4.491 -2.259 14.777 1.00 87.75 340 GLY A C 1
ATOM 2570 O O . GLY A 1 340 ? -5.362 -2.802 15.451 1.00 87.75 340 GLY A O 1
ATOM 2571 N N . ARG A 1 341 ? -3.345 -2.873 14.470 1.00 82.50 341 ARG A N 1
ATOM 2572 C CA . ARG A 1 341 ? -3.050 -4.297 14.740 1.00 82.50 341 ARG A CA 1
ATOM 2573 C C . ARG A 1 341 ? -2.969 -4.668 16.224 1.00 82.50 341 ARG A C 1
ATOM 2575 O O . ARG A 1 341 ? -2.651 -5.805 16.553 1.00 82.50 341 ARG A O 1
ATOM 2582 N N . VAL A 1 342 ? -3.138 -3.695 17.115 1.00 84.50 342 VAL A N 1
ATOM 2583 C CA . VAL A 1 342 ? -3.206 -3.944 18.556 1.00 84.50 342 VAL A CA 1
ATOM 2584 C C . VAL A 1 342 ? -4.573 -4.474 18.968 1.00 84.50 342 VAL A C 1
ATOM 2586 O O . VAL A 1 342 ? -4.672 -5.047 20.043 1.00 84.50 342 VAL A O 1
ATOM 2589 N N . LEU A 1 343 ? -5.603 -4.260 18.147 1.00 87.19 343 LEU A N 1
ATOM 2590 C CA . LEU A 1 343 ? -6.971 -4.704 18.386 1.00 87.19 343 LEU A CA 1
ATOM 2591 C C . LEU A 1 343 ? -7.110 -6.201 18.101 1.00 87.19 343 LEU A C 1
ATOM 2593 O O . LEU A 1 343 ? -6.489 -6.712 17.171 1.00 87.19 343 LEU A O 1
ATOM 2597 N N . GLY A 1 344 ? -7.910 -6.891 18.914 1.00 85.12 344 GLY A N 1
ATOM 2598 C CA . GLY A 1 344 ? -8.291 -8.281 18.657 1.00 85.12 344 GLY A CA 1
ATOM 2599 C C . GLY A 1 344 ? -9.524 -8.398 17.753 1.00 85.12 344 GLY A C 1
ATOM 2600 O O . GLY A 1 344 ? -10.126 -7.393 17.380 1.00 85.12 344 GLY A O 1
ATOM 2601 N N . GLY A 1 345 ? -9.916 -9.636 17.445 1.00 83.25 345 GLY A N 1
ATOM 2602 C CA . GLY A 1 345 ? -11.193 -9.952 16.782 1.00 83.25 345 GLY A CA 1
ATOM 2603 C C . GLY A 1 345 ? -11.138 -10.109 15.257 1.00 83.25 345 GLY A C 1
ATOM 2604 O O . GLY A 1 345 ? -12.159 -10.411 14.650 1.00 83.25 345 GLY A O 1
ATOM 2605 N N . ALA A 1 346 ? -9.970 -9.950 14.628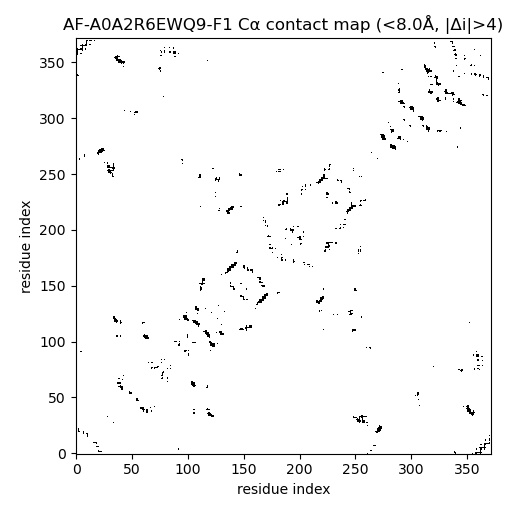 1.00 82.75 346 ALA A N 1
ATOM 2606 C CA . ALA A 1 346 ? -9.793 -10.147 13.185 1.00 82.75 346 ALA A CA 1
ATOM 2607 C C . ALA A 1 346 ? -8.421 -10.748 12.864 1.00 82.75 346 ALA A C 1
ATOM 2609 O O . ALA A 1 346 ? -7.428 -10.351 13.479 1.00 82.75 346 ALA A O 1
ATOM 2610 N N . ASP A 1 347 ? -8.351 -11.656 11.884 1.00 85.44 347 ASP A N 1
ATOM 2611 C CA . ASP A 1 347 ? -7.072 -12.070 11.297 1.00 85.44 347 ASP A CA 1
ATOM 2612 C C . ASP A 1 347 ? -6.778 -11.177 10.092 1.00 85.44 347 ASP A C 1
ATOM 2614 O O . ASP A 1 347 ? -6.988 -11.520 8.927 1.00 85.44 347 ASP A O 1
ATOM 2618 N N . VAL A 1 348 ? -6.259 -9.991 10.397 1.00 82.31 348 VAL A N 1
ATOM 2619 C CA . VAL A 1 348 ? -6.019 -8.941 9.401 1.00 82.31 348 VAL A CA 1
ATOM 2620 C C . VAL A 1 348 ? -4.981 -9.305 8.336 1.00 82.31 348 VAL A C 1
ATOM 2622 O O . VAL A 1 348 ? -4.854 -8.594 7.332 1.00 82.31 348 VAL A O 1
ATOM 2625 N N . ALA A 1 349 ? -4.199 -10.365 8.566 1.00 81.38 349 ALA A N 1
ATOM 2626 C CA . ALA A 1 349 ? -3.254 -10.889 7.592 1.00 81.38 349 ALA A CA 1
ATOM 2627 C C . ALA A 1 349 ? -3.956 -11.853 6.630 1.00 81.38 349 ALA A C 1
ATOM 2629 O O . ALA A 1 349 ? -3.837 -11.674 5.421 1.00 81.38 349 ALA A O 1
ATOM 2630 N N . ALA A 1 350 ? -4.714 -12.824 7.151 1.00 81.94 350 ALA A N 1
ATOM 2631 C CA . ALA A 1 350 ? -5.442 -13.787 6.323 1.00 81.94 350 ALA A CA 1
ATOM 2632 C C . ALA A 1 350 ? -6.567 -13.142 5.501 1.00 81.94 350 ALA A C 1
ATOM 2634 O O . ALA A 1 350 ? -6.845 -13.564 4.383 1.00 81.94 350 ALA A O 1
ATOM 2635 N N . GLU A 1 351 ? -7.211 -12.116 6.050 1.00 87.62 351 GLU A N 1
ATOM 2636 C CA . GLU A 1 351 ? -8.294 -11.379 5.395 1.00 87.62 351 GLU A CA 1
ATOM 2637 C C . GLU A 1 351 ? -7.792 -10.285 4.445 1.00 87.62 351 GLU A C 1
ATOM 2639 O O . GLU A 1 351 ? -8.589 -9.673 3.736 1.00 87.62 351 GLU A O 1
ATOM 2644 N N . GLN A 1 352 ? -6.482 -10.005 4.447 1.00 85.44 352 GLN A N 1
ATOM 2645 C CA . GLN A 1 352 ? -5.881 -8.877 3.738 1.00 85.44 352 GLN A CA 1
ATOM 2646 C C . GLN A 1 352 ? -6.637 -7.570 4.039 1.00 85.44 352 GLN A C 1
ATOM 2648 O O . GLN A 1 352 ? -7.244 -6.937 3.179 1.00 85.44 352 GLN A O 1
ATOM 2653 N N . SER A 1 353 ? -6.655 -7.202 5.320 1.00 89.19 353 SER A N 1
ATOM 2654 C CA . SER A 1 353 ? -7.346 -6.015 5.842 1.00 89.19 353 SER A CA 1
ATOM 2655 C C . SER A 1 353 ? -6.434 -5.146 6.717 1.00 89.19 353 SER A C 1
ATOM 2657 O O . SER A 1 353 ? -6.874 -4.168 7.317 1.00 89.19 353 SER A O 1
ATOM 2659 N N . THR A 1 354 ? -5.134 -5.458 6.782 1.00 87.06 354 THR A N 1
ATOM 2660 C CA . THR A 1 354 ? -4.176 -4.796 7.684 1.00 87.06 354 THR A CA 1
ATOM 2661 C C . THR A 1 354 ? -4.123 -3.277 7.493 1.00 87.06 354 THR A C 1
ATOM 2663 O O . THR A 1 354 ? -4.237 -2.540 8.477 1.00 87.06 354 THR A O 1
ATOM 2666 N N . GLY A 1 355 ? -3.962 -2.805 6.251 1.00 86.56 355 GLY A N 1
ATOM 2667 C CA . GLY A 1 355 ? -3.909 -1.373 5.943 1.00 86.56 355 GLY A CA 1
ATOM 2668 C C . GLY A 1 355 ? -5.225 -0.671 6.273 1.00 86.56 355 GLY A C 1
ATOM 2669 O O . GLY A 1 355 ? -5.240 0.308 7.019 1.00 86.56 355 GLY A O 1
ATOM 2670 N N . GLY A 1 356 ? -6.349 -1.209 5.796 1.00 91.12 356 GLY A N 1
ATOM 2671 C CA . GLY A 1 356 ? -7.662 -0.624 6.039 1.00 91.12 356 GLY A CA 1
ATOM 2672 C C . GLY A 1 356 ? -8.034 -0.613 7.520 1.00 91.12 356 GLY A C 1
ATOM 2673 O O . GLY A 1 356 ? -8.539 0.395 7.997 1.00 91.12 356 GLY A O 1
ATOM 2674 N N . VAL A 1 357 ? -7.748 -1.671 8.289 1.00 91.25 357 VAL A N 1
ATOM 2675 C CA . VAL A 1 357 ? -7.973 -1.667 9.746 1.00 91.25 357 VAL A CA 1
ATOM 2676 C C . VAL A 1 357 ? -7.144 -0.568 10.405 1.00 91.25 357 VAL A C 1
ATOM 2678 O O . VAL A 1 357 ? -7.675 0.159 11.244 1.00 91.25 357 VAL A O 1
ATOM 2681 N N . ALA A 1 358 ? -5.879 -0.385 10.015 1.00 90.25 358 ALA A N 1
ATOM 2682 C CA . ALA A 1 358 ? -5.040 0.685 10.550 1.00 90.25 358 ALA A CA 1
ATOM 2683 C C . ALA A 1 358 ? -5.608 2.085 10.253 1.00 90.25 358 ALA A C 1
ATOM 2685 O O . ALA A 1 358 ? -5.673 2.912 11.163 1.00 90.25 358 ALA A O 1
ATOM 2686 N N . VAL A 1 359 ? -6.055 2.335 9.020 1.00 91.62 359 VAL A N 1
ATOM 2687 C CA . VAL A 1 359 ? -6.667 3.612 8.615 1.00 91.62 359 VAL A CA 1
ATOM 2688 C C . VAL A 1 359 ? -7.988 3.852 9.345 1.00 91.62 359 VAL A C 1
ATOM 2690 O O . VAL A 1 359 ? -8.155 4.877 10.001 1.00 91.62 359 VAL A O 1
ATOM 2693 N N . VAL A 1 360 ? -8.910 2.890 9.290 1.00 95.12 360 VAL A N 1
ATOM 2694 C CA . VAL A 1 360 ? -10.271 3.029 9.827 1.00 95.12 360 VAL A CA 1
ATOM 2695 C C . VAL A 1 360 ? -10.268 3.228 11.336 1.00 95.12 360 VAL A C 1
ATOM 2697 O O . VAL A 1 360 ? -10.919 4.132 11.856 1.00 95.12 360 VAL A O 1
ATOM 2700 N N . THR A 1 361 ? -9.516 2.402 12.057 1.00 94.50 361 THR A N 1
ATOM 2701 C CA . THR A 1 361 ? -9.483 2.486 13.522 1.00 94.50 361 THR A CA 1
ATOM 2702 C C . THR A 1 361 ? -8.621 3.647 14.005 1.00 94.50 361 THR A C 1
ATOM 2704 O O . THR A 1 361 ? -8.918 4.223 15.047 1.00 94.50 361 THR A O 1
ATOM 2707 N N . GLY A 1 362 ? -7.602 4.047 13.231 1.00 92.44 362 GLY A N 1
ATOM 2708 C CA . GLY A 1 362 ? -6.858 5.282 13.466 1.00 92.44 362 GLY A CA 1
ATOM 2709 C C . GLY A 1 362 ? -7.774 6.501 13.385 1.00 92.44 362 GLY A C 1
ATOM 2710 O O . GLY A 1 362 ? -7.802 7.300 14.316 1.00 92.44 362 GLY A O 1
ATOM 2711 N N . TYR A 1 363 ? -8.586 6.597 12.330 1.00 93.31 363 TYR A N 1
ATOM 2712 C CA . TYR A 1 363 ? -9.583 7.656 12.171 1.00 93.31 363 TYR A CA 1
ATOM 2713 C C . TYR A 1 363 ? -10.565 7.693 13.349 1.00 93.31 363 TYR A C 1
ATOM 2715 O O . TYR A 1 363 ? -10.683 8.719 14.013 1.00 93.31 363 TYR A O 1
ATOM 2723 N N . ALA A 1 364 ? -11.193 6.559 13.680 1.00 93.50 364 ALA A N 1
ATOM 2724 C CA . ALA A 1 364 ? -12.138 6.482 14.795 1.00 93.50 364 ALA A CA 1
ATOM 2725 C C . ALA A 1 364 ? -11.504 6.903 16.134 1.00 93.50 364 ALA A C 1
ATOM 2727 O O . ALA A 1 364 ? -12.074 7.706 16.871 1.00 93.50 364 ALA A O 1
ATOM 2728 N N . ALA A 1 365 ? -10.294 6.416 16.433 1.00 92.69 365 ALA A N 1
ATOM 2729 C CA . ALA A 1 365 ? -9.572 6.791 17.645 1.00 92.69 365 ALA A CA 1
ATOM 2730 C C . ALA A 1 365 ? -9.219 8.285 17.680 1.00 92.69 365 ALA A C 1
ATOM 2732 O O . ALA A 1 365 ? -9.291 8.892 18.745 1.00 92.69 365 ALA A O 1
ATOM 2733 N N . GLY A 1 366 ? -8.855 8.877 16.538 1.00 89.94 366 GLY A N 1
ATOM 2734 C CA . GLY A 1 366 ? -8.562 10.304 16.421 1.00 89.94 366 GLY A CA 1
ATOM 2735 C C . GLY A 1 366 ? -9.786 11.187 16.655 1.00 89.94 366 GLY A C 1
ATOM 2736 O O . GLY A 1 366 ? -9.690 12.143 17.420 1.00 89.94 366 GLY A O 1
ATOM 2737 N N . GLN A 1 367 ? -10.941 10.832 16.078 1.00 92.69 367 GLN A N 1
ATOM 2738 C CA . GLN A 1 367 ? -12.202 11.547 16.325 1.00 92.69 367 GLN A CA 1
ATOM 2739 C C . GLN A 1 367 ? -12.576 11.514 17.807 1.00 92.69 367 GLN A C 1
ATOM 2741 O O . GLN A 1 367 ? -12.785 12.551 18.427 1.00 92.69 367 GLN A O 1
ATOM 2746 N N . LEU A 1 368 ? -12.574 10.321 18.404 1.00 91.69 368 LEU A N 1
ATOM 2747 C CA . LEU A 1 368 ? -12.944 10.145 19.808 1.00 91.69 368 LEU A CA 1
ATOM 2748 C C . LEU A 1 368 ? -11.946 10.799 20.772 1.00 91.69 368 LEU A C 1
ATOM 2750 O O . LEU A 1 368 ? -12.325 11.204 21.868 1.00 91.69 368 LEU A O 1
ATOM 2754 N N . ALA A 1 369 ? -10.669 10.888 20.395 1.00 87.00 369 ALA A N 1
ATOM 2755 C CA . ALA A 1 369 ? -9.662 11.586 21.185 1.00 87.00 369 ALA A CA 1
ATOM 2756 C C . ALA A 1 369 ? -9.825 13.113 21.136 1.00 87.00 369 ALA A C 1
ATOM 2758 O O . ALA A 1 369 ? -9.436 13.774 22.093 1.00 87.00 369 ALA A O 1
ATOM 2759 N N . ALA A 1 370 ? -10.386 13.663 20.056 1.00 86.31 370 ALA A N 1
ATOM 2760 C CA . ALA A 1 370 ? -10.640 15.096 19.918 1.00 86.31 370 ALA A CA 1
ATOM 2761 C C . ALA A 1 370 ? -11.834 15.579 20.765 1.00 86.31 370 ALA A C 1
ATOM 2763 O O . ALA A 1 370 ? -11.901 16.747 21.128 1.00 86.31 370 ALA A O 1
ATOM 2764 N N . GLU A 1 371 ? -12.757 14.686 21.130 1.00 85.62 371 GLU A N 1
ATOM 2765 C CA . GLU A 1 371 ? -13.918 15.015 21.974 1.00 85.62 371 GLU A CA 1
ATOM 2766 C C . GLU A 1 371 ? -13.582 15.207 23.470 1.00 85.62 371 GLU A C 1
ATOM 2768 O O . GLU A 1 371 ? -14.450 15.613 24.251 1.00 85.62 371 GLU A O 1
ATOM 2773 N N . TRP A 1 372 ? -12.348 14.897 23.877 1.00 73.69 372 TRP A N 1
ATOM 2774 C CA . TRP A 1 372 ? -11.846 14.989 25.255 1.00 73.69 372 TRP A CA 1
ATOM 2775 C C . TRP A 1 372 ? -11.123 16.306 25.533 1.00 73.69 372 TRP A C 1
ATOM 2777 O O . TRP A 1 372 ? -11.321 16.848 26.652 1.00 73.69 372 TRP A O 1
#

Foldseek 3Di:
DLQLLLQVLLCVLFVPDDGAAAAADLQVLQFDLQFAAQQQWQFDPPPQPDPPLDGDDTDTWFQRLVRLVVADCQDLSNLCDSVLLLVLVVVLCVLQVWDASVVSTFWWFQALQQGTTGTRTHHPLRVLRTLPPQFEEEEEAEPLQPQHDQVNNQVSNCVPRPHHYHYDYDYFPQDCDPHDPLQSLQVQLQVLPDGPVPGRPLVVVLVRCVVVDDDGQEYEYAQSCHQPCNVVSQVSNCVSNVHHYHHHGGGGRTSSSSSSVVSSPVSHDHHHDDWDDDPQGTFRPPPTADWADDPDPVQQQDPRPPDDGRVLQTAFRADSLQAGADPVRHRPDPLDHDFASRRGDGNCPVSVRRRSRSSSSSSSSSNSNSVD

pLDDT: mean 83.09, std 15.12, range [32.47, 97.75]

Nearest PDB structures (foldseek):
  4m7r-assembly2_B  TM=4.333E-01  e=1.400E+00  Homo sapiens
  2qbu-assembly1_B  TM=3.495E-01  e=2.224E+00  Methanothermobacter thermautotrophicus str. Delta H
  5htj-assembly1_A  TM=4.162E-01  e=3.964E+00  Synechococcus elongatus PCC 7942 = FACHB-805
  6ez3-assembly2_B  TM=2.889E-01  e=3.333E+00  Staphylococcus haemolyticus JCSC1435
  6ez3-assembly1_A  TM=2.830E-01  e=3.531E+00  Staphylococcus haemolyticus JCSC1435